Protein AF-A0A7J7PYA2-F1 (afdb_monomer_lite)

Structure (mmCIF, N/CA/C/O backbone):
data_AF-A0A7J7PYA2-F1
#
_entry.id   AF-A0A7J7PYA2-F1
#
loop_
_atom_site.group_PDB
_atom_site.id
_atom_site.type_symbol
_atom_site.label_atom_id
_atom_site.label_alt_id
_atom_site.label_comp_id
_atom_site.label_asym_id
_atom_site.label_entity_id
_atom_site.label_seq_id
_atom_site.pdbx_PDB_ins_code
_atom_site.Cartn_x
_atom_site.Cartn_y
_atom_site.Cartn_z
_atom_site.occupancy
_atom_site.B_iso_or_equiv
_atom_site.auth_seq_id
_atom_site.auth_comp_id
_atom_site.auth_asym_id
_atom_site.auth_atom_id
_atom_site.pdbx_PDB_model_num
ATOM 1 N N . MET A 1 1 ? 47.053 29.983 3.359 1.00 69.19 1 MET A N 1
ATOM 2 C CA . MET A 1 1 ? 45.662 29.587 3.017 1.00 69.19 1 MET A CA 1
ATOM 3 C C . MET A 1 1 ? 45.417 29.409 1.513 1.00 69.19 1 MET A C 1
ATOM 5 O O . MET A 1 1 ? 44.869 28.376 1.147 1.00 69.19 1 MET A O 1
ATOM 9 N N . ASN A 1 2 ? 45.864 30.315 0.632 1.00 74.81 2 ASN A N 1
ATOM 10 C CA . ASN A 1 2 ? 45.589 30.227 -0.819 1.00 74.81 2 ASN A CA 1
ATOM 11 C C . ASN A 1 2 ? 46.103 28.945 -1.507 1.00 74.81 2 ASN A C 1
ATOM 13 O O . ASN A 1 2 ? 45.369 28.353 -2.291 1.00 74.81 2 ASN A O 1
ATOM 17 N N . ARG A 1 3 ? 47.294 28.432 -1.151 1.00 77.56 3 ARG A N 1
ATOM 18 C CA . ARG A 1 3 ? 47.800 27.153 -1.701 1.00 77.56 3 ARG A CA 1
ATOM 19 C C . ARG A 1 3 ? 46.939 25.936 -1.329 1.00 77.56 3 ARG A C 1
ATOM 21 O O . ARG A 1 3 ? 46.743 25.062 -2.162 1.00 77.56 3 ARG A O 1
ATOM 28 N N . ARG A 1 4 ? 46.376 25.891 -0.111 1.00 81.88 4 ARG A N 1
ATOM 29 C CA . ARG A 1 4 ? 45.466 24.803 0.308 1.00 81.88 4 ARG A CA 1
ATOM 30 C C . ARG A 1 4 ? 44.132 24.860 -0.442 1.00 81.88 4 ARG A C 1
ATOM 32 O O . ARG A 1 4 ? 43.629 23.821 -0.850 1.00 81.88 4 ARG A O 1
ATOM 39 N N . ARG A 1 5 ? 43.592 26.064 -0.679 1.00 83.56 5 ARG A N 1
ATOM 40 C CA . ARG A 1 5 ? 42.375 26.253 -1.492 1.00 83.56 5 ARG A CA 1
ATOM 41 C C . ARG A 1 5 ? 42.586 25.826 -2.948 1.00 83.56 5 ARG A C 1
ATOM 43 O O . ARG A 1 5 ? 41.742 25.121 -3.486 1.00 83.56 5 ARG A O 1
ATOM 50 N N . ALA A 1 6 ? 43.726 26.180 -3.546 1.00 83.62 6 ALA A N 1
ATOM 51 C CA . ALA A 1 6 ? 44.075 25.750 -4.901 1.00 83.62 6 ALA A CA 1
ATOM 52 C C . ALA A 1 6 ? 44.224 24.219 -5.011 1.00 83.62 6 ALA A C 1
ATOM 54 O O . ALA A 1 6 ? 43.719 23.618 -5.955 1.00 83.62 6 ALA A O 1
ATOM 55 N N . GLY A 1 7 ? 44.846 23.579 -4.012 1.00 91.56 7 GLY A N 1
ATOM 56 C CA . GLY A 1 7 ? 44.958 22.118 -3.949 1.00 91.56 7 GLY A CA 1
ATOM 57 C C . GLY A 1 7 ? 43.601 21.413 -3.876 1.00 91.56 7 GLY A C 1
ATOM 58 O O . GLY A 1 7 ? 43.359 20.484 -4.640 1.00 91.56 7 GLY A O 1
ATOM 59 N N . MET A 1 8 ? 42.685 21.888 -3.022 1.00 90.31 8 MET A N 1
ATOM 60 C CA . MET A 1 8 ? 41.335 21.312 -2.927 1.00 90.31 8 MET A CA 1
ATOM 61 C C . MET A 1 8 ? 40.531 21.485 -4.219 1.00 90.31 8 MET A C 1
ATOM 63 O O . MET A 1 8 ? 39.882 20.539 -4.648 1.00 90.31 8 MET A O 1
ATOM 67 N N . ALA A 1 9 ? 40.605 22.650 -4.872 1.00 90.75 9 ALA A N 1
ATOM 68 C CA . ALA A 1 9 ? 39.914 22.875 -6.143 1.00 90.75 9 ALA A CA 1
ATOM 69 C C . ALA A 1 9 ? 40.394 21.911 -7.245 1.00 90.75 9 ALA A C 1
ATOM 71 O O . ALA A 1 9 ? 39.575 21.359 -7.977 1.00 90.75 9 ALA A O 1
ATOM 72 N N . SER A 1 10 ? 41.706 21.656 -7.318 1.00 94.44 10 SER A N 1
ATOM 73 C CA . SER A 1 10 ? 42.293 20.697 -8.265 1.00 94.44 10 SER A CA 1
ATOM 74 C C . SER A 1 10 ? 41.833 19.257 -8.002 1.00 94.44 10 SER A C 1
ATOM 76 O O . SER A 1 10 ? 41.407 18.564 -8.926 1.00 94.44 10 SER A O 1
ATOM 78 N N . ILE A 1 11 ? 41.833 18.821 -6.734 1.00 94.38 11 ILE A N 1
ATOM 79 C CA . ILE A 1 11 ? 41.358 17.481 -6.346 1.00 94.38 11 ILE A CA 1
ATOM 80 C C . ILE A 1 11 ? 39.874 17.313 -6.688 1.00 94.38 11 ILE A C 1
ATOM 82 O O . ILE A 1 11 ? 39.497 16.309 -7.289 1.00 94.38 11 ILE A O 1
ATOM 86 N N . THR A 1 12 ? 39.040 18.303 -6.363 1.00 94.19 12 THR A N 1
ATOM 87 C CA . THR A 1 12 ? 37.611 18.282 -6.699 1.00 94.19 12 THR A CA 1
ATOM 88 C C . THR A 1 12 ? 37.394 18.193 -8.208 1.00 94.19 12 THR A C 1
ATOM 90 O O . THR A 1 12 ? 36.585 17.380 -8.650 1.00 94.19 12 THR A O 1
ATOM 93 N N . GLY A 1 13 ? 38.145 18.964 -9.001 1.00 94.75 13 GLY A N 1
ATOM 94 C CA . GLY A 1 13 ? 38.065 18.913 -10.462 1.00 94.75 13 GLY A CA 1
ATOM 95 C C . GLY A 1 13 ? 38.440 17.540 -11.026 1.00 94.75 13 GLY A C 1
ATOM 96 O O . GLY A 1 13 ? 37.718 16.997 -11.860 1.00 94.75 13 GLY A O 1
ATOM 97 N N . ARG A 1 14 ? 39.517 16.927 -10.519 1.00 95.25 14 ARG A N 1
ATOM 98 C CA . ARG A 1 14 ? 39.930 15.578 -10.932 1.00 95.25 14 ARG A CA 1
ATOM 99 C C . ARG A 1 14 ? 38.892 14.517 -10.563 1.00 95.25 14 ARG A C 1
ATOM 101 O O . ARG A 1 14 ? 38.550 13.697 -11.407 1.00 95.25 14 ARG A O 1
ATOM 108 N N . LEU A 1 15 ? 38.350 14.558 -9.345 1.00 95.44 15 LEU A N 1
ATOM 109 C CA . LEU A 1 15 ? 37.297 13.631 -8.913 1.00 95.44 15 LEU A CA 1
ATOM 110 C C . LEU A 1 15 ? 36.024 13.771 -9.757 1.00 95.44 15 LEU A C 1
ATOM 112 O O . LEU A 1 15 ? 35.376 12.774 -10.064 1.00 95.44 15 LEU A O 1
ATOM 116 N N . GLN A 1 16 ? 35.653 14.993 -10.145 1.00 93.38 16 GLN A N 1
ATOM 117 C CA . GLN A 1 16 ? 34.520 15.225 -11.042 1.00 93.38 16 GLN A CA 1
ATOM 118 C C . GLN A 1 16 ? 34.779 14.661 -12.444 1.00 93.38 16 GLN A C 1
ATOM 120 O O . GLN A 1 16 ? 33.900 13.997 -12.989 1.00 93.38 16 GLN A O 1
ATOM 125 N N . ALA A 1 17 ? 35.982 14.856 -12.993 1.00 94.06 17 ALA A N 1
ATOM 126 C CA . ALA A 1 17 ? 36.372 14.288 -14.283 1.00 94.06 17 ALA A CA 1
ATOM 127 C C . ALA A 1 17 ? 36.385 12.749 -14.259 1.00 94.06 17 ALA A C 1
ATOM 129 O O . ALA A 1 17 ? 35.851 12.120 -15.168 1.00 94.06 17 ALA A O 1
ATOM 130 N N . GLU A 1 18 ? 36.918 12.134 -13.198 1.00 94.62 18 GLU A N 1
ATOM 131 C CA . GLU A 1 18 ? 36.920 10.673 -13.031 1.00 94.62 18 GLU A CA 1
ATOM 132 C C . GLU A 1 18 ? 35.493 10.114 -12.899 1.00 94.62 18 GLU A C 1
ATOM 134 O O . GLU A 1 18 ? 35.162 9.115 -13.537 1.00 94.62 18 GLU A O 1
ATOM 139 N N . ARG A 1 19 ? 34.606 10.784 -12.147 1.00 91.31 19 ARG A N 1
ATOM 140 C CA . ARG A 1 19 ? 33.179 10.413 -12.065 1.00 91.31 19 ARG A CA 1
ATOM 141 C C . ARG A 1 19 ? 32.477 10.519 -13.416 1.00 91.31 19 ARG A C 1
ATOM 143 O O . ARG A 1 19 ? 31.658 9.662 -13.735 1.00 91.31 19 ARG A O 1
ATOM 150 N N . GLN A 1 20 ? 32.775 11.559 -14.190 1.00 90.56 20 GLN A N 1
ATOM 151 C CA . GLN A 1 20 ? 32.189 11.757 -15.512 1.00 90.56 20 GLN A CA 1
ATOM 152 C C . GLN A 1 20 ? 32.657 10.680 -16.496 1.00 90.56 20 GLN A C 1
ATOM 154 O O . GLN A 1 20 ? 31.823 10.051 -17.142 1.00 90.56 20 GLN A O 1
ATOM 159 N N . LEU A 1 21 ? 33.961 10.391 -16.526 1.00 92.94 21 LEU A N 1
ATOM 160 C CA . LEU A 1 21 ? 34.520 9.306 -17.330 1.00 92.94 21 LEU A CA 1
ATOM 161 C C . LEU A 1 21 ? 33.907 7.953 -16.944 1.00 92.94 21 LEU A C 1
ATOM 163 O O . LEU A 1 21 ? 33.535 7.173 -17.815 1.00 92.94 21 LEU A O 1
ATOM 167 N N . TYR A 1 22 ? 33.754 7.680 -15.644 1.00 92.38 22 TYR A N 1
ATOM 168 C CA . TYR A 1 22 ? 33.102 6.460 -15.169 1.00 92.38 22 TYR A CA 1
ATOM 169 C C . TYR A 1 22 ? 31.653 6.357 -15.667 1.00 92.38 22 TYR A C 1
ATOM 171 O O . TYR A 1 22 ? 31.259 5.311 -16.178 1.00 92.38 22 TYR A O 1
ATOM 179 N N . LYS A 1 23 ? 30.875 7.447 -15.609 1.00 89.69 23 LYS A N 1
ATOM 180 C CA . LYS A 1 23 ? 29.510 7.491 -16.163 1.00 89.69 23 LYS A CA 1
ATOM 181 C C . LYS A 1 23 ? 29.482 7.261 -17.672 1.00 89.69 23 LYS A C 1
ATOM 183 O O . LYS A 1 23 ? 28.626 6.525 -18.149 1.00 89.69 23 LYS A O 1
ATOM 188 N N . GLU A 1 24 ? 30.403 7.858 -18.421 1.00 90.12 24 GLU A N 1
ATOM 189 C CA . GLU A 1 24 ? 30.518 7.656 -19.871 1.00 90.12 24 GLU A CA 1
ATOM 190 C C . GLU A 1 24 ? 30.836 6.195 -20.205 1.00 90.12 24 GLU A C 1
ATOM 192 O O . GLU A 1 24 ? 30.157 5.592 -21.035 1.00 90.12 24 GLU A O 1
ATOM 197 N N . LYS A 1 25 ? 31.770 5.577 -19.473 1.00 92.88 25 LYS A N 1
ATOM 198 C CA . LYS A 1 25 ? 32.080 4.147 -19.610 1.00 92.88 25 LYS A CA 1
ATOM 199 C C . LYS A 1 25 ? 30.922 3.236 -19.228 1.00 92.88 25 LYS A C 1
ATOM 201 O O . LYS A 1 25 ? 30.701 2.227 -19.888 1.00 92.88 25 LYS A O 1
ATOM 206 N N . LEU A 1 26 ? 30.131 3.600 -18.226 1.00 91.19 26 LEU A N 1
ATOM 207 C CA . LEU A 1 26 ? 28.909 2.866 -17.908 1.00 91.19 26 LEU A CA 1
ATOM 208 C C . LEU A 1 26 ? 27.827 3.026 -18.985 1.00 91.19 26 LEU A C 1
ATOM 210 O O . LEU A 1 26 ? 27.134 2.056 -19.290 1.00 91.19 26 LEU A O 1
ATOM 214 N N . LYS A 1 27 ? 27.695 4.207 -19.603 1.00 90.06 27 LYS A N 1
ATOM 215 C CA . LYS A 1 27 ? 26.783 4.418 -20.740 1.00 90.06 27 LYS A CA 1
ATOM 216 C C . LYS A 1 27 ? 27.169 3.536 -21.936 1.00 90.06 27 LYS A C 1
ATOM 218 O O . LYS A 1 27 ? 26.281 2.961 -22.564 1.00 90.06 27 LYS A O 1
ATOM 223 N N . GLU A 1 28 ? 28.464 3.336 -22.195 1.00 91.62 28 GLU A N 1
ATOM 224 C CA . GLU A 1 28 ? 28.953 2.397 -23.224 1.00 91.62 28 GLU A CA 1
ATOM 225 C C . GLU A 1 28 ? 28.481 0.946 -22.969 1.00 91.62 28 GLU A C 1
ATOM 227 O O . GLU A 1 28 ? 28.211 0.209 -23.920 1.00 91.62 28 GLU A O 1
ATOM 232 N N . CYS A 1 29 ? 28.292 0.544 -21.704 1.00 92.75 29 CYS A N 1
ATOM 233 C CA . CYS A 1 29 ? 27.779 -0.784 -21.337 1.00 92.75 29 CYS A CA 1
ATOM 234 C C . CYS A 1 29 ? 26.271 -0.963 -21.590 1.00 92.75 29 CYS A C 1
ATOM 236 O O . CYS A 1 29 ? 25.802 -2.101 -21.686 1.00 92.75 29 CYS A O 1
ATOM 238 N N . ALA A 1 30 ? 25.501 0.122 -21.727 1.00 92.75 30 ALA A N 1
ATOM 239 C CA . ALA A 1 30 ? 24.053 0.039 -21.921 1.00 92.75 30 ALA A CA 1
ATOM 240 C C . ALA A 1 30 ? 23.684 -0.540 -23.298 1.00 92.75 30 ALA A C 1
ATOM 242 O O . ALA A 1 30 ? 22.798 -1.389 -23.391 1.00 92.75 30 ALA A O 1
ATOM 243 N N . SER A 1 31 ? 24.391 -0.143 -24.362 1.00 93.75 31 SER A N 1
ATOM 244 C CA . SER A 1 31 ? 24.098 -0.585 -25.736 1.00 93.75 31 SER A CA 1
ATOM 245 C C . SER A 1 31 ? 24.253 -2.106 -25.943 1.00 93.75 31 SER A C 1
ATOM 247 O O . SER A 1 31 ? 23.344 -2.729 -26.501 1.00 93.75 31 SER A O 1
ATOM 249 N N . PRO A 1 32 ? 25.336 -2.771 -25.484 1.00 95.62 32 PRO A N 1
ATOM 250 C CA . PRO A 1 32 ? 25.429 -4.231 -25.519 1.00 95.62 32 PRO A CA 1
ATOM 251 C C . PRO A 1 32 ? 24.277 -4.940 -24.795 1.00 95.62 32 PRO A C 1
ATOM 253 O O . PRO A 1 32 ? 23.725 -5.898 -25.334 1.00 95.62 32 PRO A O 1
ATOM 256 N N . LEU A 1 33 ? 23.877 -4.457 -23.613 1.00 96.00 33 LEU A N 1
ATOM 257 C CA . LEU A 1 33 ? 22.761 -5.037 -22.859 1.00 96.00 33 LEU A CA 1
ATOM 258 C C . LEU A 1 33 ? 21.433 -4.868 -23.600 1.00 96.00 33 LEU A C 1
ATOM 260 O O . LEU A 1 33 ? 20.693 -5.838 -23.742 1.00 96.00 33 LEU A O 1
ATOM 264 N N . GLN A 1 34 ? 21.161 -3.677 -24.135 1.00 95.94 34 GLN A N 1
ATOM 265 C CA . GLN A 1 34 ? 19.975 -3.420 -24.956 1.00 95.94 34 GLN A CA 1
ATOM 266 C C . GLN A 1 34 ? 19.919 -4.355 -26.170 1.00 95.94 34 GLN A C 1
ATOM 268 O O . GLN A 1 34 ? 18.878 -4.952 -26.428 1.00 95.94 34 GLN A O 1
ATOM 273 N N . ARG A 1 35 ? 21.043 -4.563 -26.871 1.00 96.38 35 ARG A N 1
ATOM 274 C CA . ARG A 1 35 ? 21.119 -5.512 -27.996 1.00 96.38 35 ARG A CA 1
ATOM 275 C C . ARG A 1 35 ? 20.804 -6.946 -27.577 1.00 96.38 35 ARG A C 1
ATOM 277 O O . ARG A 1 35 ? 20.097 -7.638 -28.305 1.00 96.38 35 ARG A O 1
ATOM 284 N N . LEU A 1 36 ? 21.283 -7.386 -26.411 1.00 97.12 36 LEU A N 1
ATOM 285 C CA . LEU A 1 36 ? 20.946 -8.707 -25.873 1.00 97.12 36 LEU A CA 1
ATOM 286 C C . LEU A 1 36 ? 19.451 -8.822 -25.549 1.00 97.12 36 LEU A C 1
ATOM 288 O O . LEU A 1 36 ? 18.836 -9.830 -25.894 1.00 97.12 36 LEU A O 1
ATOM 292 N N . VAL A 1 37 ? 18.843 -7.796 -24.943 1.00 97.81 37 VAL A N 1
ATOM 293 C CA . VAL A 1 37 ? 17.390 -7.791 -24.700 1.00 97.81 37 VAL A CA 1
ATOM 294 C C . VAL A 1 37 ? 16.631 -7.873 -26.028 1.00 97.81 37 VAL A C 1
ATOM 296 O O . VAL A 1 37 ? 15.793 -8.758 -26.185 1.00 97.81 37 VAL A O 1
ATOM 299 N N . SER A 1 38 ? 16.974 -7.033 -27.008 1.00 97.12 38 SER A N 1
ATOM 300 C CA . SER A 1 38 ? 16.325 -7.007 -28.325 1.00 97.12 38 SER A CA 1
ATOM 301 C C . SER A 1 38 ? 16.470 -8.302 -29.118 1.00 97.12 38 SER A C 1
ATOM 303 O O . SER A 1 38 ? 15.558 -8.663 -29.854 1.00 97.12 38 SER A O 1
ATOM 305 N N . ALA A 1 39 ? 17.581 -9.025 -28.961 1.00 96.06 39 ALA A N 1
ATOM 306 C CA . ALA A 1 39 ? 17.791 -10.301 -29.637 1.00 96.06 39 ALA A CA 1
ATOM 307 C C . ALA A 1 39 ? 17.056 -11.463 -28.949 1.00 96.06 39 ALA A C 1
ATOM 309 O O . ALA A 1 39 ? 16.435 -12.293 -29.612 1.00 96.06 39 ALA A O 1
ATOM 310 N N . HIS A 1 40 ? 17.136 -11.554 -27.619 1.00 96.88 40 HIS A N 1
ATOM 311 C CA . HIS A 1 40 ? 16.684 -12.747 -26.900 1.00 96.88 40 HIS A CA 1
ATOM 312 C C . HIS A 1 40 ? 15.237 -12.662 -26.411 1.00 96.88 40 HIS A C 1
ATOM 314 O O . HIS A 1 40 ? 14.577 -13.697 -26.330 1.00 96.88 40 HIS A O 1
ATOM 320 N N . LEU A 1 41 ? 14.717 -11.469 -26.105 1.00 97.25 41 LEU A N 1
ATOM 321 C CA . LEU A 1 41 ? 13.359 -11.331 -25.577 1.00 97.25 41 LEU A CA 1
ATOM 322 C C . LEU A 1 41 ? 12.290 -11.735 -26.612 1.00 97.25 41 LEU A C 1
ATOM 324 O O . LEU A 1 41 ? 11.492 -12.614 -26.288 1.00 97.25 41 LEU A O 1
ATOM 328 N N . PRO A 1 42 ? 12.296 -11.237 -27.867 1.00 96.25 42 PRO A N 1
ATOM 329 C CA . PRO A 1 42 ? 11.331 -11.682 -28.879 1.00 96.25 42 PRO A CA 1
ATOM 330 C C . PRO A 1 42 ? 11.439 -13.174 -29.218 1.00 96.25 42 PRO A C 1
ATOM 332 O O . PRO A 1 42 ? 10.420 -13.821 -29.449 1.00 96.25 42 PRO A O 1
ATOM 335 N N . ALA A 1 43 ? 12.657 -13.726 -29.226 1.00 93.44 43 ALA A N 1
ATOM 336 C CA . ALA A 1 43 ? 12.902 -15.140 -29.515 1.00 93.44 43 ALA A CA 1
ATOM 337 C C . ALA A 1 43 ? 12.360 -16.068 -28.415 1.00 93.44 43 ALA A C 1
ATOM 339 O O . ALA A 1 43 ? 11.878 -17.159 -28.704 1.00 93.44 43 ALA A O 1
ATOM 340 N N . PHE A 1 44 ? 12.395 -15.634 -27.150 1.00 95.06 44 PHE A N 1
ATOM 341 C CA . PHE A 1 44 ? 11.753 -16.362 -26.054 1.00 95.06 44 PHE A CA 1
ATOM 342 C C . PHE A 1 44 ? 10.222 -16.332 -26.153 1.00 95.06 44 PHE A C 1
ATOM 344 O O . PHE A 1 44 ? 9.565 -17.341 -25.891 1.00 95.06 44 PHE A O 1
ATOM 351 N N . LEU A 1 45 ? 9.660 -15.176 -26.521 1.00 94.69 45 LEU A N 1
ATOM 352 C CA . LEU A 1 45 ? 8.212 -14.980 -26.626 1.00 94.69 45 LEU A CA 1
ATOM 353 C C . LEU A 1 45 ? 7.595 -15.715 -27.822 1.00 94.69 45 LEU A C 1
ATOM 355 O O . LEU A 1 45 ? 6.410 -16.022 -27.792 1.00 94.69 45 LEU A O 1
ATOM 359 N N . ASN A 1 46 ? 8.394 -16.044 -28.840 1.00 92.38 46 ASN A N 1
ATOM 360 C CA . ASN A 1 46 ? 7.963 -16.778 -30.028 1.00 92.38 46 ASN A CA 1
ATOM 361 C C . ASN A 1 46 ? 8.718 -18.114 -30.144 1.00 92.38 46 ASN A C 1
ATOM 363 O O . ASN A 1 46 ? 9.591 -18.257 -31.000 1.00 92.38 46 ASN A O 1
ATOM 367 N N . PRO A 1 47 ? 8.393 -19.127 -29.318 1.00 85.56 47 PRO A N 1
ATOM 368 C CA . PRO A 1 47 ? 9.111 -20.405 -29.324 1.00 85.56 47 PRO A CA 1
ATOM 369 C C . PRO A 1 47 ? 9.022 -21.145 -30.674 1.00 85.56 47 PRO A C 1
ATOM 371 O O . PRO A 1 47 ? 9.869 -21.982 -30.970 1.00 85.56 47 PRO A O 1
ATOM 374 N N . SER A 1 48 ? 8.034 -20.818 -31.514 1.00 82.38 48 SER A N 1
ATOM 375 C CA . SER A 1 48 ? 7.854 -21.366 -32.864 1.00 82.38 48 SER A CA 1
ATOM 376 C C . SER A 1 48 ? 8.760 -20.737 -33.927 1.00 82.38 48 SER A C 1
ATOM 378 O O . SER A 1 48 ? 8.929 -21.326 -34.991 1.00 82.38 48 SER A O 1
ATOM 380 N N . SER A 1 49 ? 9.372 -19.574 -33.674 1.00 72.56 49 SER A N 1
ATOM 381 C CA . SER A 1 49 ? 10.177 -18.859 -34.675 1.00 72.56 49 SER A CA 1
ATOM 382 C C . SER A 1 49 ? 11.635 -19.329 -34.736 1.00 72.56 49 SER A C 1
ATOM 384 O O . SER A 1 49 ? 12.509 -18.560 -35.139 1.00 72.56 49 SER A O 1
ATOM 386 N N . GLY A 1 50 ? 11.924 -20.562 -34.305 1.00 61.59 50 GLY A N 1
ATOM 387 C CA . GLY A 1 50 ? 13.260 -21.150 -34.380 1.00 61.59 50 GLY A CA 1
ATOM 388 C C . GLY A 1 50 ? 13.785 -21.094 -35.814 1.00 61.59 50 GLY A C 1
ATOM 389 O O . GLY A 1 50 ? 13.281 -21.782 -36.697 1.00 61.59 50 GLY A O 1
ATOM 390 N N . GLY A 1 51 ? 14.767 -20.222 -36.055 1.00 55.75 51 GLY A N 1
ATOM 391 C CA . GLY A 1 51 ? 15.302 -19.983 -37.390 1.00 55.75 51 GLY A CA 1
ATOM 392 C C . GLY A 1 51 ? 15.922 -21.248 -38.010 1.00 55.75 51 GLY A C 1
ATOM 393 O O . GLY A 1 51 ? 16.434 -22.108 -37.290 1.00 55.75 51 GLY A O 1
ATOM 394 N N . PRO A 1 52 ? 15.963 -21.347 -39.350 1.00 53.28 52 PRO A N 1
ATOM 395 C CA . PRO A 1 52 ? 16.419 -22.538 -40.081 1.00 53.28 52 PRO A CA 1
ATOM 396 C C . PRO A 1 52 ? 17.899 -22.918 -39.860 1.00 53.28 52 PRO A C 1
ATOM 398 O O . PRO A 1 52 ? 18.342 -23.963 -40.329 1.00 53.28 52 PRO A O 1
ATOM 401 N N . ALA A 1 53 ? 18.680 -22.116 -39.127 1.00 50.78 53 ALA A N 1
ATOM 402 C CA . ALA A 1 53 ? 20.112 -22.335 -38.907 1.00 50.78 53 ALA A CA 1
ATOM 403 C C . ALA A 1 53 ? 20.449 -23.554 -38.020 1.00 50.78 53 ALA A C 1
ATOM 405 O O . ALA A 1 53 ? 21.581 -24.028 -38.054 1.00 50.78 53 ALA A O 1
ATOM 406 N N . ALA A 1 54 ? 19.487 -24.101 -37.268 1.00 50.81 54 ALA A N 1
ATOM 407 C CA . ALA A 1 54 ? 19.685 -25.335 -36.498 1.00 50.81 54 ALA A CA 1
ATOM 408 C C . ALA A 1 54 ? 19.463 -26.623 -37.324 1.00 50.81 54 ALA A C 1
ATOM 410 O O . ALA A 1 54 ? 19.756 -27.713 -36.843 1.00 50.81 54 ALA A O 1
ATOM 411 N N . ALA A 1 55 ? 18.982 -26.520 -38.570 1.00 49.84 55 ALA A N 1
ATOM 412 C CA . ALA A 1 55 ? 18.617 -27.678 -39.394 1.00 49.84 55 ALA A CA 1
ATOM 413 C C . ALA A 1 55 ? 19.798 -28.339 -40.141 1.00 49.84 55 ALA A C 1
ATOM 415 O O . ALA A 1 55 ? 19.611 -29.369 -40.783 1.00 49.84 55 ALA A O 1
ATOM 416 N N . ALA A 1 56 ? 21.014 -27.781 -40.074 1.00 54.97 56 ALA A N 1
ATOM 417 C CA . ALA A 1 56 ? 22.168 -28.296 -40.824 1.00 54.97 56 ALA A CA 1
ATOM 418 C C . ALA A 1 56 ? 22.936 -29.441 -40.124 1.00 54.97 56 ALA A C 1
ATOM 420 O O . ALA A 1 56 ? 23.818 -30.046 -40.732 1.00 54.97 56 ALA A O 1
ATOM 421 N N . GLY A 1 57 ? 22.611 -29.771 -38.870 1.00 53.53 57 GLY A N 1
ATOM 422 C CA . GLY A 1 57 ? 23.128 -30.956 -38.179 1.00 53.53 57 GLY A CA 1
ATOM 423 C C . GLY A 1 57 ? 22.066 -32.049 -38.157 1.00 53.53 57 GLY A C 1
ATOM 424 O O . GLY A 1 57 ? 21.155 -31.980 -37.343 1.00 53.53 57 GLY A O 1
ATOM 425 N N . GLY A 1 58 ? 22.158 -33.029 -39.061 1.00 46.31 58 GLY A N 1
ATOM 426 C CA . GLY A 1 58 ? 21.142 -34.060 -39.332 1.00 46.31 58 GLY A CA 1
ATOM 427 C C . GLY A 1 58 ? 20.878 -35.085 -38.218 1.00 46.31 58 GLY A C 1
ATOM 428 O O . GLY A 1 58 ? 20.948 -36.286 -38.462 1.00 46.31 58 GLY A O 1
ATOM 429 N N . GLY A 1 59 ? 20.543 -34.631 -37.012 1.00 48.69 59 GLY A N 1
ATOM 430 C CA . GLY A 1 59 ? 19.967 -35.439 -35.940 1.00 48.69 59 GLY A CA 1
ATOM 431 C C . GLY A 1 59 ? 18.503 -35.056 -35.742 1.00 48.69 59 GLY A C 1
ATOM 432 O O . GLY A 1 59 ? 18.204 -34.001 -35.196 1.00 48.69 59 GLY A O 1
ATOM 433 N N . ALA A 1 60 ? 17.581 -35.909 -36.186 1.00 49.22 60 ALA A N 1
ATOM 434 C CA . ALA A 1 60 ? 16.131 -35.685 -36.161 1.00 49.22 60 ALA A CA 1
ATOM 435 C C . ALA A 1 60 ? 15.488 -35.776 -34.753 1.00 49.22 60 ALA A C 1
ATOM 437 O O . ALA A 1 60 ? 14.368 -36.257 -34.607 1.00 49.22 60 ALA A O 1
ATOM 438 N N . GLY A 1 61 ? 16.171 -35.319 -33.703 1.00 48.41 61 GLY A N 1
ATOM 439 C CA . GLY A 1 61 ? 15.658 -35.325 -32.334 1.00 48.41 61 GLY A CA 1
ATOM 440 C C . GLY A 1 61 ? 15.987 -34.021 -31.616 1.00 48.41 61 GLY A C 1
ATOM 441 O O . GLY A 1 61 ? 17.155 -33.683 -31.490 1.00 48.41 61 GLY A O 1
ATOM 442 N N . ALA A 1 62 ? 14.956 -33.334 -31.113 1.00 50.56 62 ALA A N 1
ATOM 443 C CA . ALA A 1 62 ? 15.006 -32.107 -30.301 1.00 50.56 62 ALA A CA 1
ATOM 444 C C . ALA A 1 62 ? 15.146 -30.754 -31.042 1.00 50.56 62 ALA A C 1
ATOM 446 O O . ALA A 1 62 ? 15.988 -29.925 -30.711 1.00 50.56 62 ALA A O 1
ATOM 447 N N . ALA A 1 63 ? 14.216 -30.448 -31.954 1.00 50.31 63 ALA A N 1
ATOM 448 C CA . ALA A 1 63 ? 13.995 -29.083 -32.459 1.00 50.31 63 ALA A CA 1
ATOM 449 C C . ALA A 1 63 ? 13.303 -28.124 -31.444 1.00 50.31 63 ALA A C 1
ATOM 451 O O . ALA A 1 63 ? 12.897 -27.029 -31.818 1.00 50.31 63 ALA A O 1
ATOM 452 N N . GLY A 1 64 ? 13.156 -28.504 -30.165 1.00 55.94 64 GLY A N 1
ATOM 453 C CA . GLY A 1 64 ? 12.331 -27.781 -29.176 1.00 55.94 64 GLY A CA 1
ATOM 454 C C . GLY A 1 64 ? 13.059 -26.887 -28.155 1.00 55.94 64 GLY A C 1
ATOM 455 O O . GLY A 1 64 ? 12.407 -26.130 -27.449 1.00 55.94 64 GLY A O 1
ATOM 456 N N . GLY A 1 65 ? 14.394 -26.923 -28.048 1.00 65.69 65 GLY A N 1
ATOM 457 C CA . GLY A 1 65 ? 15.095 -26.414 -26.847 1.00 65.69 65 GLY A CA 1
ATOM 458 C C . GLY A 1 65 ? 15.569 -24.951 -26.844 1.00 65.69 65 GLY A C 1
ATOM 459 O O . GLY A 1 65 ? 16.077 -24.473 -25.829 1.00 65.69 65 GLY A O 1
ATOM 460 N N . GLY A 1 66 ? 15.459 -24.218 -27.957 1.00 87.19 66 GLY A N 1
ATOM 461 C CA . GLY A 1 66 ? 16.093 -22.894 -28.086 1.00 87.19 66 GLY A CA 1
ATOM 462 C C . GLY A 1 66 ? 15.508 -21.823 -27.157 1.00 87.19 66 GLY A C 1
ATOM 463 O O . GLY A 1 66 ? 16.241 -20.980 -26.631 1.00 87.19 66 GLY A O 1
ATOM 464 N N . TRP A 1 67 ? 14.197 -21.874 -26.907 1.00 91.94 67 TRP A N 1
ATOM 465 C CA . TRP A 1 67 ? 13.485 -20.854 -26.134 1.00 91.94 67 TRP A CA 1
ATOM 466 C C . TRP A 1 67 ? 14.032 -20.725 -24.708 1.00 91.94 67 TRP A C 1
ATOM 468 O O . TRP A 1 67 ? 14.159 -19.612 -24.206 1.00 91.94 67 TRP A O 1
ATOM 478 N N . GLN A 1 68 ? 14.428 -21.825 -24.060 1.00 94.00 68 GLN A N 1
ATOM 479 C CA . GLN A 1 68 ? 14.906 -21.796 -22.675 1.00 94.00 68 GLN A CA 1
ATOM 480 C C . GLN A 1 68 ? 16.187 -20.966 -22.550 1.00 94.00 68 GLN A C 1
ATOM 482 O O . GLN A 1 68 ? 16.311 -20.127 -21.655 1.00 94.00 68 GLN A O 1
ATOM 487 N N . MET A 1 69 ? 17.112 -21.151 -23.494 1.00 94.19 69 MET A N 1
ATOM 488 C CA . MET A 1 69 ? 18.343 -20.372 -23.581 1.00 94.19 69 MET A CA 1
ATOM 489 C C . MET A 1 69 ? 18.027 -18.888 -23.801 1.00 94.19 69 MET A C 1
ATOM 491 O O . MET A 1 69 ? 18.494 -18.047 -23.029 1.00 94.19 69 MET A O 1
ATOM 495 N N . HIS A 1 70 ? 17.159 -18.561 -24.765 1.00 95.19 70 HIS A N 1
ATOM 496 C CA . HIS A 1 70 ? 16.727 -17.179 -24.996 1.00 95.19 70 HIS A CA 1
ATOM 497 C C . HIS A 1 70 ? 16.072 -16.553 -23.756 1.00 95.19 70 HIS A C 1
ATOM 499 O O . HIS A 1 70 ? 16.403 -15.424 -23.403 1.00 95.19 70 HIS A O 1
ATOM 505 N N . GLY A 1 71 ? 15.221 -17.283 -23.035 1.00 95.81 71 GLY A N 1
ATOM 506 C CA . GLY A 1 71 ? 14.581 -16.784 -21.818 1.00 95.81 71 GLY A CA 1
ATOM 507 C C . GLY A 1 71 ? 15.576 -16.500 -20.690 1.00 95.81 71 GLY A C 1
ATOM 508 O O . GLY A 1 71 ? 15.453 -15.490 -19.993 1.00 95.81 71 GLY A O 1
ATOM 509 N N . LEU A 1 72 ? 16.605 -17.339 -20.526 1.00 96.44 72 LEU A N 1
ATOM 510 C CA . LEU A 1 72 ? 17.666 -17.114 -19.539 1.00 96.44 72 LEU A CA 1
ATOM 511 C C . LEU A 1 72 ? 18.530 -15.895 -19.886 1.00 96.44 72 LEU A C 1
ATOM 513 O O . LEU A 1 72 ? 18.770 -15.066 -19.003 1.00 96.44 72 LEU A O 1
ATOM 517 N N . PHE A 1 73 ? 18.941 -15.749 -21.150 1.00 97.00 73 PHE A N 1
ATOM 518 C CA . PHE A 1 73 ? 19.701 -14.581 -21.606 1.00 97.00 73 PHE A CA 1
ATOM 519 C C . PHE A 1 73 ? 18.883 -13.294 -21.522 1.00 97.00 73 PHE A C 1
ATOM 521 O O . PHE A 1 73 ? 19.381 -12.305 -20.989 1.00 97.00 73 PHE A O 1
ATOM 528 N N . ALA A 1 74 ? 17.622 -13.309 -21.961 1.00 97.81 74 ALA A N 1
ATOM 529 C CA . ALA A 1 74 ? 16.726 -12.162 -21.845 1.00 97.81 74 ALA A CA 1
ATOM 530 C C . ALA A 1 74 ? 16.570 -11.738 -20.379 1.00 97.81 74 ALA A C 1
ATOM 532 O O . ALA A 1 74 ? 16.743 -10.567 -20.048 1.00 97.81 74 ALA A O 1
ATOM 533 N N . LYS A 1 75 ? 16.338 -12.694 -19.470 1.00 97.81 75 LYS A N 1
ATOM 534 C CA . LYS A 1 75 ? 16.221 -12.426 -18.029 1.00 97.81 75 LYS A CA 1
ATOM 535 C C . LYS A 1 75 ? 17.490 -11.789 -17.459 1.00 97.81 75 LYS A C 1
ATOM 537 O O . LYS A 1 75 ? 17.393 -10.822 -16.704 1.00 97.81 75 LYS A O 1
ATOM 542 N N . ALA A 1 76 ? 18.663 -12.325 -17.797 1.00 97.81 76 ALA A N 1
ATOM 543 C CA . ALA A 1 76 ? 19.944 -11.799 -17.332 1.00 97.81 76 ALA A CA 1
ATOM 544 C C . ALA A 1 76 ? 20.230 -10.401 -17.902 1.00 97.81 76 ALA A C 1
ATOM 546 O O . ALA A 1 76 ? 20.626 -9.512 -17.152 1.00 97.81 76 ALA A O 1
ATOM 547 N N . ALA A 1 77 ? 19.966 -10.186 -19.193 1.00 97.81 77 ALA A N 1
ATOM 548 C CA . ALA A 1 77 ? 20.169 -8.907 -19.867 1.00 97.81 77 ALA A CA 1
ATOM 549 C C . ALA A 1 77 ? 19.238 -7.812 -19.322 1.00 97.81 77 ALA A C 1
ATOM 551 O O . ALA A 1 77 ? 19.710 -6.724 -19.002 1.00 97.81 77 ALA A O 1
ATOM 552 N N . VAL A 1 78 ? 17.946 -8.110 -19.126 1.00 98.19 78 VAL A N 1
ATOM 553 C CA . VAL A 1 78 ? 16.984 -7.176 -18.509 1.00 98.19 78 VAL A CA 1
ATOM 554 C C . VAL A 1 78 ? 17.395 -6.840 -17.074 1.00 98.19 78 VAL A C 1
ATOM 556 O O . VAL A 1 78 ? 17.335 -5.681 -16.664 1.00 98.19 78 VAL A O 1
ATOM 559 N N . ASN A 1 79 ? 17.859 -7.831 -16.304 1.00 97.88 79 ASN A N 1
ATOM 560 C CA . ASN A 1 79 ? 18.365 -7.578 -14.958 1.00 97.88 79 ASN A CA 1
ATOM 561 C C . ASN A 1 79 ? 19.615 -6.689 -14.978 1.00 97.88 79 ASN A C 1
ATOM 563 O O . ASN A 1 79 ? 19.671 -5.718 -14.237 1.00 97.88 79 ASN A O 1
ATOM 567 N N . GLY A 1 80 ? 20.585 -6.978 -15.849 1.00 97.38 80 GLY A N 1
ATOM 568 C CA . GLY A 1 80 ? 21.776 -6.144 -16.018 1.00 97.38 80 GLY A CA 1
ATOM 569 C C . GLY A 1 80 ? 21.428 -4.708 -16.412 1.00 97.38 80 GLY A C 1
ATOM 570 O O . GLY A 1 80 ? 22.002 -3.772 -15.864 1.00 97.38 80 GLY A O 1
ATOM 571 N N . ALA A 1 81 ? 20.443 -4.525 -17.298 1.00 96.69 81 ALA A N 1
ATOM 572 C CA . ALA A 1 81 ? 19.937 -3.202 -17.650 1.00 96.69 81 ALA A CA 1
ATOM 573 C C . ALA A 1 81 ? 19.310 -2.496 -16.438 1.00 96.69 81 ALA A C 1
ATOM 575 O O . ALA A 1 81 ? 19.595 -1.327 -16.212 1.00 96.69 81 ALA A O 1
ATOM 576 N N . THR A 1 82 ? 18.532 -3.211 -15.618 1.00 97.19 82 THR A N 1
ATOM 577 C CA . THR A 1 82 ? 17.920 -2.665 -14.392 1.00 97.19 82 THR A CA 1
ATOM 578 C C . THR A 1 82 ? 18.973 -2.159 -13.404 1.00 97.19 82 THR A C 1
ATOM 580 O O . THR A 1 82 ? 18.862 -1.033 -12.933 1.00 97.19 82 THR A O 1
ATOM 583 N N . GLU A 1 83 ? 20.012 -2.952 -13.129 1.00 96.50 83 GLU A N 1
ATOM 584 C CA . GLU A 1 83 ? 21.078 -2.581 -12.180 1.00 96.50 83 GLU A CA 1
ATOM 585 C C . GLU A 1 83 ? 21.968 -1.436 -12.696 1.00 96.50 83 GLU A C 1
ATOM 587 O O . GLU A 1 83 ? 22.523 -0.668 -11.913 1.00 96.50 83 GLU A O 1
ATOM 592 N N . LEU A 1 84 ? 22.108 -1.294 -14.019 1.00 95.19 84 LEU A N 1
ATOM 593 C CA . LEU A 1 84 ? 22.905 -0.225 -14.623 1.00 95.19 84 LEU A CA 1
ATOM 594 C C . LEU A 1 84 ? 22.204 1.142 -14.554 1.00 95.19 84 LEU A C 1
ATOM 596 O O . LEU A 1 84 ? 22.885 2.166 -14.486 1.00 95.19 84 LEU A O 1
ATOM 600 N N . LEU A 1 85 ? 20.865 1.176 -14.562 1.00 94.12 85 LEU A N 1
ATOM 601 C CA . LEU A 1 85 ? 20.078 2.411 -14.693 1.00 94.12 85 LEU A CA 1
ATOM 602 C C . LEU A 1 85 ? 20.387 3.482 -13.639 1.00 94.12 85 LEU A C 1
ATOM 604 O O . LEU A 1 85 ? 20.667 4.613 -14.047 1.00 94.12 85 LEU A O 1
ATOM 608 N N . PRO A 1 86 ? 20.420 3.173 -12.327 1.00 92.50 86 PRO A N 1
ATOM 609 C CA . PRO A 1 86 ? 20.723 4.181 -11.312 1.00 92.50 86 PRO A CA 1
ATOM 610 C C . PRO A 1 86 ? 22.128 4.778 -11.468 1.00 92.50 86 PRO A C 1
ATOM 612 O O . PRO A 1 86 ? 22.375 5.913 -11.061 1.00 92.50 86 PRO A O 1
ATOM 615 N N . LEU A 1 87 ? 23.061 4.032 -12.070 1.00 91.75 87 LEU A N 1
ATOM 616 C CA . LEU A 1 87 ? 24.454 4.450 -12.235 1.00 91.75 87 LEU A CA 1
ATOM 617 C C . LEU A 1 87 ? 24.652 5.395 -13.429 1.00 91.75 87 LEU A C 1
ATOM 619 O O . LEU A 1 87 ? 25.572 6.217 -13.423 1.00 91.75 87 LEU A O 1
ATOM 623 N N . ILE A 1 88 ? 23.789 5.290 -14.443 1.00 89.81 88 ILE A N 1
ATOM 624 C CA . ILE A 1 88 ? 23.834 6.113 -15.662 1.00 89.81 88 ILE A CA 1
ATOM 625 C C . ILE A 1 88 ? 22.792 7.234 -15.676 1.00 89.81 88 ILE A C 1
ATOM 627 O O . ILE A 1 88 ? 22.675 7.912 -16.697 1.00 89.81 88 ILE A O 1
ATOM 631 N N . ALA A 1 89 ? 22.077 7.436 -14.562 1.00 87.25 89 ALA A N 1
ATOM 632 C CA . ALA A 1 89 ? 21.004 8.412 -14.448 1.00 87.25 89 ALA A CA 1
ATOM 633 C C . ALA A 1 89 ? 21.445 9.804 -14.929 1.00 87.25 89 ALA A C 1
ATOM 635 O O . ALA A 1 89 ? 22.390 10.405 -14.394 1.00 87.25 89 ALA A O 1
ATOM 636 N N . ASP A 1 90 ? 20.757 10.295 -15.959 1.00 85.56 90 ASP A N 1
ATOM 637 C CA . ASP A 1 90 ? 21.001 11.595 -16.571 1.00 85.56 90 ASP A CA 1
ATOM 638 C C . ASP A 1 90 ? 19.707 12.420 -16.563 1.00 85.56 90 ASP A C 1
ATOM 640 O O . ASP A 1 90 ? 18.738 12.056 -17.232 1.00 85.56 90 ASP A O 1
ATOM 644 N N . PRO A 1 91 ? 19.653 13.545 -15.827 1.00 80.50 91 PRO A N 1
ATOM 645 C CA . PRO A 1 91 ? 18.465 14.391 -15.823 1.00 80.50 91 PRO A CA 1
ATOM 646 C C . PRO A 1 91 ? 18.191 15.027 -17.194 1.00 80.50 91 PRO A C 1
ATOM 648 O O . PRO A 1 91 ? 17.092 15.532 -17.408 1.00 80.50 91 PRO A O 1
ATOM 651 N N . ALA A 1 92 ? 19.169 15.041 -18.111 1.00 79.62 92 ALA A N 1
ATOM 652 C CA . ALA A 1 92 ? 19.028 15.662 -19.424 1.00 79.62 92 ALA A CA 1
ATOM 653 C C . ALA A 1 92 ? 18.258 14.805 -20.445 1.00 79.62 92 ALA A C 1
ATOM 655 O O . ALA A 1 92 ? 17.826 15.349 -21.461 1.00 79.62 92 ALA A O 1
ATOM 656 N N . GLY A 1 93 ? 18.083 13.499 -20.217 1.00 88.00 93 GLY A N 1
ATOM 657 C CA . GLY A 1 93 ? 17.397 12.631 -21.174 1.00 88.00 93 GLY A CA 1
ATOM 658 C C . GLY A 1 93 ? 17.647 11.142 -20.956 1.00 88.00 93 GLY A C 1
ATOM 659 O O . GLY A 1 93 ? 18.486 10.745 -20.151 1.00 88.00 93 GLY A O 1
ATOM 660 N N . LEU A 1 94 ? 16.919 10.310 -21.704 1.00 89.81 94 LEU A N 1
ATOM 661 C CA . LEU A 1 94 ? 17.175 8.870 -21.737 1.00 89.81 94 LEU A CA 1
ATOM 662 C C . LEU A 1 94 ? 18.438 8.570 -22.563 1.00 89.81 94 LEU A C 1
ATOM 664 O O . LEU A 1 94 ? 18.689 9.253 -23.560 1.00 89.81 94 LEU A O 1
ATOM 668 N N . PRO A 1 95 ? 19.214 7.533 -22.202 1.00 89.56 95 PRO A N 1
ATOM 669 C CA . PRO A 1 95 ? 20.276 7.019 -23.060 1.00 89.56 95 PRO A CA 1
ATOM 670 C C . PRO A 1 95 ? 19.766 6.651 -24.463 1.00 89.56 95 PRO A C 1
ATOM 672 O O . PRO A 1 95 ? 18.603 6.286 -24.657 1.00 89.56 95 PRO A O 1
ATOM 675 N N . GLU A 1 96 ? 20.655 6.700 -25.454 1.00 90.69 96 GLU A N 1
ATOM 676 C CA . GLU A 1 96 ? 20.336 6.256 -26.813 1.00 90.69 96 GLU A CA 1
ATOM 677 C C . GLU A 1 96 ? 19.841 4.795 -26.809 1.00 90.69 96 GLU A C 1
ATOM 679 O O . GLU A 1 96 ? 20.293 3.966 -26.015 1.00 90.69 96 GLU A O 1
ATOM 684 N N . GLY A 1 97 ? 18.852 4.492 -27.655 1.00 92.12 97 GLY A N 1
ATO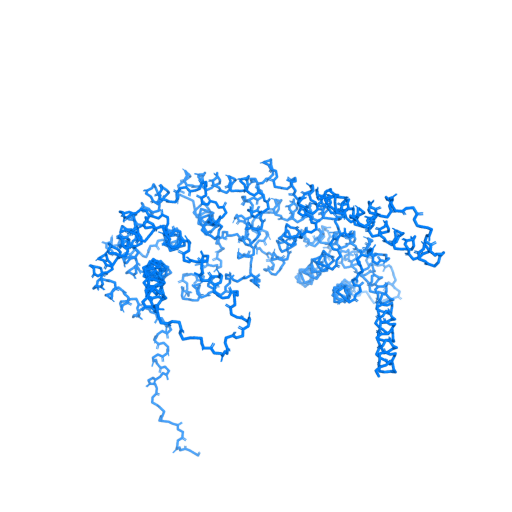M 685 C CA . GLY A 1 97 ? 18.230 3.166 -27.742 1.00 92.12 97 GLY A CA 1
ATOM 686 C C . GLY A 1 97 ? 17.239 2.830 -26.619 1.00 92.12 97 GLY A C 1
ATOM 687 O O . GLY A 1 97 ? 16.455 1.891 -26.768 1.00 92.12 97 GLY A O 1
ATOM 688 N N . THR A 1 98 ? 17.175 3.617 -25.535 1.00 94.19 98 THR A N 1
ATOM 689 C CA . THR A 1 98 ? 16.240 3.360 -24.426 1.00 94.19 98 THR A CA 1
ATOM 690 C C . THR A 1 98 ? 14.776 3.393 -24.861 1.00 94.19 98 THR A C 1
ATOM 692 O O . THR A 1 98 ? 13.997 2.581 -24.374 1.00 94.19 98 THR A O 1
ATOM 695 N N . ARG A 1 99 ? 14.396 4.251 -25.813 1.00 95.56 99 ARG A N 1
ATOM 696 C CA . ARG A 1 99 ? 13.030 4.265 -26.360 1.00 95.56 99 ARG A CA 1
ATOM 697 C C . ARG A 1 99 ? 12.625 2.911 -26.950 1.00 95.56 99 ARG A C 1
ATOM 699 O O . ARG A 1 99 ? 11.617 2.345 -26.544 1.00 95.56 99 ARG A O 1
ATOM 706 N N . GLY A 1 100 ? 13.448 2.365 -27.849 1.00 96.50 100 GLY A N 1
ATOM 707 C CA . GLY A 1 100 ? 13.192 1.056 -28.457 1.00 96.50 100 GLY A CA 1
ATOM 708 C C . GLY A 1 100 ? 13.196 -0.074 -27.424 1.00 96.50 100 GLY A C 1
ATOM 709 O O . GLY A 1 100 ? 12.397 -1.002 -27.521 1.00 96.50 100 GLY A O 1
ATOM 710 N N . LEU A 1 101 ? 14.038 0.033 -26.387 1.00 97.00 101 LEU A N 1
ATOM 711 C CA . LEU A 1 101 ? 13.989 -0.883 -25.249 1.00 97.00 101 LEU A CA 1
ATOM 712 C C . LEU A 1 101 ? 12.643 -0.792 -24.511 1.00 97.00 101 LEU A C 1
ATOM 714 O O . LEU A 1 101 ? 12.045 -1.828 -24.252 1.00 97.00 101 LEU A O 1
ATOM 718 N N . LEU A 1 102 ? 12.153 0.404 -24.174 1.00 97.75 102 LEU A N 1
ATOM 719 C CA . LEU A 1 102 ? 10.889 0.581 -23.446 1.00 97.75 102 LEU A CA 1
ATOM 720 C C . LEU A 1 102 ? 9.681 0.069 -24.242 1.00 97.75 102 LEU A C 1
ATOM 722 O O . LEU A 1 102 ? 8.825 -0.611 -23.676 1.00 97.75 102 LEU A O 1
ATOM 726 N N . GLU A 1 103 ? 9.640 0.330 -25.549 1.00 97.69 103 GLU A N 1
ATOM 727 C CA . GLU A 1 103 ? 8.615 -0.203 -26.458 1.00 97.69 103 GLU A CA 1
ATOM 728 C C . GLU A 1 103 ? 8.632 -1.743 -26.471 1.00 97.69 103 GLU A C 1
ATOM 730 O O . GLU A 1 103 ? 7.590 -2.390 -26.324 1.00 97.69 103 GLU A O 1
ATOM 735 N N . LEU A 1 104 ? 9.826 -2.338 -26.552 1.00 97.75 104 LEU A N 1
ATOM 736 C CA . LEU A 1 104 ? 10.015 -3.785 -26.487 1.00 97.75 104 LEU A CA 1
ATOM 737 C C . LEU A 1 104 ? 9.609 -4.370 -25.121 1.00 97.75 104 LEU A C 1
ATOM 739 O O . LEU A 1 104 ? 8.950 -5.409 -25.070 1.00 97.75 104 LEU A O 1
ATOM 743 N N . LEU A 1 105 ? 9.987 -3.719 -24.017 1.00 98.19 105 LEU A N 1
ATOM 744 C CA . LEU A 1 105 ? 9.644 -4.152 -22.659 1.00 98.19 105 LEU A CA 1
ATOM 745 C C . LEU A 1 105 ? 8.134 -4.108 -22.421 1.00 98.19 105 LEU A C 1
ATOM 747 O O . LEU A 1 105 ? 7.597 -5.026 -21.806 1.00 98.19 105 LEU A O 1
ATOM 751 N N . HIS A 1 106 ? 7.440 -3.091 -22.932 1.00 97.62 106 HIS A N 1
ATOM 752 C CA . HIS A 1 106 ? 5.981 -3.031 -22.873 1.00 97.62 106 HIS A CA 1
ATOM 753 C C . HIS A 1 106 ? 5.330 -4.180 -23.643 1.00 97.62 106 HIS A C 1
ATOM 755 O O . HIS A 1 106 ? 4.528 -4.919 -23.069 1.00 97.62 106 HIS A O 1
ATOM 761 N N . GLY A 1 107 ? 5.721 -4.384 -24.907 1.00 97.00 107 GLY A N 1
ATOM 762 C CA . GLY A 1 107 ? 5.180 -5.469 -25.727 1.00 97.00 107 GLY A CA 1
ATOM 763 C C . GLY A 1 107 ? 5.414 -6.839 -25.088 1.00 97.00 107 GLY A C 1
ATOM 764 O O . GLY A 1 107 ? 4.507 -7.672 -25.039 1.00 97.00 107 GLY A O 1
ATOM 765 N N . ALA A 1 108 ? 6.601 -7.045 -24.514 1.00 97.12 108 ALA A N 1
ATOM 766 C CA . ALA A 1 108 ? 6.929 -8.253 -23.771 1.00 97.12 108 ALA A CA 1
ATOM 767 C C . ALA A 1 108 ? 6.095 -8.410 -22.495 1.00 97.12 108 ALA A C 1
ATOM 769 O O . ALA A 1 108 ? 5.585 -9.498 -22.238 1.00 97.12 108 ALA A O 1
ATOM 770 N N . ALA A 1 109 ? 5.927 -7.350 -21.700 1.00 97.00 109 ALA A N 1
ATOM 771 C CA . ALA A 1 109 ? 5.102 -7.388 -20.495 1.00 97.00 109 ALA A CA 1
ATOM 772 C C . ALA A 1 109 ? 3.652 -7.773 -20.823 1.00 97.00 109 ALA A C 1
ATOM 774 O O . ALA A 1 109 ? 3.099 -8.650 -20.158 1.00 97.00 109 ALA A O 1
ATOM 775 N N . ASN A 1 110 ? 3.082 -7.206 -21.891 1.00 95.62 110 ASN A N 1
ATOM 776 C CA . ASN A 1 110 ? 1.745 -7.546 -22.372 1.00 95.62 110 ASN A CA 1
ATOM 777 C C . ASN A 1 110 ? 1.628 -9.020 -22.795 1.00 95.62 110 ASN A C 1
ATOM 779 O O . ASN A 1 110 ? 0.748 -9.736 -22.322 1.00 95.62 110 ASN A O 1
ATOM 783 N N . GLN A 1 111 ? 2.551 -9.515 -23.627 1.00 94.94 111 GLN A N 1
ATOM 784 C CA . GLN A 1 111 ? 2.525 -10.911 -24.088 1.00 94.94 111 GLN A CA 1
ATOM 785 C C . GLN A 1 111 ? 2.696 -11.908 -22.938 1.00 94.94 111 GLN A C 1
ATOM 787 O O . GLN A 1 111 ? 1.943 -12.870 -22.826 1.00 94.94 111 GLN A O 1
ATOM 792 N N . LEU A 1 112 ? 3.636 -11.649 -22.027 1.00 95.19 112 LEU A N 1
ATOM 793 C CA . LEU A 1 112 ? 3.847 -12.486 -20.844 1.00 95.19 112 LEU A CA 1
ATOM 794 C C . LEU A 1 112 ? 2.634 -12.469 -19.898 1.00 95.19 112 LEU A C 1
ATOM 796 O O . LEU A 1 112 ? 2.499 -13.349 -19.045 1.00 95.19 112 LEU A O 1
ATOM 800 N N . MET A 1 113 ? 1.788 -11.437 -19.959 1.00 93.12 113 MET A N 1
ATOM 801 C CA . MET A 1 113 ? 0.541 -11.311 -19.189 1.00 93.12 113 MET A CA 1
ATOM 802 C C . MET A 1 113 ? -0.607 -12.090 -19.793 1.00 93.12 113 MET A C 1
ATOM 804 O O . MET A 1 113 ? -1.309 -12.761 -19.043 1.00 93.12 113 MET A O 1
ATOM 808 N N . ALA A 1 114 ? -0.707 -12.107 -21.120 1.00 91.50 114 ALA A N 1
ATOM 809 C CA . ALA A 1 114 ? -1.623 -12.991 -21.834 1.00 91.50 114 ALA A CA 1
ATOM 810 C C . ALA A 1 114 ? -1.314 -14.487 -21.608 1.00 91.50 114 ALA A C 1
ATOM 812 O O . ALA A 1 114 ? -2.180 -15.335 -21.798 1.00 91.50 114 ALA A O 1
ATOM 813 N N . GLY A 1 115 ? -0.096 -14.816 -21.166 1.00 89.69 115 GLY A N 1
ATOM 814 C CA . GLY A 1 115 ? 0.314 -16.177 -20.841 1.00 89.69 115 GLY A CA 1
ATOM 815 C C . GLY A 1 115 ? 1.028 -16.844 -22.010 1.00 89.69 115 GLY A C 1
ATOM 816 O O . GLY A 1 115 ? 1.860 -16.230 -22.671 1.00 89.69 115 GLY A O 1
ATOM 817 N N . VAL A 1 116 ? 0.766 -18.131 -22.223 1.00 88.00 116 VAL A N 1
ATOM 818 C CA . VAL A 1 116 ? 1.422 -18.909 -23.284 1.00 88.00 116 VAL A CA 1
ATOM 819 C C . VAL A 1 116 ? 0.941 -18.396 -24.648 1.00 88.00 116 VAL A C 1
ATOM 821 O O . VAL A 1 116 ? -0.272 -18.277 -24.834 1.00 88.00 116 VAL A O 1
ATOM 824 N N . PRO A 1 117 ? 1.840 -18.134 -25.617 1.00 85.50 117 PRO A N 1
ATOM 825 C CA . PRO A 1 117 ? 1.441 -17.733 -26.960 1.00 85.50 117 PRO A CA 1
ATOM 826 C C . PRO A 1 117 ? 0.464 -18.740 -27.574 1.00 85.50 117 PRO A C 1
ATOM 828 O O . PRO A 1 117 ? 0.706 -19.951 -27.551 1.00 85.50 117 PRO A O 1
ATOM 831 N N . ALA A 1 118 ? -0.638 -18.243 -28.137 1.00 79.56 118 ALA A N 1
ATOM 832 C CA . ALA A 1 118 ? -1.626 -19.086 -28.796 1.00 79.56 118 ALA A CA 1
ATOM 833 C C . ALA A 1 118 ? -0.959 -19.910 -29.913 1.00 79.56 118 ALA A C 1
ATOM 835 O O . ALA A 1 118 ? -0.313 -19.359 -30.802 1.00 79.56 118 ALA A O 1
ATOM 836 N N . GLY A 1 119 ? -1.101 -21.237 -29.852 1.00 78.75 119 GLY A N 1
ATOM 837 C CA . GLY A 1 119 ? -0.525 -22.151 -30.843 1.00 78.75 119 GLY A CA 1
ATOM 838 C C . GLY A 1 119 ? 0.948 -22.521 -30.632 1.00 78.75 119 GLY A C 1
ATOM 839 O O . GLY A 1 119 ? 1.530 -23.132 -31.525 1.00 78.75 119 GLY A O 1
ATOM 840 N N . ALA A 1 120 ? 1.563 -22.199 -29.486 1.00 82.31 120 ALA A N 1
ATOM 841 C CA . ALA A 1 120 ? 2.899 -22.702 -29.157 1.00 82.31 120 ALA A CA 1
ATOM 842 C C . ALA A 1 120 ? 2.877 -24.244 -29.012 1.00 82.31 120 ALA A C 1
ATOM 844 O O . ALA A 1 120 ? 2.200 -24.753 -28.116 1.00 82.31 120 ALA A O 1
ATOM 845 N N . PRO A 1 121 ? 3.612 -25.007 -29.846 1.00 83.12 121 PRO A N 1
ATOM 846 C CA . PRO A 1 121 ? 3.590 -26.471 -29.835 1.00 83.12 121 PRO A CA 1
ATOM 847 C C . PRO A 1 121 ? 4.507 -27.041 -28.736 1.00 83.12 121 PRO A C 1
ATOM 849 O O . PRO A 1 121 ? 5.373 -27.868 -29.010 1.00 83.12 121 PRO A O 1
ATOM 852 N N . LEU A 1 122 ? 4.369 -26.563 -27.496 1.00 88.00 122 LEU A N 1
ATOM 853 C CA . LEU A 1 122 ? 5.174 -27.038 -26.369 1.00 88.00 122 LEU A CA 1
ATOM 854 C C . LEU A 1 122 ? 4.512 -28.261 -25.713 1.00 88.00 122 LEU A C 1
ATOM 856 O O . LEU A 1 122 ? 3.323 -28.202 -25.383 1.00 88.00 122 LEU A O 1
ATOM 860 N N . PRO A 1 123 ? 5.256 -29.357 -25.468 1.00 90.50 123 PRO A N 1
ATOM 861 C CA . PRO A 1 123 ? 4.780 -30.457 -24.635 1.00 90.50 123 PRO A CA 1
ATOM 862 C C . PRO A 1 123 ? 4.363 -29.967 -23.234 1.00 90.50 123 PRO A C 1
ATOM 864 O O . PRO A 1 123 ? 4.977 -29.028 -22.725 1.00 90.50 123 PRO A O 1
ATOM 867 N N . PRO A 1 124 ? 3.402 -30.619 -22.546 1.00 91.81 124 PRO A N 1
ATOM 868 C CA . PRO A 1 124 ? 2.926 -30.178 -21.227 1.00 91.81 124 PRO A CA 1
ATOM 869 C C . PRO A 1 124 ? 4.035 -29.967 -20.183 1.00 91.81 124 PRO A C 1
ATOM 871 O O . PRO A 1 124 ? 3.981 -29.019 -19.410 1.00 91.81 124 PRO A O 1
ATOM 874 N N . ALA A 1 125 ? 5.074 -30.807 -20.192 1.00 90.69 125 ALA A N 1
ATOM 875 C CA . ALA A 1 125 ? 6.214 -30.658 -19.288 1.00 90.69 125 ALA A CA 1
ATOM 876 C C . ALA A 1 125 ? 7.047 -29.396 -19.588 1.00 90.69 125 ALA A C 1
ATOM 878 O O . ALA A 1 125 ? 7.426 -28.670 -18.673 1.00 90.69 125 ALA A O 1
ATOM 879 N N . GLU A 1 126 ? 7.304 -29.101 -20.866 1.00 91.44 126 GLU A N 1
ATOM 880 C CA . GLU A 1 126 ? 8.022 -27.887 -21.277 1.00 91.44 126 GLU A CA 1
ATOM 881 C C . GLU A 1 126 ? 7.185 -26.627 -21.055 1.00 91.44 126 GLU A C 1
ATOM 883 O O . GLU A 1 126 ? 7.732 -25.562 -20.772 1.00 91.44 126 GLU A O 1
ATOM 888 N N . LEU A 1 127 ? 5.860 -26.752 -21.132 1.00 91.25 127 LEU A N 1
ATOM 889 C CA . LEU A 1 127 ? 4.920 -25.667 -20.895 1.00 91.25 127 LEU A CA 1
ATOM 890 C C . LEU A 1 127 ? 5.017 -25.122 -19.467 1.00 91.25 127 LEU A C 1
ATOM 892 O O . LEU A 1 127 ? 5.040 -23.905 -19.286 1.00 91.25 127 LEU A O 1
ATOM 896 N N . GLU A 1 128 ? 5.123 -25.994 -18.461 1.00 92.75 128 GLU A N 1
ATOM 897 C CA . GLU A 1 128 ? 5.307 -25.559 -17.070 1.00 92.75 128 GLU A CA 1
ATOM 898 C C . GLU A 1 128 ? 6.652 -24.858 -16.864 1.00 92.75 128 GLU A C 1
ATOM 900 O O . GLU A 1 128 ? 6.713 -23.785 -16.259 1.00 92.75 128 GLU A O 1
ATOM 905 N N . VAL A 1 129 ? 7.728 -25.399 -17.445 1.00 93.88 129 VAL A N 1
ATOM 906 C CA . VAL A 1 129 ? 9.057 -24.766 -17.391 1.00 93.88 129 VAL A CA 1
ATOM 907 C C . VAL A 1 129 ? 9.035 -23.401 -18.088 1.00 93.88 129 VAL A C 1
ATOM 909 O O . VAL A 1 129 ? 9.615 -22.431 -17.586 1.00 93.88 129 VAL A O 1
ATOM 912 N N . TRP A 1 130 ? 8.336 -23.293 -19.222 1.00 94.38 130 TRP A N 1
ATOM 913 C CA . TRP A 1 130 ? 8.158 -22.031 -19.934 1.00 94.38 130 TRP A CA 1
ATOM 914 C C . TRP A 1 130 ? 7.385 -21.030 -19.081 1.00 94.38 130 TRP A C 1
ATOM 916 O O . TRP A 1 130 ? 7.846 -19.901 -18.933 1.00 94.38 130 TRP A O 1
ATOM 926 N N . ARG A 1 131 ? 6.271 -21.433 -18.452 1.00 94.25 131 ARG A N 1
ATOM 927 C CA . ARG A 1 131 ? 5.471 -20.567 -17.565 1.00 94.25 131 ARG A CA 1
ATOM 928 C C . ARG A 1 131 ? 6.281 -20.065 -16.376 1.00 94.25 131 ARG A C 1
ATOM 930 O O . ARG A 1 131 ? 6.222 -18.876 -16.056 1.00 94.25 131 ARG A O 1
ATOM 937 N N . GLU A 1 132 ? 7.083 -20.926 -15.752 1.00 95.31 132 GLU A N 1
ATOM 938 C CA . GLU A 1 132 ? 7.952 -20.535 -14.639 1.00 95.31 132 GLU A CA 1
ATOM 939 C C . GLU A 1 132 ? 9.011 -19.508 -15.087 1.00 95.31 132 GLU A C 1
ATOM 941 O O . GLU A 1 132 ? 9.272 -18.508 -14.404 1.00 95.31 132 GLU A O 1
ATOM 946 N N . LEU A 1 133 ? 9.634 -19.723 -16.252 1.00 96.19 133 LEU A N 1
ATOM 947 C CA . LEU A 1 133 ? 10.618 -18.794 -16.807 1.00 96.19 133 LEU A CA 1
ATOM 948 C C . LEU A 1 133 ? 9.973 -17.478 -17.264 1.00 96.19 133 LEU A C 1
ATOM 950 O O . LEU A 1 133 ? 10.515 -16.414 -16.962 1.00 96.19 133 LEU A O 1
ATOM 954 N N . ALA A 1 134 ? 8.807 -17.536 -17.907 1.00 96.50 134 ALA A N 1
ATOM 955 C CA . ALA A 1 134 ? 8.012 -16.391 -18.342 1.00 96.50 134 ALA A CA 1
ATOM 956 C C . ALA A 1 134 ? 7.576 -15.528 -17.152 1.00 96.50 134 ALA A C 1
ATOM 958 O O . ALA A 1 134 ? 7.738 -14.308 -17.184 1.00 96.50 134 ALA A O 1
ATOM 959 N N . GLY A 1 135 ? 7.117 -16.149 -16.061 1.00 95.69 135 GLY A N 1
ATOM 960 C CA . GLY A 1 135 ? 6.777 -15.450 -14.822 1.00 95.69 135 GLY A CA 1
ATOM 961 C C . GLY A 1 135 ? 7.975 -14.703 -14.229 1.00 95.69 135 GLY A C 1
ATOM 962 O O . GLY A 1 135 ? 7.877 -13.515 -13.917 1.00 95.69 135 GLY A O 1
ATOM 963 N N . ARG A 1 136 ? 9.141 -15.362 -14.138 1.00 97.06 136 ARG A N 1
ATOM 964 C CA . ARG A 1 136 ? 10.392 -14.729 -13.671 1.00 97.06 136 ARG A CA 1
ATOM 965 C C . ARG A 1 136 ? 10.877 -13.620 -14.603 1.00 97.06 136 ARG A C 1
ATOM 967 O O . ARG A 1 136 ? 11.402 -12.613 -14.131 1.00 97.06 136 ARG A O 1
ATOM 974 N N . LEU A 1 137 ? 10.736 -13.798 -15.913 1.00 97.69 137 LEU A N 1
ATOM 975 C CA . LEU A 1 137 ? 11.117 -12.794 -16.902 1.00 97.69 137 LEU A CA 1
ATOM 976 C C . LEU A 1 137 ? 10.210 -11.566 -16.817 1.00 97.69 137 LEU A C 1
ATOM 978 O O . LEU A 1 137 ? 10.720 -10.450 -16.776 1.00 97.69 137 LEU A O 1
ATOM 982 N N . HIS A 1 138 ? 8.897 -11.757 -16.691 1.00 97.50 138 HIS A N 1
ATOM 983 C CA . HIS A 1 138 ? 7.944 -10.664 -16.511 1.00 97.50 138 HIS A CA 1
ATOM 984 C C . HIS A 1 138 ? 8.255 -9.834 -15.259 1.00 97.50 138 HIS A C 1
ATOM 986 O O . HIS A 1 138 ? 8.213 -8.606 -15.306 1.00 97.50 138 HIS A O 1
ATOM 992 N N . GLU A 1 139 ? 8.619 -10.478 -14.145 1.00 97.44 139 GLU A N 1
ATOM 993 C CA . GLU A 1 139 ? 9.071 -9.772 -12.937 1.00 97.44 139 GLU A CA 1
ATOM 994 C C . GLU A 1 139 ? 10.293 -8.886 -13.214 1.00 97.44 139 GLU A C 1
ATOM 996 O O . GLU A 1 139 ? 10.347 -7.750 -12.746 1.00 97.44 139 GLU A O 1
ATOM 1001 N N . ARG A 1 140 ? 11.272 -9.367 -13.992 1.00 98.12 140 ARG A N 1
ATOM 1002 C CA . ARG A 1 140 ? 12.450 -8.562 -14.364 1.00 98.12 140 ARG A CA 1
ATOM 1003 C C . ARG A 1 140 ? 12.091 -7.422 -15.309 1.00 98.12 140 ARG A C 1
ATOM 1005 O O . ARG A 1 140 ? 12.582 -6.318 -15.105 1.00 98.12 140 ARG A O 1
ATOM 1012 N N . VAL A 1 141 ? 11.208 -7.660 -16.277 1.00 98.31 141 VAL A N 1
ATOM 1013 C CA . VAL A 1 141 ? 10.702 -6.623 -17.189 1.00 98.31 141 VAL A CA 1
ATOM 1014 C C . VAL A 1 141 ? 10.009 -5.507 -16.402 1.00 98.31 141 VAL A C 1
ATOM 1016 O O . VAL A 1 141 ? 10.383 -4.347 -16.549 1.00 98.31 141 VAL A O 1
ATOM 1019 N N . CYS A 1 142 ? 9.088 -5.840 -15.492 1.00 98.06 142 CYS A N 1
ATOM 1020 C CA . CYS A 1 142 ? 8.403 -4.841 -14.664 1.00 98.06 142 CYS A CA 1
ATOM 1021 C C . CYS A 1 142 ? 9.371 -4.068 -13.760 1.00 98.06 142 CYS A C 1
ATOM 1023 O O . CYS A 1 142 ? 9.266 -2.850 -13.653 1.00 98.06 142 CYS A O 1
ATOM 1025 N N . LYS A 1 143 ? 10.351 -4.747 -13.145 1.00 97.88 143 LYS A N 1
ATOM 1026 C CA . LYS A 1 143 ? 11.398 -4.072 -12.357 1.00 97.88 143 LYS A CA 1
ATOM 1027 C C . LYS A 1 143 ? 12.221 -3.100 -13.199 1.00 97.88 143 LYS A C 1
ATOM 1029 O O . LYS A 1 143 ? 12.505 -2.007 -12.728 1.00 97.88 143 LYS A O 1
ATOM 1034 N N . CYS A 1 144 ? 12.570 -3.475 -14.427 1.00 98.19 144 CYS A N 1
ATOM 1035 C CA . CYS A 1 144 ? 13.305 -2.610 -15.345 1.00 98.19 144 CYS A CA 1
ATOM 1036 C C . CYS A 1 144 ? 12.496 -1.354 -15.702 1.00 98.19 144 CYS A C 1
ATOM 1038 O O . CYS A 1 144 ? 13.027 -0.248 -15.645 1.00 98.19 144 CYS A O 1
ATOM 1040 N N . ILE A 1 145 ? 11.196 -1.510 -15.974 1.00 98.25 145 ILE A N 1
ATOM 1041 C CA . ILE A 1 145 ? 10.277 -0.391 -16.236 1.00 98.25 145 ILE A CA 1
ATOM 1042 C C . ILE A 1 145 ? 10.193 0.548 -15.020 1.00 98.25 145 ILE A C 1
ATOM 1044 O O . ILE A 1 145 ? 10.351 1.758 -15.170 1.00 98.25 145 ILE A O 1
ATOM 1048 N N . ILE A 1 146 ? 10.008 0.007 -13.810 1.00 97.81 146 ILE A N 1
ATOM 1049 C CA . ILE A 1 146 ? 9.977 0.805 -12.570 1.00 97.81 146 ILE A CA 1
ATOM 1050 C C . ILE A 1 146 ? 11.318 1.517 -12.340 1.00 97.81 146 ILE A C 1
ATOM 1052 O O . ILE A 1 146 ? 11.332 2.692 -11.993 1.00 97.81 146 ILE A O 1
ATOM 1056 N N . ALA A 1 147 ? 12.448 0.848 -12.579 1.00 97.19 147 ALA A N 1
ATOM 1057 C CA . ALA A 1 147 ? 13.767 1.461 -12.440 1.00 97.19 147 ALA A CA 1
ATOM 1058 C C . ALA A 1 147 ? 13.984 2.616 -13.431 1.00 97.19 147 ALA A C 1
ATOM 1060 O O . ALA A 1 147 ? 14.638 3.601 -13.085 1.00 97.19 147 ALA A O 1
ATOM 1061 N N . HIS A 1 148 ? 13.421 2.531 -14.641 1.00 97.50 148 HIS A N 1
ATOM 1062 C CA . HIS A 1 148 ? 13.418 3.641 -15.594 1.00 97.50 148 HIS A CA 1
ATOM 1063 C C . HIS A 1 148 ? 12.600 4.832 -15.087 1.00 97.50 148 HIS A C 1
ATOM 1065 O O . HIS A 1 148 ? 13.102 5.955 -15.145 1.00 97.50 148 HIS A O 1
ATOM 1071 N N . LEU A 1 149 ? 11.397 4.583 -14.560 1.00 97.50 149 LEU A N 1
ATOM 1072 C CA . LEU A 1 149 ? 10.554 5.604 -13.934 1.00 97.50 149 LEU A CA 1
ATOM 1073 C C . LEU A 1 149 ? 11.278 6.292 -12.763 1.00 97.50 149 LEU A C 1
ATOM 1075 O O . LEU A 1 149 ? 11.322 7.518 -12.713 1.00 97.50 149 LEU A O 1
ATOM 1079 N N . ASP A 1 150 ? 11.885 5.517 -11.860 1.00 96.31 150 ASP A N 1
ATOM 1080 C CA . ASP A 1 150 ? 12.591 6.040 -10.682 1.00 96.31 150 ASP A CA 1
ATOM 1081 C C . ASP A 1 150 ? 13.869 6.818 -11.069 1.00 96.31 150 ASP A C 1
ATOM 1083 O O . ASP A 1 150 ? 14.166 7.860 -10.487 1.00 96.31 150 ASP A O 1
ATOM 1087 N N . SER A 1 151 ? 14.631 6.336 -12.060 1.00 96.00 151 SER A N 1
ATOM 1088 C CA . SER A 1 151 ? 15.927 6.935 -12.436 1.00 96.00 151 SER A CA 1
ATOM 1089 C C . SER A 1 151 ? 15.797 8.127 -13.389 1.00 96.00 151 SER A C 1
ATOM 1091 O O . SER A 1 151 ? 16.661 9.004 -13.398 1.00 96.00 151 SER A O 1
ATOM 1093 N N . HIS A 1 152 ? 14.746 8.156 -14.214 1.00 95.94 152 HIS A N 1
ATOM 1094 C CA . HIS A 1 152 ? 14.544 9.161 -15.262 1.00 95.94 152 HIS A CA 1
ATOM 1095 C C . HIS A 1 152 ? 13.080 9.626 -15.337 1.00 95.94 152 HIS A C 1
ATOM 1097 O O . HIS A 1 152 ? 12.481 9.560 -16.409 1.00 95.94 152 HIS A O 1
ATOM 1103 N N . PRO A 1 153 ? 12.479 10.126 -14.245 1.00 96.69 153 PRO A N 1
ATOM 1104 C CA . PRO A 1 153 ? 11.041 10.390 -14.198 1.00 96.69 153 PRO A CA 1
ATOM 1105 C C . PRO A 1 153 ? 10.579 11.388 -15.266 1.00 96.69 153 PRO A C 1
ATOM 1107 O O . PRO A 1 153 ? 9.567 11.157 -15.920 1.00 96.69 153 PRO A O 1
ATOM 1110 N N . LEU A 1 154 ? 11.329 12.469 -15.504 1.00 96.12 154 LEU A N 1
ATOM 1111 C CA . LEU A 1 154 ? 10.963 13.469 -16.512 1.00 96.12 154 LEU A CA 1
ATOM 1112 C C . LEU A 1 154 ? 11.030 12.903 -17.943 1.00 96.12 154 LEU A C 1
ATOM 1114 O O . LEU A 1 154 ? 9.993 12.890 -18.604 1.00 96.12 154 LEU A O 1
ATOM 1118 N N . PRO A 1 155 ? 12.158 12.330 -18.416 1.00 95.88 155 PRO A N 1
ATOM 1119 C CA . PRO A 1 155 ? 12.172 11.689 -19.729 1.00 95.88 155 PRO A CA 1
ATOM 1120 C C . PRO A 1 155 ? 11.213 10.495 -19.866 1.00 95.88 155 PRO A C 1
ATOM 1122 O O . PRO A 1 155 ? 10.710 10.239 -20.952 1.00 95.88 155 PRO A O 1
ATOM 1125 N N . PHE A 1 156 ? 10.945 9.758 -18.783 1.00 97.31 156 PHE A N 1
ATOM 1126 C CA . PHE A 1 156 ? 10.022 8.620 -18.790 1.00 97.31 156 PHE A CA 1
ATOM 1127 C C . PHE A 1 156 ? 8.545 9.043 -18.881 1.00 97.31 156 PHE A C 1
ATOM 1129 O O . PHE A 1 156 ? 7.699 8.228 -19.249 1.00 97.31 156 PHE A O 1
ATOM 1136 N N . ALA A 1 157 ? 8.221 10.306 -18.585 1.00 97.69 157 ALA A N 1
ATOM 1137 C CA . ALA A 1 157 ? 6.848 10.797 -18.498 1.00 97.69 157 ALA A CA 1
ATOM 1138 C C . ALA A 1 157 ? 6.024 10.556 -19.779 1.00 97.69 157 ALA A C 1
ATOM 1140 O O . ALA A 1 157 ? 4.838 10.247 -19.694 1.00 97.69 157 ALA A O 1
ATOM 1141 N N . GLU A 1 158 ? 6.654 10.606 -20.960 1.00 97.19 158 GLU A N 1
ATOM 1142 C CA . GLU A 1 158 ? 5.990 10.332 -22.246 1.00 97.19 158 GLU A CA 1
ATOM 1143 C C . GLU A 1 158 ? 5.496 8.876 -22.383 1.00 97.19 158 GLU A C 1
ATOM 1145 O O . GLU A 1 158 ? 4.548 8.611 -23.120 1.00 97.19 158 GLU A O 1
ATOM 1150 N N . TYR A 1 159 ? 6.097 7.933 -21.648 1.00 98.00 159 TYR A N 1
ATOM 1151 C CA . TYR A 1 159 ? 5.726 6.513 -21.663 1.00 98.00 159 TYR A CA 1
ATOM 1152 C C . TYR A 1 159 ? 4.727 6.148 -20.564 1.00 98.00 159 TYR A C 1
ATOM 1154 O O . TYR A 1 159 ? 4.131 5.070 -20.621 1.00 98.00 159 TYR A O 1
ATOM 1162 N N . VAL A 1 160 ? 4.513 7.019 -19.572 1.00 98.44 160 VAL A N 1
ATOM 1163 C CA . VAL A 1 160 ? 3.567 6.765 -18.476 1.00 98.44 160 VAL A CA 1
ATOM 1164 C C . VAL A 1 160 ? 2.173 6.404 -19.002 1.00 98.44 160 VAL A C 1
ATOM 1166 O O . VAL A 1 160 ? 1.693 5.343 -18.610 1.00 98.44 160 VAL A O 1
ATOM 1169 N N . PRO A 1 161 ? 1.547 7.146 -19.943 1.00 98.12 161 PRO A N 1
ATOM 1170 C CA . PRO A 1 161 ? 0.225 6.779 -20.461 1.00 98.12 161 PRO A CA 1
ATOM 1171 C C . PRO A 1 161 ? 0.189 5.368 -21.071 1.00 98.12 161 PRO A C 1
ATOM 1173 O O . PRO A 1 161 ? -0.782 4.627 -20.916 1.00 98.12 161 PRO A O 1
ATOM 1176 N N . TYR A 1 162 ? 1.274 4.966 -21.735 1.00 96.81 162 TYR A N 1
ATOM 1177 C CA . TYR A 1 162 ? 1.380 3.676 -22.412 1.00 96.81 162 TYR A CA 1
ATOM 1178 C C . TYR A 1 162 ? 1.466 2.501 -21.428 1.00 96.81 162 TYR A C 1
ATOM 1180 O O . TYR A 1 162 ? 0.793 1.481 -21.608 1.00 96.81 162 TYR A O 1
ATOM 1188 N N . PHE A 1 163 ? 2.254 2.652 -20.362 1.00 98.12 163 PHE A N 1
ATOM 1189 C CA . PHE A 1 163 ? 2.351 1.652 -19.297 1.00 98.12 163 PHE A CA 1
ATOM 1190 C C . PHE A 1 163 ? 1.145 1.669 -18.352 1.00 98.12 163 PHE A C 1
ATOM 1192 O O . PHE A 1 163 ? 0.754 0.605 -17.875 1.00 98.12 163 PHE A O 1
ATOM 1199 N N . LEU A 1 164 ? 0.507 2.824 -18.131 1.00 97.75 164 LEU A N 1
ATOM 1200 C CA . LEU A 1 164 ? -0.775 2.899 -17.424 1.00 97.75 164 LEU A CA 1
ATOM 1201 C C . LEU A 1 164 ? -1.832 2.071 -18.148 1.00 97.75 164 LEU A C 1
ATOM 1203 O O . LEU A 1 164 ? -2.452 1.218 -17.524 1.00 97.75 164 LEU A O 1
ATOM 1207 N N . ARG A 1 165 ? -1.966 2.227 -19.469 1.00 96.69 165 ARG A N 1
ATOM 1208 C CA . ARG A 1 165 ? -2.900 1.423 -20.268 1.00 96.69 165 ARG A CA 1
ATOM 1209 C C . ARG A 1 165 ? -2.652 -0.081 -20.119 1.00 96.69 165 ARG A C 1
ATOM 1211 O O . ARG A 1 165 ? -3.586 -0.863 -20.015 1.00 96.69 165 ARG A O 1
ATOM 1218 N N . LEU A 1 166 ? -1.389 -0.498 -20.085 1.00 95.50 166 LEU A N 1
ATOM 1219 C CA . LEU A 1 166 ? -1.036 -1.903 -19.892 1.00 95.50 166 LEU A CA 1
ATOM 1220 C C . LEU A 1 166 ? -1.403 -2.412 -18.491 1.00 95.50 166 LEU A C 1
ATOM 1222 O O . LEU A 1 166 ? -2.022 -3.463 -18.350 1.00 95.50 166 LEU A O 1
ATOM 1226 N N . PHE A 1 167 ? -0.997 -1.703 -17.443 1.00 96.44 167 PHE A N 1
ATOM 1227 C CA . PHE A 1 167 ? -1.154 -2.200 -16.077 1.00 96.44 167 PHE A CA 1
ATOM 1228 C C . PHE A 1 167 ? -2.550 -1.960 -15.498 1.00 96.44 167 PHE A C 1
ATOM 1230 O O . PHE A 1 167 ? -2.986 -2.732 -14.648 1.00 96.44 167 PHE A O 1
ATOM 1237 N N . VAL A 1 168 ? -3.270 -0.947 -15.975 1.00 96.56 168 VAL A N 1
ATOM 1238 C CA . VAL A 1 168 ? -4.658 -0.688 -15.588 1.00 96.56 168 VAL A CA 1
ATOM 1239 C C . VAL A 1 168 ? -5.605 -1.480 -16.481 1.00 96.56 168 VAL A C 1
ATOM 1241 O O . VAL A 1 168 ? -6.264 -2.387 -15.983 1.00 96.56 168 VAL A O 1
ATOM 1244 N N . ASP A 1 169 ? -5.654 -1.208 -17.787 1.00 94.31 169 ASP A N 1
ATOM 1245 C CA . ASP A 1 169 ? -6.689 -1.807 -18.639 1.00 94.31 169 ASP A CA 1
ATOM 1246 C C . ASP A 1 169 ? -6.487 -3.314 -18.774 1.00 94.31 169 ASP A C 1
ATOM 1248 O O . ASP A 1 169 ? -7.401 -4.084 -18.483 1.00 94.31 169 ASP A O 1
ATOM 1252 N N . ALA A 1 170 ? -5.293 -3.750 -19.188 1.00 91.19 170 ALA A N 1
ATOM 1253 C CA . ALA A 1 170 ? -5.055 -5.170 -19.424 1.00 91.19 170 ALA A CA 1
ATOM 1254 C C . ALA A 1 170 ? -4.934 -5.949 -18.109 1.00 91.19 170 ALA A C 1
ATOM 1256 O O . ALA A 1 170 ? -5.597 -6.970 -17.960 1.00 91.19 170 ALA A O 1
ATOM 1257 N N . ALA A 1 171 ? -4.144 -5.476 -17.137 1.00 90.94 171 ALA A N 1
ATOM 1258 C CA . ALA A 1 171 ? -3.913 -6.248 -15.913 1.00 90.94 171 ALA A CA 1
ATOM 1259 C C . ALA A 1 171 ? -5.024 -6.091 -14.866 1.00 90.94 171 ALA A C 1
ATOM 1261 O O . ALA A 1 171 ? -5.539 -7.085 -14.355 1.00 90.94 171 ALA A O 1
ATOM 1262 N N . LEU A 1 172 ? -5.368 -4.850 -14.511 1.00 94.44 172 LEU A N 1
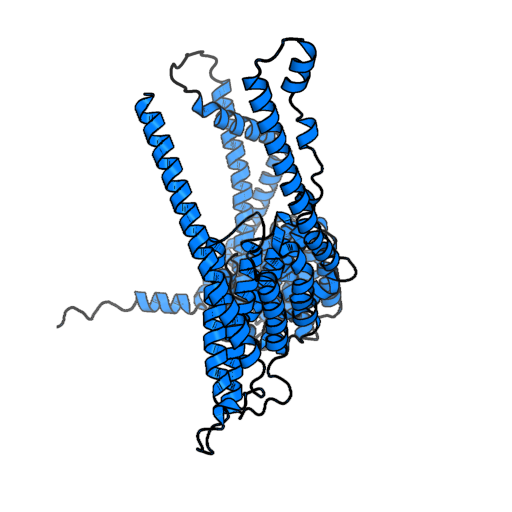ATOM 1263 C CA . LEU A 1 172 ? -6.265 -4.585 -13.391 1.00 94.44 172 LEU A CA 1
ATOM 1264 C C . LEU A 1 172 ? -7.735 -4.686 -13.786 1.00 94.44 172 LEU A C 1
ATOM 1266 O O . LEU A 1 172 ? -8.507 -5.205 -12.992 1.00 94.44 172 LEU A O 1
ATOM 1270 N N . LEU A 1 173 ? -8.148 -4.235 -14.972 1.00 96.50 173 LEU A N 1
ATOM 1271 C CA . LEU A 1 173 ? -9.559 -4.215 -15.372 1.00 96.50 173 LEU A CA 1
ATOM 1272 C C . LEU A 1 173 ? -9.973 -5.490 -16.121 1.00 96.50 173 LEU A C 1
ATOM 1274 O O . LEU A 1 173 ? -10.952 -6.120 -15.721 1.00 96.50 173 LEU A O 1
ATOM 1278 N N . GLN A 1 174 ? -9.224 -5.911 -17.145 1.00 96.06 174 GLN A N 1
ATOM 1279 C CA . GLN A 1 174 ? -9.630 -7.005 -18.042 1.00 96.06 174 GLN A CA 1
ATOM 1280 C C . GLN A 1 174 ? -9.420 -8.418 -17.484 1.00 96.06 174 GLN A C 1
ATOM 1282 O O . GLN A 1 174 ? -10.266 -9.278 -17.721 1.00 96.06 174 GLN A O 1
ATOM 1287 N N . LEU A 1 175 ? -8.328 -8.691 -16.759 1.00 94.88 175 LEU A N 1
ATOM 1288 C CA . LEU A 1 175 ? -8.107 -10.028 -16.186 1.00 94.88 175 LEU A CA 1
ATOM 1289 C C . LEU A 1 175 ? -9.102 -10.313 -15.067 1.00 94.88 175 LEU A C 1
ATOM 1291 O O . LEU A 1 175 ? -9.277 -9.482 -14.180 1.00 94.88 175 LEU A O 1
ATOM 1295 N N . ASP A 1 176 ? -9.704 -11.495 -15.035 1.00 95.56 176 ASP A N 1
ATOM 1296 C CA . ASP A 1 176 ? -10.517 -11.899 -13.891 1.00 95.56 176 ASP A CA 1
ATOM 1297 C C . ASP A 1 176 ? -9.656 -12.091 -12.624 1.00 95.56 176 ASP A C 1
ATOM 1299 O O . ASP A 1 176 ? -8.429 -12.252 -12.675 1.00 95.56 176 ASP A O 1
ATOM 1303 N N . ALA A 1 177 ? -10.307 -12.059 -11.459 1.00 94.12 177 ALA A N 1
ATOM 1304 C CA . ALA A 1 177 ? -9.623 -12.178 -10.174 1.00 94.12 177 ALA A CA 1
ATOM 1305 C C . ALA A 1 177 ? -8.882 -13.517 -10.020 1.00 94.12 177 ALA A C 1
ATOM 1307 O O . ALA A 1 177 ? -7.796 -13.534 -9.443 1.00 94.12 177 ALA A O 1
ATOM 1308 N N . GLY A 1 178 ? -9.424 -14.616 -10.554 1.00 94.38 178 GLY A N 1
ATOM 1309 C CA . GLY A 1 178 ? -8.809 -15.942 -10.488 1.00 94.38 178 GLY A CA 1
ATOM 1310 C C . GLY A 1 178 ? -7.510 -16.001 -11.285 1.00 94.38 178 GLY A C 1
ATOM 1311 O O . GLY A 1 178 ? -6.470 -16.377 -10.741 1.00 94.38 178 GLY A O 1
ATOM 1312 N N . THR A 1 179 ? -7.534 -15.534 -12.535 1.00 93.88 179 THR A N 1
ATOM 1313 C CA . THR A 1 179 ? -6.339 -15.454 -13.389 1.00 93.88 179 THR A CA 1
ATOM 1314 C C . THR A 1 179 ? -5.258 -14.583 -12.758 1.00 93.88 179 THR A C 1
ATOM 1316 O O . THR A 1 179 ? -4.086 -14.971 -12.730 1.00 93.88 179 THR A O 1
ATOM 1319 N N . LEU A 1 180 ? -5.625 -13.419 -12.210 1.00 94.25 180 LEU A N 1
ATOM 1320 C CA . LEU A 1 180 ? -4.655 -12.542 -11.560 1.00 94.25 180 LEU A CA 1
ATOM 1321 C C . LEU A 1 180 ? -4.083 -13.177 -10.284 1.00 94.25 180 LEU A C 1
ATOM 1323 O O . LEU A 1 180 ? -2.867 -13.152 -10.088 1.00 94.25 180 LEU A O 1
ATOM 1327 N N . ARG A 1 181 ? -4.924 -13.774 -9.429 1.00 92.81 181 ARG A N 1
ATOM 1328 C CA . ARG A 1 181 ? -4.494 -14.429 -8.180 1.00 92.81 181 ARG A CA 1
ATOM 1329 C C . ARG A 1 181 ? -3.614 -15.653 -8.434 1.00 92.81 181 ARG A C 1
ATOM 1331 O O . ARG A 1 181 ? -2.650 -15.843 -7.697 1.00 92.81 181 ARG A O 1
ATOM 1338 N N . GLY A 1 182 ? -3.854 -16.383 -9.525 1.00 91.88 182 GLY A N 1
ATOM 1339 C CA . GLY A 1 182 ? -2.995 -17.475 -9.994 1.00 91.88 182 GLY A CA 1
ATOM 1340 C C . GLY A 1 182 ? -1.600 -17.025 -10.452 1.00 91.88 182 GLY A C 1
ATOM 1341 O O . GLY A 1 182 ? -0.694 -17.846 -10.603 1.00 91.88 182 GLY A O 1
ATOM 1342 N N . MET A 1 183 ? -1.373 -15.721 -10.647 1.00 93.88 183 MET A N 1
ATOM 1343 C CA . MET A 1 183 ? -0.029 -15.202 -10.879 1.00 93.88 183 MET A CA 1
ATOM 1344 C C . MET A 1 183 ? 0.808 -15.217 -9.599 1.00 93.88 183 MET A C 1
ATOM 1346 O O . MET A 1 183 ? 0.335 -14.909 -8.500 1.00 93.88 183 MET A O 1
ATOM 1350 N N . ARG A 1 184 ? 2.119 -15.437 -9.774 1.00 93.69 184 ARG A N 1
ATOM 1351 C CA . ARG A 1 184 ? 3.114 -15.319 -8.697 1.00 93.69 184 ARG A CA 1
ATOM 1352 C C . ARG A 1 184 ? 2.919 -14.000 -7.922 1.00 93.69 184 ARG A C 1
ATOM 1354 O O . ARG A 1 184 ? 2.839 -12.947 -8.561 1.00 93.69 184 ARG A O 1
ATOM 1361 N N . PRO A 1 185 ? 2.910 -14.008 -6.577 1.00 94.44 185 PRO A N 1
ATOM 1362 C CA . PRO A 1 185 ? 2.665 -12.804 -5.775 1.00 94.44 185 PRO A CA 1
ATOM 1363 C C . PRO A 1 185 ? 3.561 -11.617 -6.151 1.00 94.44 185 PRO A C 1
ATOM 1365 O O . PRO A 1 185 ? 3.078 -10.503 -6.352 1.00 94.44 185 PRO A O 1
ATOM 1368 N N . LYS A 1 186 ? 4.859 -11.865 -6.383 1.00 95.88 186 LYS A N 1
ATOM 1369 C CA . LYS A 1 186 ? 5.813 -10.811 -6.758 1.00 95.88 186 LYS A CA 1
ATOM 1370 C C . LYS A 1 186 ? 5.457 -10.119 -8.076 1.00 95.88 186 LYS A C 1
ATOM 1372 O O . LYS A 1 186 ? 5.700 -8.923 -8.225 1.00 95.88 186 LYS A O 1
ATOM 1377 N N . ARG A 1 187 ? 4.865 -10.848 -9.025 1.00 95.12 187 ARG A N 1
ATOM 1378 C CA . ARG A 1 187 ? 4.372 -10.287 -10.285 1.00 95.12 187 ARG A CA 1
ATOM 1379 C C . ARG A 1 187 ? 3.231 -9.307 -10.032 1.00 95.12 187 ARG A C 1
ATOM 1381 O O . ARG A 1 187 ? 3.309 -8.180 -10.510 1.00 95.12 187 ARG A O 1
ATOM 1388 N N . ARG A 1 188 ? 2.225 -9.718 -9.254 1.00 95.38 188 ARG A N 1
ATOM 1389 C CA . ARG A 1 188 ? 1.085 -8.871 -8.869 1.00 95.38 188 ARG A CA 1
ATOM 1390 C C . ARG A 1 188 ? 1.545 -7.587 -8.183 1.00 95.38 188 ARG A C 1
ATOM 1392 O O . ARG A 1 188 ? 1.097 -6.507 -8.558 1.00 95.38 188 ARG A O 1
ATOM 1399 N N . VAL A 1 189 ? 2.485 -7.714 -7.247 1.00 96.44 189 VAL A N 1
ATOM 1400 C CA . VAL A 1 189 ? 3.080 -6.587 -6.515 1.00 96.44 189 VAL A CA 1
ATOM 1401 C C . VAL A 1 189 ? 3.736 -5.579 -7.452 1.00 96.44 189 VAL A C 1
ATOM 1403 O O . VAL A 1 189 ? 3.517 -4.383 -7.308 1.00 96.44 189 VAL A O 1
ATOM 1406 N N . LEU A 1 190 ? 4.519 -6.030 -8.436 1.00 96.94 190 LEU A N 1
ATOM 1407 C CA . LEU A 1 190 ? 5.212 -5.117 -9.349 1.00 96.94 190 LEU A CA 1
ATOM 1408 C C . LEU A 1 190 ? 4.253 -4.338 -10.262 1.00 96.94 190 LEU A C 1
ATOM 1410 O O . LEU A 1 190 ? 4.533 -3.178 -10.550 1.00 96.94 190 LEU A O 1
ATOM 1414 N N . LEU A 1 191 ? 3.130 -4.938 -10.675 1.00 95.62 191 LEU A N 1
ATOM 1415 C CA . LEU A 1 191 ? 2.104 -4.252 -11.476 1.00 95.62 191 LEU A CA 1
ATOM 1416 C C . LEU A 1 191 ? 1.556 -3.030 -10.728 1.00 95.62 191 LEU A C 1
ATOM 1418 O O . LEU A 1 191 ? 1.554 -1.916 -11.245 1.00 95.62 191 LEU A O 1
ATOM 1422 N N . VAL A 1 192 ? 1.163 -3.235 -9.473 1.00 96.00 192 VAL A N 1
ATOM 1423 C CA . VAL A 1 192 ? 0.598 -2.186 -8.619 1.00 96.00 192 VAL A CA 1
ATOM 1424 C C . VAL A 1 192 ? 1.666 -1.200 -8.141 1.00 96.00 192 VAL A C 1
ATOM 1426 O O . VAL A 1 192 ? 1.419 0.003 -8.087 1.00 96.00 192 VAL A O 1
ATOM 1429 N N . ARG A 1 193 ? 2.892 -1.671 -7.878 1.00 96.50 193 ARG A N 1
ATOM 1430 C CA . ARG A 1 193 ? 4.017 -0.813 -7.478 1.00 96.50 193 ARG A CA 1
ATOM 1431 C C . ARG A 1 193 ? 4.383 0.201 -8.559 1.00 96.50 193 ARG A C 1
ATOM 1433 O O . ARG A 1 193 ? 4.725 1.326 -8.212 1.00 96.50 193 ARG A O 1
ATOM 1440 N N . PHE A 1 194 ? 4.287 -0.154 -9.843 1.00 97.88 194 PHE A N 1
ATOM 1441 C CA . PHE A 1 194 ? 4.454 0.826 -10.920 1.00 97.88 194 PHE A CA 1
ATOM 1442 C C . PHE A 1 194 ? 3.425 1.961 -10.812 1.00 97.88 194 PHE A C 1
ATOM 1444 O O . PHE A 1 194 ? 3.806 3.130 -10.853 1.00 97.88 194 PHE A O 1
ATOM 1451 N N . LEU A 1 195 ? 2.143 1.624 -10.626 1.00 98.06 195 LEU A N 1
ATOM 1452 C CA . LEU A 1 195 ? 1.063 2.608 -10.509 1.00 98.06 195 LEU A CA 1
ATOM 1453 C C . LEU A 1 195 ? 1.283 3.530 -9.303 1.00 98.06 195 LEU A C 1
ATOM 1455 O O . LEU A 1 195 ? 1.244 4.749 -9.450 1.00 98.06 195 LEU A O 1
ATOM 1459 N N . ALA A 1 196 ? 1.610 2.960 -8.141 1.00 97.31 196 ALA A N 1
ATOM 1460 C CA . ALA A 1 196 ? 1.895 3.723 -6.927 1.00 97.31 196 ALA A CA 1
ATOM 1461 C C . ALA A 1 196 ? 3.080 4.686 -7.123 1.00 97.31 196 ALA A C 1
ATOM 1463 O O . ALA A 1 196 ? 2.994 5.867 -6.791 1.00 97.31 196 ALA A O 1
ATOM 1464 N N . LYS A 1 197 ? 4.172 4.214 -7.739 1.00 97.69 197 LYS A N 1
ATOM 1465 C CA . LYS A 1 197 ? 5.348 5.041 -8.055 1.00 97.69 197 LYS A CA 1
ATOM 1466 C C . LYS A 1 197 ? 5.022 6.184 -9.013 1.00 97.69 197 LYS A C 1
ATOM 1468 O O . LYS A 1 197 ? 5.511 7.293 -8.812 1.00 97.69 197 LYS A O 1
ATOM 1473 N N . ALA A 1 198 ? 4.197 5.938 -10.029 1.00 98.12 198 ALA A N 1
ATOM 1474 C CA . ALA A 1 198 ? 3.771 6.980 -10.957 1.00 98.12 198 ALA A CA 1
ATOM 1475 C C . ALA A 1 198 ? 2.900 8.032 -10.249 1.00 98.12 198 ALA A C 1
ATOM 1477 O O . ALA A 1 198 ? 3.143 9.226 -10.404 1.00 98.12 198 ALA A O 1
ATOM 1478 N N . LEU A 1 199 ? 1.946 7.606 -9.414 1.00 97.88 199 LEU A N 1
ATOM 1479 C CA . LEU A 1 199 ? 1.073 8.501 -8.644 1.00 97.88 199 LEU A CA 1
ATOM 1480 C C . LEU A 1 199 ? 1.851 9.394 -7.665 1.00 97.88 199 LEU A C 1
ATOM 1482 O O . LEU A 1 199 ? 1.558 10.588 -7.566 1.00 97.88 199 LEU A O 1
ATOM 1486 N N . LEU A 1 200 ? 2.859 8.832 -6.988 1.00 96.81 200 LEU A N 1
ATOM 1487 C CA . LEU A 1 200 ? 3.693 9.531 -6.004 1.00 96.81 200 LEU A CA 1
ATOM 1488 C C . LEU A 1 200 ? 4.856 10.321 -6.618 1.00 96.81 200 LEU A C 1
ATOM 1490 O O . LEU A 1 200 ? 5.558 11.029 -5.894 1.00 96.81 200 LEU A O 1
ATOM 1494 N N . CYS A 1 201 ? 5.093 10.216 -7.928 1.00 97.81 201 CYS A N 1
ATOM 1495 C CA . CYS A 1 201 ? 6.213 10.896 -8.565 1.00 97.81 201 CYS A CA 1
ATOM 1496 C C . CYS A 1 201 ? 6.057 12.426 -8.427 1.00 97.81 201 CYS A C 1
ATOM 1498 O O . CYS A 1 201 ? 5.106 12.992 -8.979 1.00 97.81 201 CYS A O 1
ATOM 1500 N N . PRO A 1 202 ? 6.990 13.133 -7.756 1.00 97.19 202 PRO A N 1
ATOM 1501 C CA . PRO A 1 202 ? 6.852 14.568 -7.494 1.00 97.19 202 PRO A CA 1
ATOM 1502 C C . PRO A 1 202 ? 6.821 15.397 -8.784 1.00 97.19 202 PRO A C 1
ATOM 1504 O O . PRO A 1 202 ? 6.202 16.453 -8.832 1.00 97.19 202 PRO A O 1
ATOM 1507 N N . TYR A 1 203 ? 7.445 14.895 -9.850 1.00 96.88 203 TYR A N 1
ATOM 1508 C CA . TYR A 1 203 ? 7.481 15.543 -11.159 1.00 96.88 203 TYR A CA 1
ATOM 1509 C C . TYR A 1 203 ? 6.168 15.445 -11.944 1.00 96.88 203 TYR A C 1
ATOM 1511 O O . TYR A 1 203 ? 5.998 16.154 -12.934 1.00 96.88 203 TYR A O 1
ATOM 1519 N N . TYR A 1 204 ? 5.258 14.558 -11.538 1.00 97.94 204 TYR A N 1
ATOM 1520 C CA . TYR A 1 204 ? 3.950 14.381 -12.175 1.00 97.94 204 TYR A CA 1
ATOM 1521 C C . TYR A 1 204 ? 2.828 15.000 -11.343 1.00 97.94 204 TYR A C 1
ATOM 1523 O O . TYR A 1 204 ? 1.652 14.841 -11.678 1.00 97.94 204 TYR A O 1
ATOM 1531 N N . ARG A 1 205 ? 3.149 15.635 -10.211 1.00 96.56 205 ARG A N 1
ATOM 1532 C CA . ARG A 1 205 ? 2.152 16.313 -9.388 1.00 96.56 205 ARG A CA 1
ATOM 1533 C C . ARG A 1 205 ? 1.729 17.643 -10.034 1.00 96.56 205 ARG A C 1
ATOM 1535 O O . ARG A 1 205 ? 2.596 18.305 -10.618 1.00 96.56 205 ARG A O 1
ATOM 1542 N N . PRO A 1 206 ? 0.446 18.044 -9.926 1.00 94.56 206 PRO A N 1
ATOM 1543 C CA . PRO A 1 206 ? -0.054 19.305 -10.478 1.00 94.56 206 PRO A CA 1
ATOM 1544 C C . PRO A 1 206 ? 0.805 20.508 -10.082 1.00 94.56 206 PRO A C 1
ATOM 1546 O O . PRO A 1 206 ? 1.168 21.307 -10.941 1.00 94.56 206 PRO A O 1
ATOM 1549 N N . GLU A 1 207 ? 1.267 20.579 -8.830 1.00 94.88 207 GLU A N 1
ATOM 1550 C CA . GLU A 1 207 ? 2.047 21.716 -8.328 1.00 94.88 207 GLU A CA 1
ATOM 1551 C C . GLU A 1 207 ? 3.375 21.882 -9.076 1.00 94.88 207 GLU A C 1
ATOM 1553 O O . GLU A 1 207 ? 3.815 23.002 -9.325 1.00 94.88 207 GLU A O 1
ATOM 1558 N N . TYR A 1 208 ? 4.020 20.782 -9.479 1.00 94.38 208 TYR A N 1
ATOM 1559 C CA . TYR A 1 208 ? 5.265 20.847 -10.245 1.00 94.38 208 TYR A CA 1
ATOM 1560 C C . TYR A 1 208 ? 5.027 21.322 -11.684 1.00 94.38 208 TYR A C 1
ATOM 1562 O O . TYR A 1 208 ? 5.777 22.164 -12.193 1.00 94.38 208 TYR A O 1
ATOM 1570 N N . VAL A 1 209 ? 3.997 20.786 -12.347 1.00 94.81 209 VAL A N 1
ATOM 1571 C CA . VAL A 1 209 ? 3.698 21.094 -13.756 1.00 94.81 209 VAL A CA 1
ATOM 1572 C C . VAL A 1 209 ? 3.032 22.460 -13.932 1.00 94.81 209 VAL A C 1
ATOM 1574 O O . VAL A 1 209 ? 3.189 23.074 -14.992 1.00 94.81 209 VAL A O 1
ATOM 1577 N N . GLU A 1 210 ? 2.330 22.957 -12.911 1.00 92.69 210 GLU A N 1
ATOM 1578 C CA . GLU A 1 210 ? 1.620 24.242 -12.901 1.00 92.69 210 GLU A CA 1
ATOM 1579 C C . GLU A 1 210 ? 2.394 25.390 -12.264 1.00 92.69 210 GLU A C 1
ATOM 1581 O O . GLU A 1 210 ? 1.955 26.526 -12.417 1.00 92.69 210 GLU A O 1
ATOM 1586 N N . ALA A 1 211 ? 3.536 25.144 -11.607 1.00 86.62 211 ALA A N 1
ATOM 1587 C CA . ALA A 1 211 ? 4.400 26.185 -11.045 1.00 86.62 211 ALA A CA 1
ATOM 1588 C C . ALA A 1 211 ? 4.955 27.125 -12.137 1.00 86.62 211 ALA A C 1
ATOM 1590 O O . ALA A 1 211 ? 6.139 27.105 -12.490 1.00 86.62 211 ALA A O 1
ATOM 1591 N N . GLN A 1 212 ? 4.107 27.977 -12.704 1.00 68.94 212 GLN A N 1
ATOM 1592 C CA . GLN A 1 212 ? 4.474 29.038 -13.619 1.00 68.94 212 GLN A CA 1
ATOM 1593 C C . GLN A 1 212 ? 5.273 30.069 -12.829 1.00 68.94 212 GLN A C 1
ATOM 1595 O O . GLN A 1 212 ? 4.760 30.688 -11.905 1.00 68.94 212 GLN A O 1
ATOM 1600 N N . GLY A 1 213 ? 6.546 30.238 -13.187 1.00 61.25 213 GLY A N 1
ATOM 1601 C CA . GLY A 1 213 ? 7.240 31.519 -13.078 1.00 61.25 213 GLY A CA 1
ATOM 1602 C C . GLY A 1 213 ? 7.248 32.274 -11.743 1.00 61.25 213 GLY A C 1
ATOM 1603 O O . GLY A 1 213 ? 7.627 33.435 -11.770 1.00 61.25 213 GLY A O 1
ATOM 1604 N N . LEU A 1 214 ? 6.924 31.700 -10.578 1.00 55.28 214 LEU A N 1
ATOM 1605 C CA . LEU A 1 214 ? 7.068 32.418 -9.294 1.00 55.28 214 LEU A CA 1
ATOM 1606 C C . LEU A 1 214 ? 8.528 32.847 -9.029 1.00 55.28 214 LEU A C 1
ATOM 1608 O O . LEU A 1 214 ? 8.781 33.802 -8.301 1.00 55.28 214 LEU A O 1
ATOM 1612 N N . GLY A 1 215 ? 9.496 32.226 -9.716 1.00 54.69 215 GLY A N 1
ATOM 1613 C CA . GLY A 1 215 ? 10.886 32.687 -9.781 1.00 54.69 215 GLY A CA 1
ATOM 1614 C C . GLY A 1 215 ? 11.128 33.963 -10.609 1.00 54.69 215 GLY A C 1
ATOM 1615 O O . GLY A 1 215 ? 12.213 34.529 -10.519 1.00 54.69 215 GLY A O 1
ATOM 1616 N N . ALA A 1 216 ? 10.153 34.442 -11.388 1.00 52.34 216 ALA A N 1
ATOM 1617 C CA . ALA A 1 216 ? 10.241 35.682 -12.164 1.00 52.34 216 ALA A CA 1
ATOM 1618 C C . ALA A 1 216 ? 9.940 36.930 -11.316 1.00 52.34 216 ALA A C 1
ATOM 1620 O O . ALA A 1 216 ? 10.507 37.988 -11.570 1.00 52.34 216 ALA A O 1
ATOM 1621 N N . LEU A 1 217 ? 9.130 36.808 -10.257 1.00 54.47 217 LEU A N 1
ATOM 1622 C CA . LEU A 1 217 ? 8.901 37.904 -9.301 1.00 54.47 217 LEU A CA 1
ATOM 1623 C C . LEU A 1 217 ? 10.066 38.072 -8.311 1.00 54.47 217 LEU A C 1
ATOM 1625 O O . LEU A 1 217 ? 10.251 39.143 -7.744 1.00 54.47 217 LEU A O 1
ATOM 1629 N N . GLY A 1 218 ? 10.915 37.046 -8.181 1.00 53.19 218 GLY A N 1
ATOM 1630 C CA . GLY A 1 218 ? 12.235 37.130 -7.552 1.00 53.19 218 GLY A CA 1
ATOM 1631 C C . GLY A 1 218 ? 13.320 37.699 -8.473 1.00 53.19 218 GLY A C 1
ATOM 1632 O O . GLY A 1 218 ? 14.507 37.512 -8.192 1.00 53.19 218 GLY A O 1
ATOM 1633 N N . GLY A 1 219 ? 12.929 38.354 -9.575 1.00 56.53 219 GLY A N 1
ATOM 1634 C CA . GLY A 1 219 ? 13.775 39.145 -10.462 1.00 56.53 219 GLY A CA 1
ATOM 1635 C C . GLY A 1 219 ? 14.457 40.276 -9.701 1.00 56.53 219 GLY A C 1
ATOM 1636 O O . GLY A 1 219 ? 14.015 41.415 -9.707 1.00 56.53 219 GLY A O 1
ATOM 1637 N N . SER A 1 220 ? 15.518 39.892 -8.993 1.00 61.22 220 SER A N 1
ATOM 1638 C CA . SER A 1 220 ? 16.675 40.667 -8.589 1.00 61.22 220 SER A CA 1
ATOM 1639 C C . SER A 1 220 ? 16.376 42.149 -8.357 1.00 61.22 220 SER A C 1
ATOM 1641 O O . SER A 1 220 ? 16.572 42.988 -9.232 1.00 61.22 220 SER A O 1
ATOM 1643 N N . LEU A 1 221 ? 16.036 42.495 -7.115 1.00 59.09 221 LEU A N 1
ATOM 1644 C CA . LEU A 1 221 ? 16.119 43.866 -6.595 1.00 59.09 221 LEU A CA 1
ATOM 1645 C C . LEU A 1 221 ? 17.462 44.542 -6.978 1.00 59.09 221 LEU A C 1
ATOM 1647 O O . LEU A 1 221 ? 17.546 45.757 -7.097 1.00 59.09 221 LEU A O 1
ATOM 1651 N N . VAL A 1 222 ? 18.503 43.738 -7.238 1.00 60.72 222 VAL A N 1
ATOM 1652 C CA . VAL A 1 222 ? 19.817 44.137 -7.756 1.00 60.72 222 VAL A CA 1
ATOM 1653 C C . VAL A 1 222 ? 19.788 44.554 -9.242 1.00 60.72 222 VAL A C 1
ATOM 1655 O O . VAL A 1 222 ? 20.452 45.527 -9.582 1.00 60.72 222 VAL A O 1
ATOM 1658 N N . GLU A 1 223 ? 19.006 43.919 -10.126 1.00 65.25 223 GLU A N 1
ATOM 1659 C CA . GLU A 1 223 ? 18.803 44.393 -11.515 1.00 65.25 223 GLU A CA 1
ATOM 1660 C C . GLU A 1 223 ? 18.029 45.722 -11.536 1.00 65.25 223 GLU A C 1
ATOM 1662 O O . GLU A 1 223 ? 18.428 46.652 -12.241 1.00 65.25 223 GLU A O 1
ATOM 1667 N N . ALA A 1 224 ? 17.006 45.862 -10.683 1.00 66.12 224 ALA A N 1
ATOM 1668 C CA . ALA A 1 224 ? 16.275 47.120 -10.509 1.00 66.12 224 ALA A CA 1
ATOM 1669 C C . ALA A 1 224 ? 17.163 48.247 -9.933 1.00 66.12 224 ALA A C 1
ATOM 1671 O O . ALA A 1 224 ? 17.144 49.372 -10.432 1.00 66.12 224 ALA A O 1
ATOM 1672 N N . LEU A 1 225 ? 18.003 47.948 -8.933 1.00 64.94 225 LEU A N 1
ATOM 1673 C CA . LEU A 1 225 ? 18.942 48.912 -8.339 1.00 64.94 225 LEU A CA 1
ATOM 1674 C C . LEU A 1 225 ? 20.085 49.313 -9.288 1.00 64.94 225 LEU A C 1
ATOM 1676 O O . LEU A 1 225 ? 20.570 50.445 -9.214 1.00 64.94 225 LEU A O 1
ATOM 1680 N N . HIS A 1 226 ? 20.527 48.423 -10.182 1.00 63.91 226 HIS A N 1
ATOM 1681 C CA . HIS A 1 226 ? 21.570 48.741 -11.163 1.00 63.91 226 HIS A CA 1
ATOM 1682 C C . HIS A 1 226 ? 21.056 49.594 -12.325 1.00 63.91 226 HIS A C 1
ATOM 1684 O O . HIS A 1 226 ? 21.769 50.508 -12.744 1.00 63.91 226 HIS A O 1
ATOM 1690 N N . ALA A 1 227 ? 19.817 49.379 -12.782 1.00 67.12 227 ALA A N 1
ATOM 1691 C CA . ALA A 1 227 ? 19.181 50.252 -13.772 1.00 67.12 227 ALA A CA 1
ATOM 1692 C C . ALA A 1 227 ? 19.064 51.710 -13.277 1.00 67.12 227 ALA A C 1
ATOM 1694 O O . ALA A 1 227 ? 19.123 52.644 -14.073 1.00 67.12 227 ALA A O 1
ATOM 1695 N N . GLN A 1 228 ? 18.970 51.916 -11.959 1.00 71.12 228 GLN A N 1
ATOM 1696 C CA . GLN A 1 228 ? 18.793 53.235 -11.347 1.00 71.12 228 GLN A CA 1
ATOM 1697 C C . GLN A 1 228 ? 20.087 54.051 -11.151 1.00 71.12 228 GLN A C 1
ATOM 1699 O O . GLN A 1 228 ? 20.000 55.255 -10.922 1.00 71.12 228 GLN A O 1
ATOM 1704 N N . ARG A 1 229 ? 21.287 53.443 -11.203 1.00 70.38 229 ARG A N 1
ATOM 1705 C CA . ARG A 1 229 ? 22.543 54.108 -10.776 1.00 70.38 229 ARG A CA 1
ATOM 1706 C C . ARG A 1 229 ? 23.507 54.548 -11.879 1.00 70.38 229 ARG A C 1
ATOM 1708 O O . ARG A 1 229 ? 24.496 55.191 -11.546 1.00 70.38 229 ARG A O 1
ATOM 1715 N N . GLY A 1 230 ? 23.258 54.243 -13.155 1.00 63.59 230 GLY A N 1
ATOM 1716 C CA . GLY A 1 230 ? 24.018 54.803 -14.291 1.00 63.59 230 GLY A CA 1
ATOM 1717 C C . GLY A 1 230 ? 25.544 54.580 -14.280 1.00 63.59 230 GLY A C 1
ATOM 1718 O O . GLY A 1 230 ? 26.263 55.229 -15.035 1.00 63.59 230 GLY A O 1
ATOM 1719 N N . LEU A 1 231 ? 26.061 53.689 -13.429 1.00 68.94 231 LEU A N 1
ATOM 1720 C CA . LEU A 1 231 ? 27.487 53.387 -13.335 1.00 68.94 231 LEU A CA 1
ATOM 1721 C C . LEU A 1 231 ? 27.875 52.429 -14.463 1.00 68.94 231 LEU A C 1
ATOM 1723 O O . LEU A 1 231 ? 27.335 51.326 -14.550 1.00 68.94 231 LEU A O 1
ATOM 1727 N N . ALA A 1 232 ? 28.829 52.833 -15.304 1.00 68.31 232 ALA A N 1
ATOM 1728 C CA . ALA A 1 232 ? 29.400 51.963 -16.325 1.00 68.31 232 ALA A CA 1
ATOM 1729 C C . ALA A 1 232 ? 30.068 50.751 -15.651 1.00 68.31 232 ALA A C 1
ATOM 1731 O O . ALA A 1 232 ? 31.044 50.893 -14.911 1.00 68.31 232 ALA A O 1
ATOM 1732 N N . LEU A 1 233 ? 29.515 49.556 -15.868 1.00 67.88 233 LEU A N 1
ATOM 1733 C CA . LEU A 1 233 ? 30.095 48.311 -15.372 1.00 67.88 233 LEU A CA 1
ATOM 1734 C C . LEU A 1 233 ? 31.387 48.008 -16.138 1.00 67.88 233 LEU A C 1
ATOM 1736 O O . LEU A 1 233 ? 31.454 48.167 -17.355 1.00 67.88 233 LEU A O 1
ATOM 1740 N N . LEU A 1 234 ? 32.411 47.536 -15.424 1.00 83.88 234 LEU A N 1
ATOM 1741 C CA . LEU A 1 234 ? 33.633 47.016 -16.041 1.00 83.88 234 LEU A CA 1
ATOM 1742 C C . LEU A 1 234 ? 33.273 45.892 -17.042 1.00 83.88 234 LEU A C 1
ATOM 1744 O O . LEU A 1 234 ? 32.451 45.037 -16.692 1.00 83.88 234 LEU A O 1
ATOM 1748 N N . PRO A 1 235 ? 33.902 45.822 -18.234 1.00 86.50 235 PRO A N 1
ATOM 1749 C CA . PRO A 1 235 ? 33.588 44.820 -19.263 1.00 86.50 235 PRO A CA 1
ATOM 1750 C C . PRO A 1 235 ? 33.606 43.364 -18.766 1.00 86.50 235 PRO A C 1
ATOM 1752 O O . PRO A 1 235 ? 32.786 42.549 -19.182 1.00 86.50 235 PRO A O 1
ATOM 1755 N N . GLU A 1 236 ? 34.490 43.032 -17.819 1.00 84.81 236 GLU A N 1
ATOM 1756 C CA . GLU A 1 236 ? 34.551 41.695 -17.207 1.00 84.81 236 GLU A CA 1
ATOM 1757 C C . GLU A 1 236 ? 33.297 41.347 -16.392 1.00 84.81 236 GLU A C 1
ATOM 1759 O O . GLU A 1 236 ? 32.844 40.202 -16.386 1.00 84.81 236 GLU A O 1
ATOM 1764 N N . LEU A 1 237 ? 32.722 42.330 -15.696 1.00 83.44 237 LEU A N 1
ATOM 1765 C CA . LEU A 1 237 ? 31.517 42.145 -14.891 1.00 83.44 237 LEU A CA 1
ATOM 1766 C C . LEU A 1 237 ? 30.293 42.007 -15.803 1.00 83.44 237 LEU A C 1
ATOM 1768 O O . LEU A 1 237 ? 29.445 41.151 -15.557 1.00 83.44 237 LEU A O 1
ATOM 1772 N N . GLN A 1 238 ? 30.261 42.756 -16.908 1.00 84.25 238 GLN A N 1
ATOM 1773 C CA . GLN A 1 238 ? 29.254 42.596 -17.955 1.00 84.25 238 GLN A CA 1
ATOM 1774 C C . GLN A 1 238 ? 29.310 41.199 -18.594 1.00 84.25 238 GLN A C 1
ATOM 1776 O O . GLN A 1 238 ? 28.274 40.545 -18.702 1.00 84.25 238 GLN A O 1
ATOM 1781 N N . ALA A 1 239 ? 30.503 40.693 -18.927 1.00 89.50 239 ALA A N 1
ATOM 1782 C CA . ALA A 1 239 ? 30.668 39.341 -19.465 1.00 89.50 239 ALA A CA 1
ATOM 1783 C C . ALA A 1 239 ? 30.205 38.256 -18.473 1.00 89.50 239 ALA A C 1
ATOM 1785 O O . ALA A 1 239 ? 29.531 37.303 -18.863 1.00 89.50 239 ALA A O 1
ATOM 1786 N N . ARG A 1 240 ? 30.500 38.415 -17.173 1.00 88.25 240 ARG A N 1
ATOM 1787 C CA . ARG A 1 240 ? 30.025 37.495 -16.122 1.00 88.25 240 ARG A CA 1
ATOM 1788 C C . ARG A 1 240 ? 28.509 37.530 -15.945 1.00 88.25 240 ARG A C 1
ATOM 1790 O O . ARG A 1 240 ? 27.906 36.469 -15.812 1.00 88.25 240 ARG A O 1
ATOM 1797 N N . LEU A 1 241 ? 27.896 38.715 -15.955 1.00 86.06 241 LEU A N 1
ATOM 1798 C CA . LEU A 1 241 ? 26.437 38.856 -15.897 1.00 86.06 241 LEU A CA 1
ATOM 1799 C C . LEU A 1 241 ? 25.775 38.212 -17.115 1.00 86.06 241 LEU A C 1
ATOM 1801 O O . LEU A 1 241 ? 24.823 37.456 -16.953 1.00 86.06 241 LEU A O 1
ATOM 1805 N N . GLN A 1 242 ? 26.317 38.436 -18.314 1.00 90.19 242 GLN A N 1
ATOM 1806 C CA . GLN A 1 242 ? 25.806 37.823 -19.538 1.00 90.19 242 GLN A CA 1
ATOM 1807 C C . GLN A 1 242 ? 25.923 36.292 -19.495 1.00 90.19 242 GLN A C 1
ATOM 1809 O O . GLN A 1 242 ? 24.959 35.590 -19.797 1.00 90.19 242 GLN A O 1
ATOM 1814 N N . GLN A 1 243 ? 27.064 35.756 -19.046 1.00 92.31 243 GLN A N 1
ATOM 1815 C CA . GLN A 1 243 ? 27.245 34.314 -18.861 1.00 92.31 243 GLN A CA 1
ATOM 1816 C C . GLN A 1 243 ? 26.262 33.746 -17.824 1.00 92.31 243 GLN A C 1
ATOM 1818 O O . GLN A 1 243 ? 25.677 32.684 -18.039 1.00 92.31 243 GLN A O 1
ATOM 1823 N N . GLN A 1 244 ? 26.044 34.453 -16.712 1.00 89.94 244 GLN A N 1
ATOM 1824 C CA . GLN A 1 244 ? 25.084 34.054 -15.682 1.00 89.94 244 GLN A CA 1
ATOM 1825 C C . GLN A 1 244 ? 23.641 34.075 -16.207 1.00 89.94 244 GLN A C 1
ATOM 1827 O O . GLN A 1 244 ? 22.879 33.147 -15.933 1.00 89.94 244 GLN A O 1
ATOM 1832 N N . GLN A 1 245 ? 23.264 35.097 -16.976 1.00 89.56 245 GLN A N 1
ATOM 1833 C CA . GLN A 1 245 ? 21.953 35.188 -17.618 1.00 89.56 245 GLN A CA 1
ATOM 1834 C C . GLN A 1 245 ? 21.743 34.043 -18.610 1.00 89.56 245 GLN A C 1
ATOM 1836 O O . GLN A 1 245 ? 20.704 33.389 -18.563 1.00 89.56 245 GLN A O 1
ATOM 1841 N N . GLN A 1 246 ? 22.743 33.722 -19.434 1.00 92.94 246 GLN A N 1
ATOM 1842 C CA . GLN A 1 246 ? 22.664 32.600 -20.369 1.00 92.94 246 GLN A CA 1
ATOM 1843 C C . GLN A 1 246 ? 22.515 31.252 -19.644 1.00 92.94 246 GLN A C 1
ATOM 1845 O O . GLN A 1 246 ? 21.705 30.419 -20.047 1.00 92.94 246 GLN A O 1
ATOM 1850 N N . GLN A 1 247 ? 23.237 31.042 -18.538 1.00 90.94 247 GLN A N 1
ATOM 1851 C CA . GLN A 1 247 ? 23.076 29.843 -17.707 1.00 90.94 247 GLN A CA 1
ATOM 1852 C C . GLN A 1 247 ? 21.677 29.757 -17.084 1.00 90.94 247 GLN A C 1
ATOM 1854 O O . GLN A 1 247 ? 21.084 28.679 -17.077 1.00 90.94 247 GLN A O 1
ATOM 1859 N N . ARG A 1 248 ? 21.126 30.878 -16.597 1.00 89.50 248 ARG A N 1
ATOM 1860 C CA . ARG A 1 248 ? 19.752 30.937 -16.074 1.00 89.50 248 ARG A CA 1
ATOM 1861 C C . ARG A 1 248 ? 18.724 30.618 -17.154 1.00 89.50 248 ARG A C 1
ATO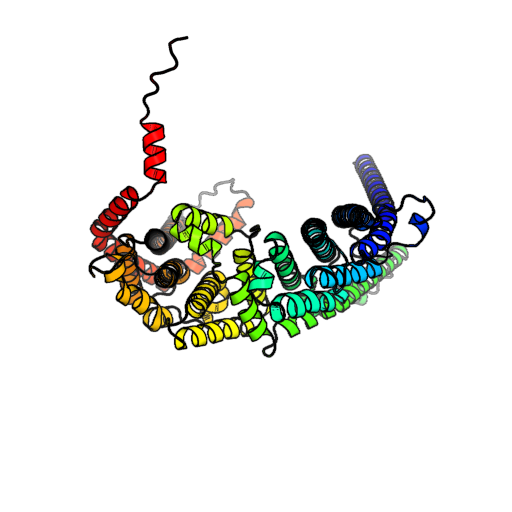M 1863 O O . ARG A 1 248 ? 17.855 29.792 -16.908 1.00 89.50 248 ARG A O 1
ATOM 1870 N N . GLN A 1 249 ? 18.857 31.203 -18.343 1.00 90.56 249 GLN A N 1
ATOM 1871 C CA . GLN A 1 249 ? 17.977 30.916 -19.479 1.00 90.56 249 GLN A CA 1
ATOM 1872 C C . GLN A 1 249 ? 18.041 29.438 -19.874 1.00 90.56 249 GLN A C 1
ATOM 1874 O O . GLN A 1 249 ? 17.007 28.804 -20.051 1.00 90.56 249 GLN A O 1
ATOM 1879 N N . GLN A 1 250 ? 19.238 28.846 -19.936 1.00 91.56 250 GLN A N 1
ATOM 1880 C CA . GLN A 1 250 ? 19.383 27.422 -20.239 1.00 91.56 250 GLN A CA 1
ATOM 1881 C C . GLN A 1 250 ? 18.759 26.530 -19.153 1.00 91.56 250 GLN A C 1
ATOM 1883 O O . GLN A 1 250 ? 18.146 25.511 -19.467 1.00 91.56 250 GLN A O 1
ATOM 1888 N N . GLN A 1 251 ? 18.900 26.890 -17.875 1.00 89.81 251 GLN A N 1
ATOM 1889 C CA . GLN A 1 251 ? 18.257 26.167 -16.775 1.00 89.81 251 GLN A CA 1
ATOM 1890 C C . GLN A 1 251 ? 16.733 26.289 -16.830 1.00 89.81 251 GLN A C 1
ATOM 1892 O O . GLN A 1 251 ? 16.053 25.283 -16.651 1.00 89.81 251 GLN A O 1
ATOM 1897 N N . GLN A 1 252 ? 16.207 27.481 -17.121 1.00 89.81 252 GLN A N 1
ATOM 1898 C CA . GLN A 1 252 ? 14.774 27.716 -17.303 1.00 89.81 252 GLN A CA 1
ATOM 1899 C C . GLN A 1 252 ? 14.226 26.880 -18.458 1.00 89.81 252 GLN A C 1
ATOM 1901 O O . GLN A 1 252 ? 13.296 26.115 -18.244 1.00 89.81 252 GLN A O 1
ATOM 1906 N N . GLN A 1 253 ? 14.874 26.903 -19.625 1.00 91.12 253 GLN A N 1
ATOM 1907 C CA . GLN A 1 253 ? 14.476 26.079 -20.772 1.00 91.12 253 GLN A CA 1
ATOM 1908 C C . GLN A 1 253 ? 14.481 24.578 -20.446 1.00 91.12 253 GLN A C 1
ATOM 1910 O O . GLN A 1 253 ? 13.569 23.853 -20.836 1.00 91.12 253 GLN A O 1
ATOM 1915 N N . ARG A 1 254 ? 15.480 24.090 -19.695 1.00 90.00 254 ARG A N 1
ATOM 1916 C CA . ARG A 1 254 ? 15.517 22.685 -19.243 1.00 90.00 254 ARG A CA 1
ATOM 1917 C C . ARG A 1 254 ? 14.386 22.358 -18.270 1.00 90.00 254 ARG A C 1
ATOM 1919 O O . ARG A 1 254 ? 13.804 21.283 -18.361 1.00 90.00 254 ARG A O 1
ATOM 1926 N N . GLN A 1 255 ? 14.076 23.265 -17.346 1.00 90.62 255 GLN A N 1
ATOM 1927 C CA . GLN A 1 255 ? 12.966 23.097 -16.408 1.00 90.62 255 GLN A CA 1
ATOM 1928 C C . GLN A 1 255 ? 11.615 23.129 -17.126 1.00 90.62 255 GLN A C 1
ATOM 1930 O O . GLN A 1 255 ? 10.761 22.303 -16.829 1.00 90.62 255 GLN A O 1
ATOM 1935 N N . GLU A 1 256 ? 11.429 24.033 -18.085 1.00 91.69 256 GLU A N 1
ATOM 1936 C CA . GLU A 1 256 ? 10.231 24.115 -18.923 1.00 91.69 256 GLU A CA 1
ATOM 1937 C C . GLU A 1 256 ? 10.042 22.847 -19.756 1.00 91.69 256 GLU A C 1
ATOM 1939 O O . GLU A 1 256 ? 8.952 22.277 -19.752 1.00 91.69 256 GLU A O 1
ATOM 1944 N N . GLY A 1 257 ? 11.111 22.348 -20.388 1.00 92.31 257 GLY A N 1
ATOM 1945 C CA . GLY A 1 257 ? 11.092 21.068 -21.098 1.00 92.31 257 GLY A CA 1
ATOM 1946 C C . GLY A 1 257 ? 10.712 19.902 -20.182 1.00 92.31 257 GLY A C 1
ATOM 1947 O O . GLY A 1 257 ? 9.829 19.117 -20.519 1.00 92.31 257 GLY A O 1
ATOM 1948 N N . GLY A 1 258 ? 11.303 19.839 -18.985 1.00 93.12 258 GLY A N 1
ATOM 1949 C CA . GLY A 1 258 ? 10.935 18.855 -17.967 1.00 93.12 258 GLY A CA 1
ATOM 1950 C C . GLY A 1 258 ? 9.464 18.955 -17.556 1.00 93.12 258 GLY A C 1
ATOM 1951 O O . GLY A 1 258 ? 8.752 17.958 -17.545 1.00 93.12 258 GLY A O 1
ATOM 1952 N N . ARG A 1 259 ? 8.954 20.158 -17.285 1.00 94.12 259 ARG A N 1
ATOM 1953 C CA . ARG A 1 259 ? 7.538 20.365 -16.933 1.00 94.12 259 ARG A CA 1
ATOM 1954 C C . ARG A 1 259 ? 6.591 19.952 -18.052 1.00 94.12 259 ARG A C 1
ATOM 1956 O O . ARG A 1 259 ? 5.562 19.351 -17.762 1.00 94.12 259 ARG A O 1
ATOM 1963 N N . ALA A 1 260 ? 6.931 20.243 -19.307 1.00 94.62 260 ALA A N 1
ATOM 1964 C CA . ALA A 1 260 ? 6.142 19.810 -20.456 1.00 94.62 260 ALA A CA 1
ATOM 1965 C C . ALA A 1 260 ? 6.061 18.277 -20.533 1.00 94.62 260 ALA A C 1
ATOM 1967 O O . ALA A 1 260 ? 4.980 17.736 -20.744 1.00 94.62 260 ALA A O 1
ATOM 1968 N N . GLN A 1 261 ? 7.172 17.576 -20.283 1.00 95.12 261 GLN A N 1
ATOM 1969 C CA . GLN A 1 261 ? 7.178 16.114 -20.189 1.00 95.12 261 GLN A CA 1
ATOM 1970 C C . GLN A 1 261 ? 6.335 15.623 -19.006 1.00 95.12 261 GLN A C 1
ATOM 1972 O O . GLN A 1 261 ? 5.444 14.796 -19.188 1.00 95.12 261 GLN A O 1
ATOM 1977 N N . GLY A 1 262 ? 6.566 16.166 -17.807 1.00 96.62 262 GLY A N 1
ATOM 1978 C CA . GLY A 1 262 ? 5.826 15.806 -16.595 1.00 96.62 262 GLY A CA 1
ATOM 1979 C C . GLY A 1 262 ? 4.315 15.998 -16.735 1.00 96.62 262 GLY A C 1
ATOM 1980 O O . GLY A 1 262 ? 3.553 15.195 -16.201 1.00 96.62 262 GLY A O 1
ATOM 1981 N N . ARG A 1 263 ? 3.877 17.000 -17.510 1.00 97.50 263 ARG A N 1
ATOM 1982 C CA . ARG A 1 263 ? 2.460 17.267 -17.798 1.00 97.50 263 ARG A CA 1
ATOM 1983 C C . ARG A 1 263 ? 1.783 16.108 -18.524 1.00 97.50 263 ARG A C 1
ATOM 1985 O O . ARG A 1 263 ? 0.687 15.737 -18.137 1.00 97.50 263 ARG A O 1
ATOM 1992 N N . VAL A 1 264 ? 2.458 15.462 -19.478 1.00 97.81 264 VAL A N 1
ATOM 1993 C CA . VAL A 1 264 ? 1.911 14.288 -20.189 1.00 97.81 264 VAL A CA 1
ATOM 1994 C C . VAL A 1 264 ? 1.565 13.157 -19.215 1.00 97.81 264 VAL A C 1
ATOM 1996 O O . VAL A 1 264 ? 0.489 12.565 -19.296 1.00 97.81 264 VAL A O 1
ATOM 1999 N N . ALA A 1 265 ? 2.459 12.868 -18.266 1.00 98.12 265 ALA A N 1
ATOM 2000 C CA . ALA A 1 265 ? 2.201 11.876 -17.228 1.00 98.12 265 ALA A CA 1
ATOM 2001 C C . ALA A 1 265 ? 1.123 12.345 -16.240 1.00 98.12 265 ALA A C 1
ATOM 2003 O O . ALA A 1 265 ? 0.270 11.549 -15.845 1.00 98.12 265 ALA A O 1
ATOM 2004 N N . ALA A 1 266 ? 1.148 13.623 -15.852 1.00 98.25 266 ALA A N 1
ATOM 2005 C CA . ALA A 1 266 ? 0.179 14.200 -14.928 1.00 98.25 266 ALA A CA 1
ATOM 2006 C C . ALA A 1 266 ? -1.255 14.102 -15.468 1.00 98.25 266 ALA A C 1
ATOM 2008 O O . ALA A 1 266 ? -2.129 13.624 -14.743 1.00 98.25 266 ALA A O 1
ATOM 2009 N N . ASP A 1 267 ? -1.458 14.467 -16.737 1.00 98.31 267 ASP A N 1
ATOM 2010 C CA . ASP A 1 267 ? -2.750 14.427 -17.427 1.00 98.31 267 ASP A CA 1
ATOM 2011 C C . ASP A 1 267 ? -3.281 12.987 -17.515 1.00 98.31 267 ASP A C 1
ATOM 2013 O O . ASP A 1 267 ? -4.446 12.726 -17.216 1.00 98.31 267 ASP A O 1
ATOM 2017 N N . ALA A 1 268 ? -2.421 12.015 -17.843 1.00 98.25 268 ALA A N 1
ATOM 2018 C CA . ALA A 1 268 ? -2.817 10.607 -17.908 1.00 98.25 268 ALA A CA 1
ATOM 2019 C C . ALA A 1 268 ? -3.187 10.026 -16.534 1.00 98.25 268 ALA A C 1
ATOM 2021 O O . ALA A 1 268 ? -4.152 9.271 -16.415 1.00 98.25 268 ALA A O 1
ATOM 2022 N N . LEU A 1 269 ? -2.456 10.397 -15.478 1.00 98.31 269 LEU A N 1
ATOM 2023 C CA . LEU A 1 269 ? -2.801 10.009 -14.109 1.00 98.31 269 LEU A CA 1
ATOM 2024 C C . LEU A 1 269 ? -4.093 10.690 -13.638 1.00 98.31 269 LEU A C 1
ATOM 2026 O O . LEU A 1 269 ? -4.870 10.076 -12.915 1.00 98.31 269 LEU A O 1
ATOM 2030 N N . GLN A 1 270 ? -4.348 11.934 -14.047 1.00 98.06 270 GLN A N 1
ATOM 2031 C CA . GLN A 1 270 ? -5.610 12.618 -13.758 1.00 98.06 270 GLN A CA 1
ATOM 2032 C C . GLN A 1 270 ? -6.785 11.953 -14.486 1.00 98.06 270 GLN A C 1
ATOM 2034 O O . GLN A 1 270 ? -7.845 11.773 -13.894 1.00 98.06 270 GLN A O 1
ATOM 2039 N N . GLN A 1 271 ? -6.594 11.524 -15.735 1.00 97.94 271 GLN A N 1
ATOM 2040 C CA . GLN A 1 271 ? -7.603 10.774 -16.482 1.00 97.94 271 GLN A CA 1
ATOM 2041 C C . GLN A 1 271 ? -7.932 9.432 -15.812 1.00 97.94 271 GLN A C 1
ATOM 2043 O O . GLN A 1 271 ? -9.109 9.095 -15.686 1.00 97.94 271 GLN A O 1
ATOM 2048 N N . LEU A 1 272 ? -6.921 8.701 -15.330 1.00 97.62 272 LEU A N 1
ATOM 2049 C CA . LEU A 1 272 ? -7.108 7.458 -14.572 1.00 97.62 272 LEU A CA 1
ATOM 2050 C C . LEU A 1 272 ? -7.981 7.659 -13.322 1.00 97.62 272 LEU A C 1
ATOM 2052 O O . LEU A 1 272 ? -8.794 6.801 -12.980 1.00 97.62 272 LEU A O 1
ATOM 2056 N N . LEU A 1 273 ? -7.805 8.793 -12.643 1.00 98.00 273 LEU A N 1
ATOM 2057 C CA . LEU A 1 273 ? -8.535 9.155 -11.424 1.00 98.00 273 LEU A CA 1
ATOM 2058 C C . LEU A 1 273 ? -9.806 9.973 -11.700 1.00 98.00 273 LEU A C 1
ATOM 2060 O O . LEU A 1 273 ? -10.436 10.470 -10.771 1.00 98.00 273 LEU A O 1
ATOM 2064 N N . SER A 1 274 ? -10.204 10.109 -12.966 1.00 97.31 274 SER A N 1
ATOM 2065 C CA . SER A 1 274 ? -11.449 10.781 -13.330 1.00 97.31 274 SER A CA 1
ATOM 2066 C C . SER A 1 274 ? -12.667 9.976 -12.876 1.00 97.31 274 SER A C 1
ATOM 2068 O O . SER A 1 274 ? -12.617 8.750 -12.765 1.00 97.31 274 SER A O 1
ATOM 2070 N N . LYS A 1 275 ? -13.797 10.665 -12.677 1.00 95.38 275 LYS A N 1
ATOM 2071 C CA . LYS A 1 275 ? -15.069 10.067 -12.229 1.00 95.38 275 LYS A CA 1
ATOM 2072 C C . LYS A 1 275 ? -15.508 8.866 -13.077 1.00 95.38 275 LYS A C 1
ATOM 2074 O O . LYS A 1 275 ? -16.042 7.904 -12.530 1.00 95.38 275 LYS A O 1
ATOM 2079 N N . ASP A 1 276 ? -15.221 8.900 -14.377 1.00 96.25 276 ASP A N 1
ATOM 2080 C CA . ASP A 1 276 ? -15.613 7.859 -15.331 1.00 96.25 276 ASP A CA 1
ATOM 2081 C C . ASP A 1 276 ? -14.825 6.551 -15.153 1.00 96.25 276 ASP A C 1
ATOM 2083 O O . ASP A 1 276 ? -15.345 5.474 -15.440 1.00 96.25 276 ASP A O 1
ATOM 2087 N N . GLN A 1 277 ? -13.574 6.622 -14.683 1.00 96.81 277 GLN A N 1
ATOM 2088 C CA . GLN A 1 277 ? -12.682 5.458 -14.581 1.00 96.81 277 GLN A CA 1
ATOM 2089 C C . GLN A 1 277 ? -12.448 5.005 -13.141 1.00 96.81 277 GLN A C 1
ATOM 2091 O O . GLN A 1 277 ? -12.363 3.803 -12.876 1.00 96.81 277 GLN A O 1
ATOM 2096 N N . VAL A 1 278 ? -12.381 5.950 -12.201 1.00 98.06 278 VAL A N 1
ATOM 2097 C CA . VAL A 1 278 ? -11.944 5.704 -10.823 1.00 98.06 278 VAL A CA 1
ATOM 2098 C C . VAL A 1 278 ? -12.778 4.633 -10.121 1.00 98.06 278 VAL A C 1
ATOM 2100 O O . VAL A 1 278 ? -12.219 3.784 -9.434 1.00 98.06 278 VAL A O 1
ATOM 2103 N N . SER A 1 279 ? -14.094 4.596 -10.358 1.00 98.25 279 SER A N 1
ATOM 2104 C CA . SER A 1 279 ? -14.986 3.602 -9.744 1.00 98.25 279 SER A CA 1
ATOM 2105 C C . SER A 1 279 ? -14.625 2.170 -10.144 1.00 98.25 279 SER A C 1
ATOM 2107 O O . SER A 1 279 ? -14.517 1.299 -9.283 1.00 98.25 279 SER A O 1
ATOM 2109 N N . ALA A 1 280 ? -14.376 1.932 -11.436 1.00 98.12 280 ALA A N 1
ATOM 2110 C CA . ALA A 1 280 ? -13.995 0.613 -11.938 1.00 98.12 280 ALA A CA 1
ATOM 2111 C C . ALA A 1 280 ? -12.600 0.200 -11.447 1.00 98.12 280 ALA A C 1
ATOM 2113 O O . ALA A 1 280 ? -12.377 -0.963 -11.110 1.00 98.12 280 ALA A O 1
ATOM 2114 N N . VAL A 1 281 ? -11.669 1.156 -11.368 1.00 98.31 281 VAL A N 1
ATOM 2115 C CA . VAL A 1 281 ? -10.306 0.924 -10.871 1.00 98.31 281 VAL A CA 1
ATOM 2116 C C . VAL A 1 281 ? -10.316 0.573 -9.382 1.00 98.31 281 VAL A C 1
ATOM 2118 O O . VAL A 1 281 ? -9.680 -0.406 -8.996 1.00 98.31 281 VAL A O 1
ATOM 2121 N N . VAL A 1 282 ? -11.058 1.319 -8.556 1.00 98.62 282 VAL A N 1
ATOM 2122 C CA . VAL A 1 282 ? -11.203 1.047 -7.115 1.00 98.62 282 VAL A CA 1
ATOM 2123 C C . VAL A 1 282 ? -11.845 -0.320 -6.886 1.00 98.62 282 VAL A C 1
ATOM 2125 O O . VAL A 1 282 ? -11.310 -1.118 -6.121 1.00 98.62 282 VAL A O 1
ATOM 2128 N N . GLU A 1 283 ? -12.940 -0.635 -7.582 1.00 98.56 283 GLU A N 1
ATOM 2129 C CA . GLU A 1 283 ? -13.612 -1.934 -7.455 1.00 98.56 283 GLU A CA 1
ATOM 2130 C C . GLU A 1 283 ? -12.697 -3.098 -7.851 1.00 98.56 283 GLU A C 1
ATOM 2132 O O . GLU A 1 283 ? -12.582 -4.080 -7.113 1.00 98.56 283 GLU A O 1
ATOM 2137 N N . ALA A 1 284 ? -11.974 -2.969 -8.966 1.00 98.31 284 ALA A N 1
ATOM 2138 C CA . ALA A 1 284 ? -11.018 -3.978 -9.399 1.00 98.31 284 ALA A CA 1
ATOM 2139 C C . ALA A 1 284 ? -9.849 -4.145 -8.415 1.00 98.31 284 ALA A C 1
ATOM 2141 O O . ALA A 1 284 ? -9.434 -5.273 -8.151 1.00 98.31 284 ALA A O 1
ATOM 2142 N N . LEU A 1 285 ? -9.329 -3.051 -7.853 1.00 98.38 285 LEU A N 1
ATOM 2143 C CA . LEU A 1 285 ? -8.256 -3.085 -6.860 1.00 98.38 285 LEU A CA 1
ATOM 2144 C C . LEU A 1 285 ? -8.707 -3.793 -5.578 1.00 98.38 285 LEU A C 1
ATOM 2146 O O . LEU A 1 285 ? -8.030 -4.712 -5.111 1.00 98.38 285 LEU A O 1
ATOM 2150 N N . VAL A 1 286 ? -9.878 -3.422 -5.058 1.00 98.38 286 VAL A N 1
ATOM 2151 C CA . VAL A 1 286 ? -10.476 -4.039 -3.869 1.00 98.38 286 VAL A CA 1
ATOM 2152 C C . VAL A 1 286 ? -10.690 -5.534 -4.096 1.00 98.38 286 VAL A C 1
ATOM 2154 O O . VAL A 1 286 ? -10.196 -6.345 -3.317 1.00 98.38 286 VAL A O 1
ATOM 2157 N N . LEU A 1 287 ? -11.349 -5.918 -5.190 1.00 97.75 287 LEU A N 1
ATOM 2158 C CA . LEU A 1 287 ? -11.652 -7.317 -5.489 1.00 97.75 287 LEU A CA 1
ATOM 2159 C C . LEU A 1 287 ? -10.388 -8.157 -5.720 1.00 97.75 287 LEU A C 1
ATOM 2161 O O . LEU A 1 287 ? -10.264 -9.269 -5.204 1.00 97.75 287 LEU A O 1
ATOM 2165 N N . LYS A 1 288 ? -9.451 -7.670 -6.536 1.00 97.44 288 LYS A N 1
ATOM 2166 C CA . LYS A 1 288 ? -8.364 -8.510 -7.065 1.00 97.44 288 LYS A CA 1
ATOM 2167 C C . LYS A 1 288 ? -7.119 -8.517 -6.180 1.00 97.44 288 LYS A C 1
ATOM 2169 O O . LYS A 1 288 ? -6.365 -9.490 -6.235 1.00 97.44 288 LYS A O 1
ATOM 2174 N N . TYR A 1 289 ? -6.914 -7.474 -5.374 1.00 97.44 289 TYR A N 1
ATOM 2175 C CA . TYR A 1 289 ? -5.741 -7.340 -4.507 1.00 97.44 289 TYR A CA 1
ATOM 2176 C C . TYR A 1 289 ? -6.073 -7.325 -3.020 1.00 97.44 289 TYR A C 1
ATOM 2178 O O . TYR A 1 289 ? -5.343 -7.953 -2.262 1.00 97.44 289 TYR A O 1
ATOM 2186 N N . VAL A 1 290 ? -7.115 -6.604 -2.595 1.00 97.75 290 VAL A N 1
ATOM 2187 C CA . VAL A 1 290 ? -7.333 -6.344 -1.161 1.00 97.75 290 VAL A CA 1
ATOM 2188 C C . VAL A 1 290 ? -8.204 -7.406 -0.491 1.00 97.75 290 VAL A C 1
ATOM 2190 O O . VAL A 1 290 ? -7.981 -7.724 0.676 1.00 97.75 290 VAL A O 1
ATOM 2193 N N . ALA A 1 291 ? -9.187 -7.949 -1.208 1.00 97.56 291 ALA A N 1
ATOM 2194 C CA . ALA A 1 291 ? -10.058 -8.995 -0.695 1.00 97.56 291 ALA A CA 1
ATOM 2195 C C . ALA A 1 291 ? -9.276 -10.253 -0.331 1.00 97.56 291 ALA A C 1
ATOM 2197 O O . ALA A 1 291 ? -8.402 -10.695 -1.081 1.00 97.56 291 ALA A O 1
ATOM 2198 N N . LEU A 1 292 ? -9.654 -10.816 0.815 1.00 97.00 292 LEU A N 1
ATOM 2199 C CA . LEU A 1 292 ? -9.127 -12.067 1.331 1.00 97.00 292 LEU A CA 1
ATOM 2200 C C . LEU A 1 292 ? -9.174 -13.172 0.277 1.00 97.00 292 LEU A C 1
ATOM 2202 O O . LEU A 1 292 ? -10.180 -13.386 -0.409 1.00 97.00 292 LEU A O 1
ATOM 2206 N N . THR A 1 293 ? -8.050 -13.857 0.151 1.00 95.50 293 THR A N 1
ATOM 2207 C CA . THR A 1 293 ? -7.879 -15.025 -0.705 1.00 95.50 293 THR A CA 1
ATOM 2208 C C . THR A 1 293 ? -8.305 -16.300 0.014 1.00 95.50 293 THR A C 1
ATOM 2210 O O . THR A 1 293 ? -8.500 -16.317 1.228 1.00 95.50 293 THR A O 1
ATOM 2213 N N . HIS A 1 294 ? -8.475 -17.385 -0.743 1.00 95.38 294 HIS A N 1
ATOM 2214 C CA . HIS A 1 294 ? -8.813 -18.671 -0.141 1.00 95.38 294 HIS A CA 1
ATOM 2215 C C . HIS A 1 294 ? -7.660 -19.199 0.716 1.00 95.38 294 HIS A C 1
ATOM 2217 O O . HIS A 1 294 ? -7.916 -19.730 1.789 1.00 95.38 294 HIS A O 1
ATOM 2223 N N . GLU A 1 295 ? -6.413 -18.978 0.286 1.00 95.50 295 GLU A N 1
ATOM 2224 C CA . GLU A 1 295 ? -5.229 -19.367 1.052 1.00 95.50 295 GLU A CA 1
ATOM 2225 C C . GLU A 1 295 ? -5.156 -18.632 2.402 1.00 95.50 295 GLU A C 1
ATOM 2227 O O . GLU A 1 295 ? -4.874 -19.253 3.421 1.00 95.50 295 GLU A O 1
ATOM 2232 N N . GLU A 1 296 ? -5.479 -17.333 2.438 1.00 96.44 296 GLU A N 1
ATOM 2233 C CA . GLU A 1 296 ? -5.547 -16.566 3.694 1.00 96.44 296 GLU A CA 1
ATOM 2234 C C . GLU A 1 296 ? -6.670 -17.059 4.622 1.00 96.44 296 GLU A C 1
ATOM 2236 O O . GLU A 1 296 ? -6.501 -17.079 5.838 1.00 96.44 296 GLU A O 1
ATOM 2241 N N . LEU A 1 297 ? -7.826 -17.454 4.073 1.00 97.12 297 LEU A N 1
ATOM 2242 C CA . LEU A 1 297 ? -8.925 -18.019 4.869 1.00 97.12 297 LEU A CA 1
ATOM 2243 C C . LEU A 1 297 ? -8.582 -19.416 5.406 1.00 97.12 297 LEU A C 1
ATOM 2245 O O . LEU A 1 297 ? -8.969 -19.760 6.522 1.00 97.12 297 LEU A O 1
ATOM 2249 N N . GLU A 1 298 ? -7.852 -20.217 4.630 1.00 96.81 298 GLU A N 1
ATOM 2250 C CA . GLU A 1 298 ? -7.321 -21.500 5.087 1.00 96.81 298 GLU A CA 1
ATOM 2251 C C . GLU A 1 298 ? -6.328 -21.282 6.235 1.00 96.81 298 GLU A C 1
ATOM 2253 O O . GLU A 1 298 ? -6.512 -21.872 7.300 1.00 96.81 298 GLU A O 1
ATOM 2258 N N . GLU A 1 299 ? -5.369 -20.361 6.075 1.00 96.00 299 GLU A N 1
ATOM 2259 C CA . GLU A 1 299 ? -4.408 -19.989 7.121 1.00 96.00 299 GLU A CA 1
ATOM 2260 C C . GLU A 1 299 ? -5.116 -19.489 8.385 1.00 96.00 299 GLU A C 1
ATOM 2262 O O . GLU A 1 299 ? -4.832 -19.995 9.466 1.00 96.00 299 GLU A O 1
ATOM 2267 N N . TRP A 1 300 ? -6.101 -18.591 8.259 1.00 97.00 300 TRP A N 1
ATOM 2268 C CA . TRP A 1 300 ? -6.944 -18.142 9.377 1.00 97.00 300 TRP A CA 1
ATOM 2269 C C . TRP A 1 300 ? -7.530 -19.328 10.145 1.00 97.00 300 TRP A C 1
ATOM 2271 O O . TRP A 1 300 ? -7.512 -19.346 11.375 1.00 97.00 300 TRP A O 1
ATOM 2281 N N . SER A 1 301 ? -8.062 -20.324 9.433 1.00 95.88 301 SER A N 1
ATOM 2282 C CA . SER A 1 301 ? -8.705 -21.483 10.054 1.00 95.88 301 SER A CA 1
ATOM 2283 C C . SER A 1 301 ? -7.712 -22.459 10.696 1.00 95.88 301 SER A C 1
ATOM 2285 O O . SER A 1 301 ? -8.009 -23.024 11.750 1.00 95.88 301 SER A O 1
ATOM 2287 N N . SER A 1 302 ? -6.545 -22.667 10.076 1.00 96.38 302 SER A N 1
ATOM 2288 C CA . SER A 1 302 ? -5.577 -23.695 10.477 1.00 96.38 302 SER A CA 1
ATOM 2289 C C . SER A 1 302 ? -4.495 -23.195 11.436 1.00 96.38 302 SER A C 1
ATOM 2291 O O . SER A 1 302 ? -4.048 -23.953 12.294 1.00 96.38 302 SER A O 1
ATOM 2293 N N . ASP A 1 303 ? -4.077 -21.938 11.288 1.00 97.00 303 ASP A N 1
ATOM 2294 C CA . ASP A 1 303 ? -3.082 -21.240 12.110 1.00 97.00 303 ASP A CA 1
ATOM 2295 C C . ASP A 1 303 ? -3.503 -19.765 12.303 1.00 97.00 303 ASP A C 1
ATOM 2297 O O . ASP A 1 303 ? -2.899 -18.844 11.744 1.00 97.00 303 ASP A O 1
ATOM 2301 N N . PRO A 1 304 ? -4.558 -19.510 13.099 1.00 96.00 304 PRO A N 1
ATOM 2302 C CA . PRO A 1 304 ? -5.057 -18.157 13.347 1.00 96.00 304 PRO A CA 1
ATOM 2303 C C . PRO A 1 304 ? -4.007 -17.201 13.942 1.00 96.00 304 PRO A C 1
ATOM 2305 O O . PRO A 1 304 ? -4.074 -15.993 13.706 1.00 96.00 304 PRO A O 1
ATOM 2308 N N . GLU A 1 305 ? -3.033 -17.710 14.707 1.00 95.50 305 GLU A N 1
ATOM 2309 C CA . GLU A 1 305 ? -1.940 -16.888 15.247 1.00 95.50 305 GLU A CA 1
ATOM 2310 C C . GLU A 1 305 ? -0.943 -16.504 14.146 1.00 95.50 305 GLU A C 1
ATOM 2312 O O . GLU A 1 305 ? -0.526 -15.346 14.071 1.00 95.50 305 GLU A O 1
ATOM 2317 N N . GLY A 1 306 ? -0.594 -17.449 13.264 1.00 94.88 306 GLY A N 1
ATOM 2318 C CA . GLY A 1 306 ? 0.219 -17.199 12.069 1.00 94.88 306 GLY A CA 1
ATOM 2319 C C . GLY A 1 306 ? -0.395 -16.144 11.164 1.00 94.88 306 GLY A C 1
ATOM 2320 O O . GLY A 1 306 ? 0.285 -15.177 10.813 1.00 94.88 306 GLY A O 1
ATOM 2321 N N . TYR A 1 307 ? -1.698 -16.259 10.914 1.00 95.75 307 TYR A N 1
ATOM 2322 C CA . TYR A 1 307 ? -2.451 -15.295 10.120 1.00 95.75 307 TYR A CA 1
ATOM 2323 C C . TYR A 1 307 ? -2.438 -13.874 10.721 1.00 95.75 307 TYR A C 1
ATOM 2325 O O . TYR A 1 307 ? -2.230 -12.893 10.007 1.00 95.75 307 TYR A O 1
ATOM 2333 N N . ILE A 1 308 ? -2.620 -13.718 12.039 1.00 94.81 308 ILE A N 1
ATOM 2334 C CA . ILE A 1 308 ? -2.526 -12.389 12.676 1.00 94.81 308 ILE A CA 1
ATOM 2335 C C . ILE A 1 308 ? -1.115 -11.807 12.530 1.00 94.81 308 ILE A C 1
ATOM 2337 O O . ILE A 1 308 ? -0.970 -10.645 12.139 1.00 94.81 308 ILE A O 1
ATOM 2341 N N . ARG A 1 309 ? -0.072 -12.610 12.781 1.00 91.62 309 ARG A N 1
ATOM 2342 C CA . ARG A 1 309 ? 1.323 -12.165 12.637 1.00 91.62 309 ARG A CA 1
ATOM 2343 C C . ARG A 1 309 ? 1.643 -11.740 11.208 1.00 91.62 309 ARG A C 1
ATOM 2345 O O . ARG A 1 309 ? 2.326 -10.732 11.022 1.00 91.62 309 ARG A O 1
ATOM 2352 N N . SER A 1 310 ? 1.177 -12.490 10.208 1.00 90.62 310 SER A N 1
ATOM 2353 C CA . SER A 1 310 ? 1.438 -12.164 8.804 1.00 90.62 310 SER A CA 1
ATOM 2354 C C . SER A 1 310 ? 0.838 -10.805 8.445 1.00 90.62 310 SER A C 1
ATOM 2356 O O . SER A 1 310 ? 1.543 -9.964 7.891 1.00 90.62 310 SER A O 1
ATOM 2358 N N . ILE A 1 311 ? -0.390 -10.506 8.877 1.00 89.31 311 ILE A N 1
ATOM 2359 C CA . ILE A 1 311 ? -1.019 -9.199 8.624 1.00 89.31 311 ILE A CA 1
ATOM 2360 C C . ILE A 1 311 ? -0.256 -8.041 9.275 1.00 89.31 311 ILE A C 1
ATOM 2362 O O . ILE A 1 311 ? -0.100 -6.987 8.649 1.00 89.31 311 ILE A O 1
ATOM 2366 N N . GLU A 1 312 ? 0.202 -8.199 10.516 1.00 83.38 312 GLU A N 1
ATOM 2367 C CA . GLU A 1 312 ? 0.922 -7.137 11.230 1.00 83.38 312 GLU A CA 1
ATOM 2368 C C . GLU A 1 312 ? 2.283 -6.840 10.589 1.00 83.38 312 GLU A C 1
ATOM 2370 O O . GLU A 1 312 ? 2.609 -5.679 10.332 1.00 83.38 312 GLU A O 1
ATOM 2375 N N . VAL A 1 313 ? 3.056 -7.881 10.260 1.00 82.19 313 VAL A N 1
ATOM 2376 C CA . VAL A 1 313 ? 4.373 -7.745 9.610 1.00 82.19 313 VAL A CA 1
ATOM 2377 C C . VAL A 1 313 ? 4.242 -7.147 8.208 1.00 82.19 313 VAL A C 1
ATOM 2379 O O . VAL A 1 313 ? 5.087 -6.362 7.771 1.00 82.19 313 VAL A O 1
ATOM 2382 N N . GLU A 1 314 ? 3.171 -7.489 7.499 1.00 78.50 314 GLU A N 1
ATOM 2383 C CA . GLU A 1 314 ? 2.935 -7.065 6.123 1.00 78.50 314 GLU A CA 1
ATOM 2384 C C . GLU A 1 314 ? 2.365 -5.645 5.984 1.00 78.50 314 GLU A C 1
ATOM 2386 O O . GLU A 1 314 ? 2.214 -5.164 4.865 1.00 78.50 314 GLU A O 1
ATOM 2391 N N . SER A 1 315 ? 2.090 -4.927 7.075 1.00 72.69 315 SER A N 1
ATOM 2392 C CA . SER A 1 315 ? 1.519 -3.568 7.017 1.00 72.69 315 SER A CA 1
ATOM 2393 C C . SER A 1 315 ? 2.554 -2.460 6.721 1.00 72.69 315 SER A C 1
ATOM 2395 O O . SER A 1 315 ? 2.221 -1.277 6.687 1.00 72.69 315 SER A O 1
ATOM 2397 N N . GLY A 1 316 ? 3.823 -2.818 6.494 1.00 71.44 316 GLY A N 1
ATOM 2398 C CA . GLY A 1 316 ? 4.901 -1.867 6.204 1.00 71.44 316 GLY A CA 1
ATOM 2399 C C . GLY A 1 316 ? 4.943 -1.359 4.749 1.00 71.44 316 GLY A C 1
ATOM 2400 O O . GLY A 1 316 ? 4.489 -2.041 3.830 1.00 71.44 316 GLY A O 1
ATOM 2401 N N . PRO A 1 317 ? 5.578 -0.197 4.485 1.00 67.06 317 PRO A N 1
ATOM 2402 C CA . PRO A 1 317 ? 5.720 0.361 3.130 1.00 67.06 317 PRO A CA 1
ATOM 2403 C C . PRO A 1 317 ? 6.538 -0.532 2.179 1.00 67.06 317 PRO A C 1
ATOM 2405 O O . PRO A 1 317 ? 6.404 -0.434 0.958 1.00 67.06 317 PRO A O 1
ATOM 2408 N N . ASP A 1 318 ? 7.361 -1.424 2.737 1.00 75.38 318 ASP A N 1
ATOM 2409 C CA . ASP A 1 318 ? 8.191 -2.382 2.003 1.00 75.38 318 ASP A CA 1
ATOM 2410 C C . ASP A 1 318 ? 7.517 -3.748 1.810 1.00 75.38 318 ASP A C 1
ATOM 2412 O O . ASP A 1 318 ? 8.160 -4.701 1.357 1.00 75.38 318 ASP A O 1
ATOM 2416 N N . ALA A 1 319 ? 6.222 -3.855 2.125 1.00 85.00 319 ALA A N 1
ATOM 2417 C CA . ALA A 1 319 ? 5.466 -5.080 1.941 1.00 85.00 319 ALA A CA 1
ATOM 2418 C C . ALA A 1 319 ? 5.590 -5.604 0.504 1.00 85.00 319 ALA A C 1
ATOM 2420 O O . ALA A 1 319 ? 5.480 -4.881 -0.495 1.00 85.00 319 ALA A O 1
ATOM 2421 N N . ASP A 1 320 ? 5.840 -6.905 0.410 1.00 89.25 320 ASP A N 1
ATOM 2422 C CA . ASP A 1 320 ? 6.091 -7.611 -0.842 1.00 89.25 320 ASP A CA 1
ATOM 2423 C C . ASP A 1 320 ? 5.001 -8.654 -1.141 1.00 89.25 320 ASP A C 1
ATOM 2425 O O . ASP A 1 320 ? 5.198 -9.554 -1.965 1.00 89.25 320 ASP A O 1
ATOM 2429 N N . THR A 1 321 ? 3.828 -8.482 -0.528 1.00 93.56 321 THR A N 1
ATOM 2430 C CA . THR A 1 321 ? 2.622 -9.282 -0.751 1.00 93.56 321 THR A CA 1
ATOM 2431 C C . THR A 1 321 ? 1.517 -8.462 -1.439 1.00 93.56 321 THR A C 1
ATOM 2433 O O . THR A 1 321 ? 1.509 -7.229 -1.371 1.00 93.56 321 THR A O 1
ATOM 2436 N N . PRO A 1 322 ? 0.595 -9.106 -2.186 1.00 95.12 322 PRO A N 1
ATOM 2437 C CA . PRO A 1 322 ? -0.369 -8.391 -3.026 1.00 95.12 322 PRO A CA 1
ATOM 2438 C C . PRO A 1 322 ? -1.340 -7.500 -2.247 1.00 95.12 322 PRO A C 1
ATOM 2440 O O . PRO A 1 322 ? -1.663 -6.414 -2.722 1.00 95.12 322 PRO A O 1
ATOM 2443 N N . ARG A 1 323 ? -1.792 -7.939 -1.068 1.00 95.62 323 ARG A N 1
ATOM 2444 C CA . ARG A 1 323 ? -2.853 -7.266 -0.312 1.00 95.62 323 ARG A CA 1
ATOM 2445 C C . ARG A 1 323 ? -2.426 -5.918 0.281 1.00 95.62 323 ARG A C 1
ATOM 2447 O O . ARG A 1 323 ? -3.066 -4.922 -0.064 1.00 95.62 323 ARG A O 1
ATOM 2454 N N . PRO A 1 324 ? -1.328 -5.813 1.052 1.00 95.12 324 PRO A N 1
ATOM 2455 C CA . PRO A 1 324 ? -0.825 -4.518 1.513 1.00 95.12 324 PRO A CA 1
ATOM 2456 C C . PRO A 1 324 ? -0.427 -3.591 0.367 1.00 95.12 324 PRO A C 1
ATOM 2458 O O . PRO A 1 324 ? -0.681 -2.396 0.426 1.00 95.12 324 PRO A O 1
ATOM 2461 N N . VAL A 1 325 ? 0.143 -4.126 -0.719 1.00 95.56 325 VAL A N 1
ATOM 2462 C CA . VAL A 1 325 ? 0.491 -3.315 -1.896 1.00 95.56 325 VAL A CA 1
ATOM 2463 C C . VAL A 1 325 ? -0.760 -2.782 -2.604 1.00 95.56 325 VAL A C 1
ATOM 2465 O O . VAL A 1 325 ? -0.743 -1.652 -3.092 1.00 95.56 325 VAL A O 1
ATOM 2468 N N . GLY A 1 326 ? -1.853 -3.550 -2.626 1.00 96.88 326 GLY A N 1
ATOM 2469 C CA . GLY A 1 326 ? -3.157 -3.095 -3.106 1.00 96.88 326 GLY A CA 1
ATOM 2470 C C . GLY A 1 326 ? -3.719 -1.945 -2.270 1.00 96.88 326 GLY A C 1
ATOM 2471 O O . GLY A 1 326 ? -4.122 -0.926 -2.828 1.00 96.88 326 GLY A O 1
ATOM 2472 N N . VAL A 1 327 ? -3.670 -2.068 -0.939 1.00 97.00 327 VAL A N 1
ATOM 2473 C CA . VAL A 1 327 ? -4.030 -0.980 -0.012 1.00 97.00 327 VAL A CA 1
ATOM 2474 C C . VAL A 1 327 ? -3.132 0.238 -0.240 1.00 97.00 327 VAL A C 1
ATOM 2476 O O . VAL A 1 327 ? -3.637 1.340 -0.426 1.00 97.00 327 VAL A O 1
ATOM 2479 N N . GLY A 1 328 ? -1.814 0.046 -0.315 1.00 96.31 328 GLY A N 1
ATOM 2480 C CA . GLY A 1 328 ? -0.848 1.119 -0.542 1.00 96.31 328 GLY A CA 1
ATOM 2481 C C . GLY A 1 328 ? -1.092 1.878 -1.847 1.00 96.31 328 GLY A C 1
ATOM 2482 O O . GLY A 1 328 ? -0.999 3.104 -1.866 1.00 96.31 328 GLY A O 1
ATOM 2483 N N . LEU A 1 329 ? -1.477 1.190 -2.930 1.00 97.44 329 LEU A N 1
ATOM 2484 C CA . LEU A 1 329 ? -1.899 1.869 -4.158 1.00 97.44 329 LEU A CA 1
ATOM 2485 C C . LEU A 1 329 ? -3.165 2.694 -3.946 1.00 97.44 329 LEU A C 1
ATOM 2487 O O . LEU A 1 329 ? -3.210 3.827 -4.418 1.00 97.44 329 LEU A O 1
ATOM 2491 N N . LEU A 1 330 ? -4.167 2.170 -3.240 1.00 98.19 330 LEU A N 1
ATOM 2492 C CA . LEU A 1 330 ? -5.376 2.939 -2.962 1.00 98.19 330 LEU A CA 1
ATOM 2493 C C . LEU A 1 330 ? -5.065 4.201 -2.146 1.00 98.19 330 LEU A C 1
ATOM 2495 O O . LEU A 1 330 ? -5.601 5.258 -2.460 1.00 98.19 330 LEU A O 1
ATOM 2499 N N . LEU A 1 331 ? -4.160 4.128 -1.166 1.00 97.62 331 LEU A N 1
ATOM 2500 C CA . LEU A 1 331 ? -3.694 5.307 -0.426 1.00 97.62 331 LEU A CA 1
ATOM 2501 C C . LEU A 1 331 ? -3.008 6.321 -1.352 1.00 97.62 331 LEU A C 1
ATOM 2503 O O . LEU A 1 331 ? -3.299 7.511 -1.284 1.00 97.62 331 LEU A O 1
ATOM 2507 N N . CYS A 1 332 ? -2.174 5.861 -2.291 1.00 97.88 332 CYS A N 1
ATOM 2508 C CA . CYS A 1 332 ? -1.583 6.736 -3.313 1.00 97.88 332 CYS A CA 1
ATOM 2509 C C . CYS A 1 332 ? -2.651 7.384 -4.210 1.00 97.88 332 CYS A C 1
ATOM 2511 O O . CYS A 1 332 ? -2.488 8.525 -4.646 1.00 97.88 332 CYS A O 1
ATOM 2513 N N . MET A 1 333 ? -3.730 6.655 -4.515 1.00 98.38 333 MET A N 1
ATOM 2514 C CA . MET A 1 333 ? -4.867 7.187 -5.263 1.00 98.38 333 MET A CA 1
ATOM 2515 C C . MET A 1 333 ? -5.636 8.219 -4.434 1.00 98.38 333 MET A C 1
ATOM 2517 O O . MET A 1 333 ? -5.963 9.260 -4.983 1.00 98.38 333 MET A O 1
ATOM 2521 N N . LEU A 1 334 ? -5.884 7.986 -3.142 1.00 97.88 334 LEU A N 1
ATOM 2522 C CA . LEU A 1 334 ? -6.551 8.938 -2.242 1.00 97.88 334 LEU A CA 1
ATOM 2523 C C . LEU A 1 334 ? -5.732 10.223 -2.053 1.00 97.88 334 LEU A C 1
ATOM 2525 O O . LEU A 1 334 ? -6.275 11.314 -2.186 1.00 97.88 334 LEU A O 1
ATOM 2529 N N . GLU A 1 335 ? -4.420 10.106 -1.832 1.00 96.88 335 GLU A N 1
ATOM 2530 C CA . GLU A 1 335 ? -3.484 11.238 -1.731 1.00 96.88 335 GLU A CA 1
ATOM 2531 C C . GLU A 1 335 ? -3.534 12.132 -2.983 1.00 96.88 335 GLU A C 1
ATOM 2533 O O . GLU A 1 335 ? -3.519 13.356 -2.874 1.00 96.88 335 GLU A O 1
ATOM 2538 N N . ARG A 1 336 ? -3.579 11.536 -4.184 1.00 96.94 336 ARG A N 1
ATOM 2539 C CA . ARG A 1 336 ? -3.535 12.291 -5.448 1.00 96.94 336 ARG A CA 1
ATOM 2540 C C . ARG A 1 336 ? -4.912 12.712 -5.963 1.00 96.94 336 ARG A C 1
ATOM 2542 O O . ARG A 1 336 ? -5.057 13.809 -6.488 1.00 96.94 336 ARG A O 1
ATOM 2549 N N . GLY A 1 337 ? -5.873 11.798 -5.928 1.00 96.00 337 GLY A N 1
ATOM 2550 C CA . GLY A 1 337 ? -7.210 11.945 -6.500 1.00 96.00 337 GLY A CA 1
ATOM 2551 C C . GLY A 1 337 ? -8.236 12.510 -5.528 1.00 96.00 337 GLY A C 1
ATOM 2552 O O . GLY A 1 337 ? -9.307 12.896 -5.972 1.00 96.00 337 GLY A O 1
ATOM 2553 N N . GLY A 1 338 ? -7.926 12.565 -4.230 1.00 95.94 338 GLY A N 1
ATOM 2554 C CA . GLY A 1 338 ? -8.761 13.206 -3.223 1.00 95.94 338 GLY A CA 1
ATOM 2555 C C . GLY A 1 338 ? -10.181 12.644 -3.162 1.00 95.94 338 GLY A C 1
ATOM 2556 O O . GLY A 1 338 ? -10.396 11.436 -3.012 1.00 95.94 338 GLY A O 1
ATOM 2557 N N . GLU A 1 339 ? -11.154 13.548 -3.259 1.00 96.62 339 GLU A N 1
ATOM 2558 C CA . GLU A 1 339 ? -12.568 13.263 -3.031 1.00 96.62 339 GLU A CA 1
ATOM 2559 C C . GLU A 1 339 ? -13.145 12.257 -4.037 1.00 96.62 339 GLU A C 1
ATOM 2561 O O . GLU A 1 339 ? -13.914 11.385 -3.639 1.00 96.62 339 GLU A O 1
ATOM 2566 N N . GLU A 1 340 ? -12.758 12.291 -5.315 1.00 97.56 340 GLU A N 1
ATOM 2567 C CA . GLU A 1 340 ? -13.276 11.368 -6.334 1.00 97.56 340 GLU A CA 1
ATOM 2568 C C . GLU A 1 340 ? -13.000 9.897 -5.996 1.00 97.56 340 GLU A C 1
ATOM 2570 O O . GLU A 1 340 ? -13.876 9.039 -6.144 1.00 97.56 340 GLU A O 1
ATOM 2575 N N . VAL A 1 341 ? -11.790 9.600 -5.515 1.00 98.38 341 VAL A N 1
ATOM 2576 C CA . VAL A 1 341 ? -11.386 8.242 -5.119 1.00 98.38 341 VAL A CA 1
ATOM 2577 C C . VAL A 1 341 ? -12.107 7.829 -3.838 1.00 98.38 341 VAL A C 1
ATOM 2579 O O . VAL A 1 341 ? -12.598 6.701 -3.743 1.00 98.38 341 VAL A O 1
ATOM 2582 N N . ALA A 1 342 ? -12.218 8.746 -2.874 1.00 98.06 342 ALA A N 1
ATOM 2583 C CA . ALA A 1 342 ? -12.937 8.507 -1.630 1.00 98.06 342 ALA A CA 1
ATOM 2584 C C . ALA A 1 342 ? -14.421 8.195 -1.885 1.00 98.06 342 ALA A C 1
ATOM 2586 O O . ALA A 1 342 ? -14.939 7.197 -1.385 1.00 98.06 342 ALA A O 1
ATOM 2587 N N . GLN A 1 343 ? -15.091 8.982 -2.729 1.00 97.88 343 GLN A N 1
ATOM 2588 C CA . GLN A 1 343 ? -16.495 8.769 -3.087 1.00 97.88 343 GLN A CA 1
ATOM 2589 C C . GLN A 1 343 ? -16.711 7.448 -3.829 1.00 97.88 343 GLN A C 1
ATOM 2591 O O . GLN A 1 343 ? -17.701 6.759 -3.573 1.00 97.88 343 GLN A O 1
ATOM 2596 N N . ALA A 1 344 ? -15.786 7.050 -4.708 1.00 98.44 344 ALA A N 1
ATOM 2597 C CA . ALA A 1 344 ? -15.834 5.745 -5.365 1.00 98.44 344 ALA A CA 1
ATOM 2598 C C . ALA A 1 344 ? -15.749 4.585 -4.356 1.00 98.44 344 ALA A C 1
ATOM 2600 O O . ALA A 1 344 ? -16.553 3.650 -4.422 1.00 98.44 344 ALA A O 1
ATOM 2601 N N . LEU A 1 345 ? -14.828 4.666 -3.388 1.00 98.62 345 LEU A N 1
ATOM 2602 C CA . LEU A 1 345 ? -14.675 3.671 -2.322 1.00 98.62 345 LEU A CA 1
ATOM 2603 C C . LEU A 1 345 ? -15.917 3.595 -1.421 1.00 98.62 345 LEU A C 1
ATOM 2605 O O . LEU A 1 345 ? -16.413 2.502 -1.135 1.00 98.62 345 LEU A O 1
ATOM 2609 N N . ILE A 1 346 ? -16.459 4.740 -1.007 1.00 98.06 346 ILE A N 1
ATOM 2610 C CA . ILE A 1 346 ? -17.651 4.817 -0.149 1.00 98.06 346 ILE A CA 1
ATOM 2611 C C . ILE A 1 346 ? -18.884 4.295 -0.895 1.00 98.06 346 ILE A C 1
ATOM 2613 O O . ILE A 1 346 ? -19.649 3.505 -0.344 1.00 98.06 346 ILE A O 1
ATOM 2617 N N . SER A 1 347 ? -19.042 4.651 -2.172 1.00 98.19 347 SER A N 1
ATOM 2618 C CA . SER A 1 347 ? -20.143 4.165 -3.013 1.00 98.19 347 SER A CA 1
ATOM 2619 C C . SER A 1 347 ? -20.085 2.650 -3.215 1.00 98.19 347 SER A C 1
ATOM 2621 O O . SER A 1 347 ? -21.114 1.975 -3.151 1.00 98.19 347 SER A O 1
ATOM 2623 N N . LEU A 1 348 ? -18.891 2.087 -3.435 1.00 98.56 348 LEU A N 1
ATOM 2624 C CA . LEU A 1 348 ? -18.694 0.636 -3.484 1.00 98.56 348 LEU A CA 1
ATOM 2625 C C . LEU A 1 348 ? -19.064 -0.016 -2.145 1.00 98.56 348 LEU A C 1
ATOM 2627 O O . LEU A 1 348 ? -19.812 -0.992 -2.128 1.00 98.56 348 LEU A O 1
ATOM 2631 N N . THR A 1 349 ? -18.608 0.560 -1.034 1.00 98.44 349 THR A N 1
ATOM 2632 C CA . THR A 1 349 ? -18.901 0.069 0.321 1.00 98.44 349 THR A CA 1
ATOM 2633 C C . THR A 1 349 ? -20.405 0.038 0.593 1.00 98.44 349 THR A C 1
ATOM 2635 O O . THR A 1 349 ? -20.927 -0.994 1.009 1.00 98.44 349 THR A O 1
ATOM 2638 N N . ALA A 1 350 ? -21.119 1.124 0.287 1.00 98.06 350 ALA A N 1
ATOM 2639 C CA . ALA A 1 350 ? -22.565 1.221 0.469 1.00 98.06 350 ALA A CA 1
ATOM 2640 C C . ALA A 1 350 ? -23.334 0.196 -0.385 1.00 98.06 350 ALA A C 1
ATOM 2642 O O . ALA A 1 350 ? -24.269 -0.440 0.105 1.00 98.06 350 ALA A O 1
ATOM 2643 N N . ARG A 1 351 ? -22.916 -0.028 -1.643 1.00 98.25 351 ARG A N 1
ATOM 2644 C CA . ARG A 1 351 ? -23.500 -1.081 -2.498 1.00 98.25 351 ARG A CA 1
ATOM 2645 C C . ARG A 1 351 ? -23.330 -2.472 -1.886 1.00 98.25 351 ARG A C 1
ATOM 2647 O O . ARG A 1 351 ? -24.281 -3.249 -1.880 1.00 98.25 351 ARG A O 1
ATOM 2654 N N . LEU A 1 352 ? -22.142 -2.779 -1.364 1.00 97.88 352 LEU A N 1
ATOM 2655 C CA . LEU A 1 352 ? -21.846 -4.074 -0.744 1.00 97.88 352 LEU A CA 1
ATOM 2656 C C . LEU A 1 352 ? -22.598 -4.265 0.582 1.00 97.88 352 LEU A C 1
ATOM 2658 O O . LEU A 1 352 ? -23.068 -5.362 0.859 1.00 97.88 352 LEU A O 1
ATOM 2662 N N . GLN A 1 353 ? -22.772 -3.202 1.373 1.00 96.69 353 GLN A N 1
ATOM 2663 C CA . GLN A 1 353 ? -23.606 -3.223 2.581 1.00 96.69 353 GLN A CA 1
ATOM 2664 C C . GLN A 1 353 ? -25.073 -3.530 2.246 1.00 96.69 353 GLN A C 1
ATOM 2666 O O . GLN A 1 353 ? -25.683 -4.388 2.880 1.00 96.69 353 GLN A O 1
ATOM 2671 N N . ALA A 1 354 ? -25.623 -2.887 1.211 1.00 97.12 354 ALA A N 1
ATOM 2672 C CA . ALA A 1 354 ? -27.004 -3.099 0.779 1.00 97.12 354 ALA A CA 1
ATOM 2673 C C . ALA A 1 354 ? -27.262 -4.507 0.205 1.00 97.12 354 ALA A C 1
ATOM 2675 O O . ALA A 1 354 ? -28.387 -4.999 0.278 1.00 97.12 354 ALA A O 1
ATOM 2676 N N . ALA A 1 355 ? -26.239 -5.163 -0.351 1.00 97.00 355 ALA A N 1
ATOM 2677 C CA . ALA A 1 355 ? -26.340 -6.527 -0.873 1.00 97.00 355 ALA A CA 1
ATOM 2678 C C . ALA A 1 355 ? -26.469 -7.601 0.230 1.00 97.00 355 ALA A C 1
ATOM 2680 O O . ALA A 1 355 ? -26.907 -8.718 -0.051 1.00 97.00 355 ALA A O 1
ATOM 2681 N N . GLY A 1 356 ? -26.132 -7.266 1.481 1.00 92.88 356 GLY A N 1
ATOM 2682 C CA . GLY A 1 356 ? -26.208 -8.176 2.621 1.00 92.88 356 GLY A CA 1
ATOM 2683 C C . GLY A 1 356 ? -25.112 -9.245 2.630 1.00 92.88 356 GLY A C 1
ATOM 2684 O O . GLY A 1 356 ? -24.076 -9.123 1.983 1.00 92.88 356 GLY A O 1
ATOM 2685 N N . GLU A 1 357 ? -25.333 -10.306 3.408 1.00 91.25 357 GLU A N 1
ATOM 2686 C CA . GLU A 1 357 ? -24.308 -11.315 3.731 1.00 91.25 357 GLU A CA 1
ATOM 2687 C C . GLU A 1 357 ? -24.550 -12.671 3.049 1.00 91.25 357 GLU A C 1
ATOM 2689 O O . GLU A 1 357 ? -23.876 -13.650 3.345 1.00 91.25 357 GLU A O 1
ATOM 2694 N N . GLY A 1 358 ? -25.512 -12.747 2.122 1.00 89.69 358 GLY A N 1
ATOM 2695 C CA . GLY A 1 358 ? -25.903 -14.002 1.466 1.00 89.69 358 GLY A CA 1
ATOM 2696 C C . GLY A 1 358 ? -24.889 -14.554 0.455 1.00 89.69 358 GLY A C 1
ATOM 2697 O O . GLY A 1 358 ? -25.092 -15.645 -0.069 1.00 89.69 358 GLY A O 1
ATOM 2698 N N . ASN A 1 359 ? -23.821 -13.812 0.153 1.00 95.00 359 ASN A N 1
ATOM 2699 C CA . ASN A 1 359 ? -22.764 -14.212 -0.773 1.00 95.00 359 ASN A CA 1
ATOM 2700 C C . ASN A 1 359 ? -21.391 -13.943 -0.138 1.00 95.00 359 ASN A C 1
ATOM 2702 O O . ASN A 1 35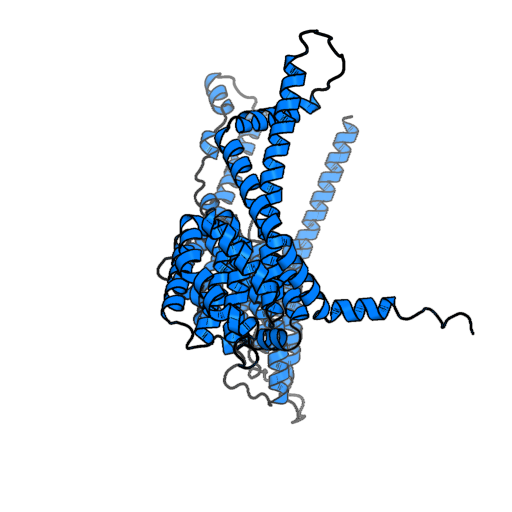9 ? -21.089 -12.802 0.218 1.00 95.00 359 ASN A O 1
ATOM 2706 N N . SER A 1 360 ? -20.550 -14.976 -0.038 1.00 95.38 360 SER A N 1
ATOM 2707 C CA . SER A 1 360 ? -19.203 -14.873 0.530 1.00 95.38 360 SER A CA 1
ATOM 2708 C C . SER A 1 360 ? -18.343 -13.836 -0.188 1.00 95.38 360 SER A C 1
ATOM 2710 O O . SER A 1 360 ? -17.651 -13.070 0.472 1.00 95.38 360 SER A O 1
ATOM 2712 N N . ASP A 1 361 ? -18.426 -13.730 -1.514 1.00 96.00 361 ASP A N 1
ATOM 2713 C CA . ASP A 1 361 ? -17.612 -12.774 -2.273 1.00 96.00 361 ASP A CA 1
ATOM 2714 C C . ASP A 1 361 ? -17.972 -11.325 -1.922 1.00 96.00 361 ASP A C 1
ATOM 2716 O O . ASP A 1 361 ? -17.090 -10.478 -1.774 1.00 96.00 361 ASP A O 1
ATOM 2720 N N . VAL A 1 362 ? -19.264 -11.050 -1.703 1.00 97.00 362 VAL A N 1
ATOM 2721 C CA . VAL A 1 362 ? -19.746 -9.737 -1.243 1.00 97.00 362 VAL A CA 1
ATOM 2722 C C . VAL A 1 362 ? -19.190 -9.428 0.143 1.00 97.00 362 VAL A C 1
ATOM 2724 O O . VAL A 1 362 ? -18.720 -8.317 0.382 1.00 97.00 362 VAL A O 1
ATOM 2727 N N . VAL A 1 363 ? -19.184 -10.416 1.040 1.00 97.31 363 VAL A N 1
ATOM 2728 C CA . VAL A 1 363 ? -18.642 -10.282 2.397 1.00 97.31 363 VAL A CA 1
ATOM 2729 C C . VAL A 1 363 ? -17.136 -9.990 2.376 1.00 97.31 363 VAL A C 1
ATOM 2731 O O . VAL A 1 363 ? -16.689 -9.065 3.056 1.00 97.31 363 VAL A O 1
ATOM 2734 N N . LEU A 1 364 ? -16.359 -10.708 1.559 1.00 97.81 364 LEU A N 1
ATOM 2735 C CA . LEU A 1 364 ? -14.909 -10.507 1.439 1.00 97.81 364 LEU A CA 1
ATOM 2736 C C . LEU A 1 364 ? -14.568 -9.156 0.789 1.00 97.81 364 LEU A C 1
ATOM 2738 O O . LEU A 1 364 ? -13.645 -8.473 1.231 1.00 97.81 364 LEU A O 1
ATOM 2742 N N . MET A 1 365 ? -15.330 -8.721 -0.220 1.00 98.12 365 MET A N 1
ATOM 2743 C CA . MET A 1 365 ? -15.172 -7.381 -0.802 1.00 98.12 365 MET A CA 1
ATOM 2744 C C . MET A 1 365 ? -15.553 -6.272 0.184 1.00 98.12 365 MET A C 1
ATOM 2746 O O . MET A 1 365 ? -14.910 -5.221 0.213 1.00 98.12 365 MET A O 1
ATOM 2750 N N . ARG A 1 366 ? -16.591 -6.488 0.997 1.00 98.25 366 ARG A N 1
ATOM 2751 C CA . ARG A 1 366 ? -17.021 -5.544 2.035 1.00 98.25 366 ARG A CA 1
ATOM 2752 C C . ARG A 1 366 ? -15.951 -5.403 3.113 1.00 98.25 366 ARG A C 1
ATOM 2754 O O . ARG A 1 366 ? -15.614 -4.280 3.477 1.00 98.25 366 ARG A O 1
ATOM 2761 N N . GLU A 1 367 ? -15.364 -6.513 3.558 1.00 98.19 367 GLU A N 1
ATOM 2762 C CA . GLU A 1 367 ? -14.214 -6.498 4.469 1.00 98.19 367 GLU A CA 1
ATOM 2763 C C . GLU A 1 367 ? -13.029 -5.729 3.884 1.00 98.19 367 GLU A C 1
ATOM 2765 O O . GLU A 1 367 ? -12.437 -4.892 4.567 1.00 98.19 367 GLU A O 1
ATOM 2770 N N . ALA A 1 368 ? -12.722 -5.959 2.610 1.00 98.44 368 ALA A N 1
ATOM 2771 C CA . ALA A 1 368 ? -11.647 -5.265 1.921 1.00 98.44 368 ALA A CA 1
ATOM 2772 C C . ALA A 1 368 ? -11.886 -3.752 1.856 1.00 98.44 368 ALA A C 1
ATOM 2774 O O . ALA A 1 368 ? -10.972 -2.974 2.123 1.00 98.44 368 ALA A O 1
ATOM 2775 N N . CYS A 1 369 ? -13.122 -3.326 1.575 1.00 98.69 369 CYS A N 1
ATOM 2776 C CA . CYS A 1 369 ? -13.500 -1.915 1.621 1.00 98.69 369 CYS A CA 1
ATOM 2777 C C . CYS A 1 369 ? -13.324 -1.327 3.024 1.00 98.69 369 CYS A C 1
ATOM 2779 O O . CYS A 1 369 ? -12.778 -0.236 3.168 1.00 98.69 369 CYS A O 1
ATOM 2781 N N . TYR A 1 370 ? -13.739 -2.055 4.063 1.00 98.50 370 TYR A N 1
ATOM 2782 C CA . TYR A 1 370 ? -13.584 -1.625 5.454 1.00 98.50 370 TYR A CA 1
ATOM 2783 C C . TYR A 1 370 ? -12.104 -1.462 5.815 1.00 98.50 370 TYR A C 1
ATOM 2785 O O . TYR A 1 370 ? -11.731 -0.465 6.429 1.00 98.50 370 TYR A O 1
ATOM 2793 N N . ARG A 1 371 ? -11.242 -2.389 5.374 1.00 97.56 371 ARG A N 1
ATOM 2794 C CA . ARG A 1 371 ? -9.786 -2.262 5.523 1.00 97.56 371 ARG A CA 1
ATOM 2795 C C . ARG A 1 371 ? -9.266 -1.005 4.830 1.00 97.56 371 ARG A C 1
ATOM 2797 O O . ARG A 1 371 ? -8.579 -0.208 5.455 1.00 97.56 371 ARG A O 1
ATOM 2804 N N . CYS A 1 372 ? -9.619 -0.814 3.563 1.00 98.06 372 CYS A N 1
ATOM 2805 C CA . CYS A 1 372 ? -9.229 0.353 2.779 1.00 98.06 372 CYS A CA 1
ATOM 2806 C C . CYS A 1 372 ? -9.642 1.680 3.429 1.00 98.06 372 CYS A C 1
ATOM 2808 O O . CYS A 1 372 ? -8.843 2.612 3.454 1.00 98.06 372 CYS A O 1
ATOM 2810 N N . ILE A 1 373 ? -10.862 1.760 3.969 1.00 98.19 373 ILE A N 1
ATOM 2811 C CA . ILE A 1 373 ? -11.358 2.952 4.665 1.00 98.19 373 ILE A CA 1
ATOM 2812 C C . ILE A 1 373 ? -10.575 3.201 5.954 1.00 98.19 373 ILE A C 1
ATOM 2814 O O . ILE A 1 373 ? -10.200 4.340 6.200 1.00 98.19 373 ILE A O 1
ATOM 2818 N N . GLY A 1 374 ? -10.314 2.170 6.763 1.00 97.38 374 GLY A N 1
ATOM 2819 C CA . GLY A 1 374 ? -9.577 2.350 8.016 1.00 97.38 374 GLY A CA 1
ATOM 2820 C C . GLY A 1 374 ? -8.118 2.756 7.804 1.00 97.38 374 GLY A C 1
ATOM 2821 O O . GLY A 1 374 ? -7.642 3.671 8.463 1.00 97.38 374 GLY A O 1
ATOM 2822 N N . GLU A 1 375 ? -7.423 2.141 6.842 1.00 96.31 375 GLU A N 1
ATOM 2823 C CA . GLU A 1 375 ? -6.023 2.481 6.522 1.00 96.31 375 GLU A CA 1
ATOM 2824 C C . GLU A 1 375 ? -5.928 3.880 5.895 1.00 96.31 375 GLU A C 1
ATOM 2826 O O . GLU A 1 375 ? -4.976 4.620 6.121 1.00 96.31 375 GLU A O 1
ATOM 2831 N N . GLY A 1 376 ? -6.935 4.253 5.100 1.00 96.75 376 GLY A N 1
ATOM 2832 C CA . GLY A 1 376 ? -7.038 5.555 4.447 1.00 96.75 376 GLY A CA 1
ATOM 2833 C C . GLY A 1 376 ? -7.835 6.585 5.232 1.00 96.75 376 GLY A C 1
ATOM 2834 O O . GLY A 1 376 ? -8.245 7.582 4.636 1.00 96.75 376 GLY A O 1
ATOM 2835 N N . TYR A 1 377 ? -8.093 6.362 6.525 1.00 97.31 377 TYR A N 1
ATOM 2836 C CA . TYR A 1 377 ? -9.082 7.149 7.261 1.00 97.31 377 TYR A CA 1
ATOM 2837 C C . TYR A 1 377 ? -8.743 8.642 7.281 1.00 97.31 377 TYR A C 1
ATOM 2839 O O . TYR A 1 377 ? -9.620 9.468 7.055 1.00 97.31 377 TYR A O 1
ATOM 2847 N N . SER A 1 378 ? -7.463 9.001 7.412 1.00 95.81 378 SER A N 1
ATOM 2848 C CA . SER A 1 378 ? -6.991 10.394 7.337 1.00 95.81 378 SER A CA 1
ATOM 2849 C C . SER A 1 378 ? -7.373 11.115 6.037 1.00 95.81 378 SER A C 1
ATOM 2851 O O . SER A 1 378 ? -7.530 12.334 6.041 1.00 95.81 378 SER A O 1
ATOM 2853 N N . HIS A 1 379 ? -7.551 10.383 4.935 1.00 96.25 379 HIS A N 1
ATOM 2854 C CA . HIS A 1 379 ? -7.953 10.932 3.639 1.00 96.25 379 HIS A CA 1
ATOM 2855 C C . HIS A 1 379 ? -9.472 10.979 3.449 1.00 96.25 379 HIS A C 1
ATOM 2857 O O . HIS A 1 379 ? -9.953 11.749 2.620 1.00 96.25 379 HIS A O 1
ATOM 2863 N N . VAL A 1 380 ? -10.232 10.153 4.177 1.00 97.31 380 VAL A N 1
ATOM 2864 C CA . VAL A 1 380 ? -11.687 10.009 3.988 1.00 97.31 380 VAL A CA 1
ATOM 2865 C C . VAL A 1 380 ? -12.519 10.476 5.183 1.00 97.31 380 VAL A C 1
ATOM 2867 O O . VAL A 1 380 ? -13.742 10.508 5.076 1.00 97.31 380 VAL A O 1
ATOM 2870 N N . ALA A 1 381 ? -11.896 10.877 6.293 1.00 96.38 381 ALA A N 1
ATOM 2871 C CA . ALA A 1 381 ? -12.569 11.273 7.534 1.00 96.38 381 ALA A CA 1
ATOM 2872 C C . ALA A 1 381 ? -13.580 12.415 7.346 1.00 96.38 381 ALA A C 1
ATOM 2874 O O . ALA A 1 381 ? -14.612 12.445 8.008 1.00 96.38 381 ALA A O 1
ATOM 2875 N N . SER A 1 382 ? -13.334 13.334 6.406 1.00 95.56 382 SER A N 1
ATOM 2876 C CA . SER A 1 382 ? -14.266 14.427 6.094 1.00 95.56 382 SER A CA 1
ATOM 2877 C C . SER A 1 382 ? -15.547 13.966 5.389 1.00 95.56 382 SER A C 1
ATOM 2879 O O . SER A 1 382 ? -16.537 14.694 5.390 1.00 95.56 382 SER A O 1
ATOM 2881 N N . ILE A 1 383 ? -15.538 12.775 4.783 1.00 96.00 383 ILE A N 1
ATOM 2882 C CA . ILE A 1 383 ? -16.644 12.226 3.985 1.00 96.00 383 ILE A CA 1
ATOM 2883 C C . ILE A 1 383 ? -17.311 11.053 4.713 1.00 96.00 383 ILE A C 1
ATOM 2885 O O . ILE A 1 383 ? -18.510 10.829 4.557 1.00 96.00 383 ILE A O 1
ATOM 2889 N N . VAL A 1 384 ? -16.553 10.301 5.515 1.00 95.88 384 VAL A N 1
ATOM 2890 C CA . VAL A 1 384 ? -17.039 9.159 6.296 1.00 95.88 384 VAL A CA 1
ATOM 2891 C C . VAL A 1 384 ? -17.328 9.613 7.729 1.00 95.88 384 VAL A C 1
ATOM 2893 O O . VAL A 1 384 ? -16.405 9.660 8.540 1.00 95.88 384 VAL A O 1
ATOM 2896 N N . PRO A 1 385 ? -18.594 9.889 8.099 1.00 96.06 385 PRO A N 1
ATOM 2897 C CA . PRO A 1 385 ? -18.949 10.172 9.485 1.00 96.06 385 PRO A CA 1
ATOM 2898 C C . PRO A 1 385 ? -18.856 8.882 10.315 1.00 96.06 385 PRO A C 1
ATOM 2900 O O . PRO A 1 385 ? -19.854 8.178 10.500 1.00 96.06 385 PRO A O 1
ATOM 2903 N N . PHE A 1 386 ? -17.658 8.548 10.810 1.00 97.81 386 PHE A N 1
ATOM 2904 C CA . PHE A 1 386 ? -17.387 7.261 11.468 1.00 97.81 386 PHE A CA 1
ATOM 2905 C C . PHE A 1 386 ? -18.323 6.992 12.647 1.00 97.81 386 PHE A C 1
ATOM 2907 O O . PHE A 1 386 ? -18.841 5.889 12.782 1.00 97.81 386 PHE A O 1
ATOM 2914 N N . SER A 1 387 ? -18.647 8.019 13.433 1.00 97.81 387 SER A N 1
ATOM 2915 C CA . SER A 1 387 ? -19.663 7.946 14.485 1.00 97.81 387 SER A CA 1
ATOM 2916 C C . SER A 1 387 ? -21.023 7.424 13.982 1.00 97.81 387 SER A C 1
ATOM 2918 O O . SER A 1 387 ? -21.603 6.496 14.557 1.00 97.81 387 SER A O 1
ATOM 2920 N N . GLN A 1 388 ? -21.548 7.975 12.884 1.00 97.81 388 GLN A N 1
ATOM 2921 C CA . GLN A 1 388 ? -22.813 7.522 12.295 1.00 97.81 388 GLN A CA 1
ATOM 2922 C C . GLN A 1 388 ? -22.684 6.110 11.715 1.00 97.81 388 GLN A C 1
ATOM 2924 O O . GLN A 1 388 ? -23.593 5.284 11.864 1.00 97.81 388 GLN A O 1
ATOM 2929 N N . TRP A 1 389 ? -21.554 5.820 11.074 1.00 97.56 389 TRP A N 1
ATOM 2930 C CA . TRP A 1 389 ? -21.283 4.511 10.497 1.00 97.56 389 TRP A CA 1
ATOM 2931 C C . TRP A 1 389 ? -21.197 3.420 11.573 1.00 97.56 389 TRP A C 1
ATOM 2933 O O . TRP A 1 389 ? -21.822 2.370 11.440 1.00 97.56 389 TRP A O 1
ATOM 2943 N N . TYR A 1 390 ? -20.548 3.701 12.702 1.00 98.50 390 TYR A N 1
ATOM 2944 C CA . TYR A 1 390 ? -20.511 2.813 13.858 1.00 98.50 390 TYR A CA 1
ATOM 2945 C C . TYR A 1 390 ? -21.920 2.437 14.337 1.00 98.50 390 TYR A C 1
ATOM 2947 O O . TYR A 1 390 ? -22.219 1.252 14.487 1.00 98.50 390 TYR A O 1
ATOM 2955 N N . ARG A 1 391 ? -22.808 3.428 14.527 1.00 98.06 391 ARG A N 1
ATOM 2956 C CA . ARG A 1 391 ? -24.183 3.183 15.011 1.00 98.06 391 ARG A CA 1
ATOM 2957 C C . ARG A 1 391 ? -25.013 2.361 14.028 1.00 98.06 391 ARG A C 1
ATOM 2959 O O . ARG A 1 391 ? -25.766 1.491 14.454 1.00 98.06 391 ARG A O 1
ATOM 2966 N N . SER A 1 392 ? -24.927 2.696 12.743 1.00 97.25 392 SER A N 1
ATOM 2967 C CA . SER A 1 392 ? -25.784 2.117 11.701 1.00 97.25 392 SER A CA 1
ATOM 2968 C C . SER A 1 392 ? -25.330 0.737 11.237 1.00 97.25 392 SER A C 1
ATOM 2970 O O . SER A 1 392 ? -26.158 -0.040 10.774 1.00 97.25 392 SER A O 1
ATOM 2972 N N . GLU A 1 393 ? -24.043 0.426 11.384 1.00 96.94 393 GLU A N 1
ATOM 2973 C CA . GLU A 1 393 ? -23.434 -0.753 10.779 1.00 96.94 393 GLU A CA 1
ATOM 2974 C C . GLU A 1 393 ? -22.610 -1.560 11.790 1.00 96.94 393 GLU A C 1
ATOM 2976 O O . GLU A 1 393 ? -23.004 -2.660 12.186 1.00 96.94 393 GLU A O 1
ATOM 2981 N N . LEU A 1 394 ? -21.477 -1.014 12.246 1.00 98.00 394 LEU A N 1
ATOM 2982 C CA . LEU A 1 394 ? -20.459 -1.794 12.963 1.00 98.00 394 LEU A CA 1
ATOM 2983 C C . LEU A 1 394 ? -20.981 -2.359 14.290 1.00 98.00 394 LEU A C 1
ATOM 2985 O O . LEU A 1 394 ? -20.793 -3.541 14.580 1.00 98.00 394 LEU A O 1
ATOM 2989 N N . ALA A 1 395 ? -21.695 -1.552 15.077 1.00 98.12 395 ALA A N 1
ATOM 2990 C CA . ALA A 1 395 ? -22.251 -1.995 16.352 1.00 98.12 395 ALA A CA 1
ATOM 2991 C C . ALA A 1 395 ? -23.289 -3.118 16.171 1.00 98.12 395 ALA A C 1
ATOM 2993 O O . ALA A 1 395 ? -23.367 -4.036 16.990 1.00 98.12 395 ALA A O 1
ATOM 2994 N N . GLY A 1 396 ? -24.073 -3.076 15.087 1.00 96.88 396 GLY A N 1
ATOM 2995 C CA . GLY A 1 396 ? -25.036 -4.123 14.739 1.00 96.88 396 GLY A CA 1
ATOM 2996 C C . GLY A 1 396 ? -24.355 -5.449 14.395 1.00 96.88 396 GLY A C 1
ATOM 2997 O O . GLY A 1 396 ? -24.750 -6.495 14.921 1.00 96.88 396 GLY A O 1
ATOM 2998 N N . LEU A 1 397 ? -23.290 -5.402 13.584 1.00 95.56 397 LEU A N 1
ATOM 2999 C CA . LEU A 1 397 ? -22.476 -6.573 13.227 1.00 95.56 397 LEU A CA 1
ATOM 3000 C C . LEU A 1 397 ? -21.856 -7.253 14.456 1.00 95.56 397 LEU A C 1
ATOM 3002 O O . LEU A 1 397 ? -21.831 -8.482 14.548 1.00 95.56 397 LEU A O 1
ATOM 3006 N N . LEU A 1 398 ? -21.372 -6.460 15.413 1.00 97.44 398 LEU A N 1
ATOM 3007 C CA . LEU A 1 398 ? -20.754 -6.975 16.634 1.00 97.44 398 LEU A CA 1
ATOM 3008 C C . LEU A 1 398 ? -21.795 -7.546 17.605 1.00 97.44 398 LEU A C 1
ATOM 3010 O O . LEU A 1 398 ? -21.637 -8.664 18.093 1.00 97.44 398 LEU A O 1
ATOM 3014 N N . ARG A 1 399 ? -22.898 -6.832 17.859 1.00 96.81 399 ARG A N 1
ATOM 3015 C CA . ARG A 1 399 ? -23.924 -7.276 18.821 1.00 96.81 399 ARG A CA 1
ATOM 3016 C C . ARG A 1 399 ? -24.679 -8.520 18.371 1.00 96.81 399 ARG A C 1
ATOM 3018 O O . ARG A 1 399 ? -24.851 -9.439 19.165 1.00 96.81 399 ARG A O 1
ATOM 3025 N N . SER A 1 400 ? -25.147 -8.540 17.123 1.00 93.50 400 SER A N 1
ATOM 3026 C CA . SER A 1 400 ? -26.038 -9.599 16.615 1.00 93.50 400 SER A CA 1
ATOM 3027 C C . SER A 1 400 ? -25.410 -10.991 16.672 1.00 93.50 400 SER A C 1
ATOM 3029 O O . SER A 1 400 ? -26.108 -11.989 16.831 1.00 93.50 400 SER A O 1
ATOM 3031 N N . ARG A 1 401 ? -24.085 -11.052 16.578 1.00 88.62 401 ARG A N 1
ATOM 3032 C CA . ARG A 1 401 ? -23.327 -12.294 16.456 1.00 88.62 401 ARG A CA 1
ATOM 3033 C C . ARG A 1 401 ? -22.569 -12.672 17.728 1.00 88.62 401 ARG A C 1
ATOM 3035 O O . ARG A 1 401 ? -22.208 -13.836 17.872 1.00 88.62 401 ARG A O 1
ATOM 3042 N N . LEU A 1 402 ? -22.388 -11.755 18.681 1.00 92.12 402 LEU A N 1
ATOM 3043 C CA . LEU A 1 402 ? -21.695 -12.023 19.948 1.00 92.12 402 LEU A CA 1
ATOM 3044 C C . LEU A 1 402 ? -22.139 -13.339 20.640 1.00 92.12 402 LEU A C 1
ATOM 3046 O O . LEU A 1 402 ? -21.258 -14.108 21.029 1.00 92.12 402 LEU A O 1
ATOM 3050 N N . PRO A 1 403 ? -23.442 -13.692 20.741 1.00 91.56 403 PRO A N 1
ATOM 3051 C CA . PRO A 1 403 ? -23.855 -14.954 21.369 1.00 91.56 403 PRO A CA 1
ATOM 3052 C C . PRO A 1 403 ? -23.312 -16.214 20.677 1.00 91.56 403 PRO A C 1
ATOM 3054 O O . PRO A 1 403 ? -22.929 -17.171 21.356 1.00 91.56 403 PRO A O 1
ATOM 3057 N N . ALA A 1 404 ? -23.254 -16.215 19.341 1.00 86.25 404 ALA A N 1
ATOM 3058 C CA . ALA A 1 404 ? -22.725 -17.332 18.559 1.00 86.25 404 ALA A CA 1
ATOM 3059 C C . ALA A 1 404 ? -21.217 -17.498 18.795 1.00 86.25 404 ALA A C 1
ATOM 3061 O O . ALA A 1 404 ? -20.739 -18.603 19.050 1.00 86.25 404 ALA A O 1
ATOM 3062 N N . PHE A 1 405 ? -20.476 -16.388 18.828 1.00 84.19 405 PHE A N 1
ATOM 3063 C CA . PHE A 1 405 ? -19.030 -16.399 19.066 1.00 84.19 405 PHE A CA 1
ATOM 3064 C C . PHE A 1 405 ? -18.651 -16.771 20.502 1.00 84.19 405 PHE A C 1
ATOM 3066 O O . PHE A 1 405 ? -17.598 -17.374 20.708 1.00 84.19 405 PHE A O 1
ATOM 3073 N N . LEU A 1 406 ? -19.509 -16.487 21.486 1.00 88.31 406 LEU A N 1
ATOM 3074 C CA . LEU A 1 406 ? -19.353 -16.976 22.863 1.00 88.31 406 LEU A CA 1
ATOM 3075 C C . LEU A 1 406 ? -19.791 -18.445 23.028 1.00 88.31 406 LEU A C 1
ATOM 3077 O O . LEU A 1 406 ? -19.547 -19.056 24.069 1.00 88.31 406 LEU A O 1
ATOM 3081 N N . GLY A 1 407 ? -20.416 -19.043 22.008 1.00 82.94 407 GLY A N 1
ATOM 3082 C CA . GLY A 1 407 ? -20.884 -20.428 22.034 1.00 82.94 407 GLY A CA 1
ATOM 3083 C C . GLY A 1 407 ? -22.149 -20.662 22.857 1.00 82.94 407 GLY A C 1
ATOM 3084 O O . GLY A 1 407 ? -22.416 -21.799 23.245 1.00 82.94 407 GLY A O 1
ATOM 3085 N N . ALA A 1 408 ? -22.919 -19.607 23.132 1.00 78.44 408 ALA A N 1
ATOM 3086 C CA . ALA A 1 408 ? -24.154 -19.678 23.911 1.00 78.44 408 ALA A CA 1
ATOM 3087 C C . ALA A 1 408 ? -25.340 -20.261 23.114 1.00 78.44 408 ALA A C 1
ATOM 3089 O O . ALA A 1 408 ? -26.350 -20.633 23.705 1.00 78.44 408 ALA A O 1
ATOM 3090 N N . GLY A 1 409 ? -25.220 -20.359 21.784 1.00 69.25 409 GLY A N 1
ATOM 3091 C CA . GLY A 1 409 ? -26.299 -20.792 20.889 1.00 69.25 409 GLY A CA 1
ATOM 3092 C C . GLY A 1 409 ? -26.409 -22.299 20.633 1.00 69.25 409 GLY A C 1
ATOM 3093 O O . GLY A 1 409 ? -27.308 -22.705 19.911 1.00 69.25 409 GLY A O 1
ATOM 3094 N N . GLY A 1 410 ? -25.503 -23.139 21.152 1.00 72.44 410 GLY A N 1
ATOM 3095 C CA . GLY A 1 410 ? -25.476 -24.585 20.850 1.00 72.44 410 GLY A CA 1
ATOM 3096 C C . GLY A 1 410 ? -25.144 -24.946 19.389 1.00 72.44 410 GLY A C 1
ATOM 3097 O O . GLY A 1 410 ? -24.886 -26.110 19.093 1.00 72.44 410 GLY A O 1
ATOM 3098 N N . GLU A 1 411 ? -25.114 -23.960 18.493 1.00 62.53 411 GLU A N 1
ATOM 3099 C CA . GLU A 1 411 ? -24.647 -24.076 17.116 1.00 62.53 411 GLU A CA 1
ATOM 3100 C C . GLU A 1 411 ? -23.120 -24.265 17.073 1.00 62.53 411 GLU A C 1
ATOM 3102 O O . GLU A 1 411 ? -22.403 -23.939 18.026 1.00 62.53 411 GLU A O 1
ATOM 3107 N N . GLY A 1 412 ? -22.634 -24.878 15.988 1.00 71.19 412 GLY A N 1
ATOM 3108 C CA . GLY A 1 412 ? -21.222 -25.211 15.782 1.00 71.19 412 GLY A CA 1
ATOM 3109 C C . GLY A 1 412 ? -20.288 -23.994 15.780 1.00 71.19 412 GLY A C 1
ATOM 3110 O O . GLY A 1 412 ? -20.680 -22.875 16.098 1.00 71.19 412 GLY A O 1
ATOM 3111 N N . SER A 1 413 ? -19.014 -24.213 15.434 1.00 68.94 413 SER A N 1
ATOM 3112 C CA . SER A 1 413 ? -18.071 -23.102 15.242 1.00 68.94 413 SER A CA 1
ATOM 3113 C C . SER A 1 413 ? -18.690 -22.049 14.312 1.00 68.94 413 SER A C 1
ATOM 3115 O O . SER A 1 413 ? -19.272 -22.447 13.298 1.00 68.94 413 SER A O 1
ATOM 3117 N N . PRO A 1 414 ? -18.596 -20.746 14.639 1.00 73.00 414 PRO A N 1
ATOM 3118 C CA . PRO A 1 414 ? -19.119 -19.701 13.773 1.00 73.00 414 PRO A CA 1
ATOM 3119 C C . PRO A 1 414 ? -18.523 -19.827 12.369 1.00 73.00 414 PRO A C 1
ATOM 3121 O O . PRO A 1 414 ? -17.356 -20.191 12.213 1.00 73.00 414 PRO A O 1
ATOM 3124 N N . ASP A 1 415 ? -19.343 -19.538 11.359 1.00 88.88 415 ASP A N 1
ATOM 3125 C CA . ASP A 1 415 ? -18.911 -19.485 9.965 1.00 88.88 415 ASP A CA 1
ATOM 3126 C C . ASP A 1 415 ? -17.752 -18.484 9.823 1.00 88.88 415 ASP A C 1
ATOM 3128 O O . ASP A 1 415 ? -17.867 -17.324 10.233 1.00 88.88 415 ASP A O 1
ATOM 3132 N N . ILE A 1 416 ? -16.634 -18.927 9.242 1.00 93.50 416 ILE A N 1
ATOM 3133 C CA . ILE A 1 416 ? -15.438 -18.101 9.038 1.00 93.50 416 ILE A CA 1
ATOM 3134 C C . ILE A 1 416 ? -15.762 -16.839 8.235 1.00 93.50 416 ILE A C 1
ATOM 3136 O O . ILE A 1 416 ? -15.251 -15.762 8.535 1.00 93.50 416 ILE A O 1
ATOM 3140 N N . ILE A 1 417 ? -16.688 -16.931 7.276 1.00 94.00 417 ILE A N 1
ATOM 3141 C CA . ILE A 1 417 ? -17.126 -15.782 6.479 1.00 94.00 417 ILE A CA 1
ATOM 3142 C C . ILE A 1 417 ? -17.804 -14.733 7.369 1.00 94.00 417 ILE A C 1
ATOM 3144 O O . ILE A 1 417 ? -17.594 -13.530 7.197 1.00 94.00 417 ILE A O 1
ATOM 3148 N N . ALA A 1 418 ? -18.557 -15.159 8.385 1.00 89.19 418 ALA A N 1
ATOM 3149 C CA . ALA A 1 418 ? -19.118 -14.249 9.373 1.00 89.19 418 ALA A CA 1
ATOM 3150 C C . ALA A 1 418 ? -18.023 -13.643 10.276 1.00 89.19 418 ALA A C 1
ATOM 3152 O O . ALA A 1 418 ? -18.041 -12.436 10.539 1.00 89.19 418 ALA A O 1
ATOM 3153 N N . ALA A 1 419 ? -17.046 -14.439 10.715 1.00 95.69 419 ALA A N 1
ATOM 3154 C CA . ALA A 1 419 ? -15.947 -13.976 11.571 1.00 95.69 419 ALA A CA 1
ATOM 3155 C C . ALA A 1 419 ? -15.124 -12.846 10.923 1.00 95.69 419 ALA A C 1
ATOM 3157 O O . ALA A 1 419 ? -14.755 -11.880 11.595 1.00 95.69 419 ALA A O 1
ATOM 3158 N N . VAL A 1 420 ? -14.927 -12.910 9.603 1.00 97.12 420 VAL A N 1
ATOM 3159 C CA . VAL A 1 420 ? -14.165 -11.928 8.815 1.00 97.12 420 VAL A CA 1
ATOM 3160 C C . VAL A 1 420 ? -14.664 -10.488 9.012 1.00 97.12 420 VAL A C 1
ATOM 3162 O O . VAL A 1 420 ? -13.870 -9.596 9.324 1.00 97.12 420 VAL A O 1
ATOM 3165 N N . LEU A 1 421 ? -15.975 -10.235 8.895 1.00 96.19 421 LEU A N 1
ATOM 3166 C CA . LEU A 1 421 ? -16.517 -8.877 9.068 1.00 96.19 421 LEU A CA 1
ATOM 3167 C C . LEU A 1 421 ? -16.440 -8.383 10.510 1.00 96.19 421 LEU A C 1
ATOM 3169 O O . LEU A 1 421 ? -16.262 -7.187 10.729 1.00 96.19 421 LEU A O 1
ATOM 3173 N N . GLN A 1 422 ? -16.561 -9.274 11.492 1.00 96.19 422 GLN A N 1
ATOM 3174 C CA . GLN A 1 422 ? -16.463 -8.881 12.896 1.00 96.19 422 GLN A CA 1
ATOM 3175 C C . GLN A 1 422 ? -15.045 -8.499 13.286 1.00 96.19 422 GLN A C 1
ATOM 3177 O O . GLN A 1 422 ? -14.839 -7.442 13.876 1.00 96.19 422 GLN A O 1
ATOM 3182 N N . ALA A 1 423 ? -14.075 -9.339 12.923 1.00 97.88 423 ALA A N 1
ATOM 3183 C CA . ALA A 1 423 ? -12.661 -9.061 13.121 1.00 97.88 423 ALA A CA 1
ATOM 3184 C C . ALA A 1 423 ? -12.295 -7.702 12.510 1.00 97.88 423 ALA A C 1
ATOM 3186 O O . ALA A 1 423 ? -11.654 -6.874 13.155 1.00 97.88 423 ALA A O 1
ATOM 3187 N N . ARG A 1 424 ? -12.786 -7.422 11.295 1.00 98.00 424 ARG A N 1
ATOM 3188 C CA . ARG A 1 424 ? -12.565 -6.128 10.647 1.00 98.00 424 ARG A CA 1
ATOM 3189 C C . ARG A 1 424 ? -13.304 -4.970 11.322 1.00 98.00 424 ARG A C 1
ATOM 3191 O O . ARG A 1 424 ? -12.746 -3.880 11.395 1.00 98.00 424 ARG A O 1
ATOM 3198 N N . ALA A 1 425 ? -14.526 -5.172 11.812 1.00 98.31 425 ALA A N 1
ATOM 3199 C CA . ALA A 1 425 ? -15.259 -4.147 12.555 1.00 98.31 425 ALA A CA 1
ATOM 3200 C C . ALA A 1 425 ? -14.552 -3.781 13.873 1.00 98.31 425 ALA A C 1
ATOM 3202 O O . ALA A 1 425 ? -14.453 -2.599 14.195 1.00 98.31 425 ALA A O 1
ATOM 3203 N N . LEU A 1 426 ? -14.005 -4.767 14.593 1.00 98.56 426 LEU A N 1
ATOM 3204 C CA . LEU A 1 426 ? -13.179 -4.548 15.789 1.00 98.56 426 LEU A CA 1
ATOM 3205 C C . LEU A 1 426 ? -11.910 -3.765 15.448 1.00 98.56 426 LEU A C 1
ATOM 3207 O O . LEU A 1 426 ? -11.618 -2.754 16.083 1.00 98.56 426 LEU A O 1
ATOM 3211 N N . TRP A 1 427 ? -11.204 -4.170 14.393 1.00 97.88 427 TRP A N 1
ATOM 3212 C CA . TRP A 1 427 ? -10.035 -3.438 13.917 1.00 97.88 427 TRP A CA 1
ATOM 3213 C C . TRP A 1 427 ? -10.363 -1.974 13.572 1.00 97.88 427 TRP A C 1
ATOM 3215 O O . TRP A 1 427 ? -9.637 -1.070 13.979 1.00 97.88 427 TRP A O 1
ATOM 3225 N N . LEU A 1 428 ? -11.487 -1.721 12.887 1.00 98.12 428 LEU A N 1
ATOM 3226 C CA . LEU A 1 428 ? -11.949 -0.367 12.551 1.00 98.12 428 LEU A CA 1
ATOM 3227 C C . LEU A 1 428 ? -12.243 0.481 13.794 1.00 98.12 428 LEU A C 1
ATOM 3229 O O . LEU A 1 428 ? -11.931 1.669 13.801 1.00 98.12 428 LEU A O 1
ATOM 3233 N N . ILE A 1 429 ? -12.819 -0.108 14.846 1.00 98.50 429 ILE A N 1
ATOM 3234 C CA . ILE A 1 429 ? -13.015 0.577 16.133 1.00 98.50 429 ILE A CA 1
ATOM 3235 C C . ILE A 1 429 ? -11.671 1.017 16.714 1.00 98.50 429 ILE A C 1
ATOM 3237 O O . ILE A 1 429 ? -11.562 2.137 17.204 1.00 98.50 429 ILE A O 1
ATOM 3241 N N . GLY A 1 430 ? -10.648 0.166 16.642 1.00 97.12 430 GLY A N 1
ATOM 3242 C CA . GLY A 1 430 ? -9.301 0.535 17.067 1.00 97.12 430 GLY A CA 1
ATOM 3243 C C . GLY A 1 430 ? -8.707 1.660 16.215 1.00 97.12 430 GLY A C 1
ATOM 3244 O O . GLY A 1 430 ? -8.209 2.642 16.759 1.00 97.12 430 GLY A O 1
ATOM 3245 N N . ALA A 1 431 ? -8.795 1.539 14.889 1.00 95.56 431 ALA A N 1
ATOM 3246 C CA . ALA A 1 431 ? -8.185 2.471 13.939 1.00 95.56 431 ALA A CA 1
ATOM 3247 C C . ALA A 1 431 ? -8.847 3.861 13.921 1.00 95.56 431 ALA A C 1
ATOM 3249 O O . ALA A 1 431 ? -8.157 4.872 13.821 1.00 95.56 431 ALA A O 1
ATOM 3250 N N . CYS A 1 432 ? -10.176 3.923 14.031 1.00 97.38 432 CYS A N 1
ATOM 3251 C CA . CYS A 1 432 ? -10.964 5.152 13.877 1.00 97.38 432 CYS A CA 1
ATOM 3252 C C . CYS A 1 432 ? -11.660 5.585 15.182 1.00 97.38 432 CYS A C 1
ATOM 3254 O O . CYS A 1 432 ? -12.486 6.497 15.183 1.00 97.38 432 CYS A O 1
ATOM 3256 N N . GLY A 1 433 ? -11.362 4.931 16.308 1.00 96.50 433 GLY A N 1
ATOM 3257 C CA . GLY A 1 433 ? -12.085 5.117 17.570 1.00 96.50 433 GLY A CA 1
ATOM 3258 C C . GLY A 1 433 ? -11.989 6.518 18.178 1.00 96.50 433 GLY A C 1
ATOM 3259 O O . GLY A 1 433 ? -12.787 6.847 19.053 1.00 96.50 433 GLY A O 1
ATOM 3260 N N . THR A 1 434 ? -11.040 7.346 17.729 1.00 95.69 434 THR A N 1
ATOM 3261 C CA . THR A 1 434 ? -10.895 8.748 18.159 1.00 95.69 434 THR A CA 1
ATOM 3262 C C . THR A 1 434 ? -12.100 9.604 17.781 1.00 95.69 434 THR A C 1
ATOM 3264 O O . THR A 1 434 ? -12.359 10.610 18.432 1.00 95.69 434 THR A O 1
ATOM 3267 N N . GLU A 1 435 ? -12.857 9.175 16.773 1.00 96.62 435 GLU A N 1
ATOM 3268 C CA . GLU A 1 435 ? -14.013 9.878 16.211 1.00 96.62 435 GLU A CA 1
ATOM 3269 C C . GLU A 1 435 ? -15.340 9.478 16.863 1.00 96.62 435 GLU A C 1
ATOM 3271 O O . GLU A 1 435 ? -16.401 9.962 16.464 1.00 96.62 435 GLU A O 1
ATOM 3276 N N . LEU A 1 436 ? -15.307 8.541 17.816 1.00 97.88 436 LEU A N 1
ATOM 3277 C CA . LEU A 1 436 ? -16.494 8.095 18.534 1.00 97.88 436 LEU A CA 1
ATOM 3278 C C . LEU A 1 436 ? -16.873 9.105 19.617 1.00 97.88 436 LEU A C 1
ATOM 3280 O O . LEU A 1 436 ? -16.058 9.494 20.457 1.00 97.88 436 LEU A O 1
ATOM 3284 N N . GLU A 1 437 ? -18.151 9.466 19.650 1.00 97.00 437 GLU A N 1
ATOM 3285 C CA . GLU A 1 437 ? -18.738 10.207 20.759 1.00 97.00 437 GLU A CA 1
ATOM 3286 C C . GLU A 1 437 ? -18.733 9.351 22.033 1.00 97.00 437 GLU A C 1
ATOM 3288 O O . GLU A 1 437 ? -18.664 8.120 21.989 1.00 97.00 437 GLU A O 1
ATOM 3293 N N . ARG A 1 438 ? -18.873 10.004 23.191 1.00 97.56 438 ARG A N 1
ATOM 3294 C CA . ARG A 1 438 ? -18.801 9.369 24.516 1.00 97.56 438 ARG A CA 1
ATOM 3295 C C . ARG A 1 438 ? -19.600 8.066 24.620 1.00 97.56 438 ARG A C 1
ATOM 3297 O O . ARG A 1 438 ? -19.053 7.053 25.045 1.00 97.56 438 ARG A O 1
ATOM 3304 N N . GLU A 1 439 ? -20.880 8.082 24.251 1.00 98.12 439 GLU A N 1
ATOM 3305 C CA . GLU A 1 439 ? -21.753 6.906 24.386 1.00 98.12 439 GLU A CA 1
ATOM 3306 C C . GLU A 1 439 ? -21.333 5.761 23.460 1.00 98.12 439 GLU A C 1
ATOM 3308 O O . GLU A 1 439 ? -21.315 4.602 23.873 1.00 98.12 439 GLU A O 1
ATOM 3313 N N . GLN A 1 440 ? -20.942 6.080 22.224 1.00 98.31 440 GLN A N 1
ATOM 3314 C CA . GLN A 1 440 ? -20.479 5.082 21.264 1.00 98.31 440 GLN A CA 1
ATOM 3315 C C . GLN A 1 440 ? -19.126 4.510 21.667 1.00 98.31 440 GLN A C 1
ATOM 3317 O O . GLN A 1 440 ? -18.911 3.320 21.489 1.00 98.31 440 GLN A O 1
ATOM 3322 N N . TRP A 1 441 ? -18.225 5.327 22.218 1.00 98.38 441 TRP A N 1
ATOM 3323 C CA . TRP A 1 441 ? -16.930 4.866 22.707 1.00 98.38 441 TRP A CA 1
ATOM 3324 C C . TRP A 1 441 ? -17.111 3.889 23.870 1.00 98.38 441 TRP A C 1
ATOM 3326 O O . TRP A 1 441 ? -16.498 2.826 23.874 1.00 98.38 441 TRP A O 1
ATOM 3336 N N . VAL A 1 442 ? -17.986 4.213 24.835 1.00 98.38 442 VAL A N 1
ATOM 3337 C CA . VAL A 1 442 ? -18.316 3.326 25.971 1.00 98.38 442 VAL A CA 1
ATOM 3338 C C . VAL A 1 442 ? -18.842 1.980 25.468 1.00 98.38 442 VAL A C 1
ATOM 3340 O O . VAL A 1 442 ? -18.401 0.925 25.924 1.00 98.38 442 VAL A O 1
ATOM 3343 N N . ASP A 1 443 ? -19.767 2.016 24.511 1.00 98.50 443 ASP A N 1
ATOM 3344 C CA . ASP A 1 443 ? -20.340 0.824 23.893 1.00 98.50 443 ASP A CA 1
ATOM 3345 C C . ASP A 1 443 ? -19.299 0.022 23.092 1.00 98.50 443 ASP A C 1
ATOM 3347 O O . ASP A 1 443 ? -19.196 -1.192 23.260 1.00 98.50 443 ASP A O 1
ATOM 3351 N N . ALA A 1 444 ? -18.473 0.692 22.287 1.00 98.50 444 ALA A N 1
ATOM 3352 C CA . ALA A 1 444 ? -17.417 0.076 21.488 1.00 98.50 444 ALA A CA 1
ATOM 3353 C C . ALA A 1 444 ? -16.351 -0.587 22.366 1.00 98.50 444 ALA A C 1
ATOM 3355 O O . ALA A 1 444 ? -15.906 -1.697 22.064 1.00 98.50 444 ALA A O 1
ATOM 3356 N N . TRP A 1 445 ? -15.986 0.051 23.481 1.00 98.62 445 TRP A N 1
ATOM 3357 C CA . TRP A 1 445 ? -15.119 -0.529 24.501 1.00 98.62 445 TRP A CA 1
ATOM 3358 C C . TRP A 1 445 ? -15.728 -1.811 25.072 1.00 98.62 445 TRP A C 1
ATOM 3360 O O . TRP A 1 445 ? -15.088 -2.862 25.038 1.00 98.62 445 TRP A O 1
ATOM 3370 N N . GLY A 1 446 ? -16.977 -1.752 25.546 1.00 98.25 446 GLY A N 1
ATOM 3371 C CA . GLY A 1 446 ? -17.669 -2.910 26.117 1.00 98.25 446 GLY A CA 1
ATOM 3372 C C . GLY A 1 446 ? -17.800 -4.071 25.127 1.00 98.25 446 GLY A C 1
ATOM 3373 O O . GLY A 1 446 ? -17.521 -5.220 25.476 1.00 98.25 446 GLY A O 1
ATOM 3374 N N . LEU A 1 447 ? -18.155 -3.781 23.871 1.00 98.38 447 LEU A N 1
ATOM 3375 C CA . LEU A 1 447 ? -18.221 -4.787 22.811 1.00 98.38 447 LEU A CA 1
ATOM 3376 C C . LEU A 1 447 ? -16.852 -5.391 22.515 1.00 98.38 447 LEU A C 1
ATOM 3378 O O . LEU A 1 447 ? -16.760 -6.610 22.379 1.00 98.38 447 LEU A O 1
ATOM 3382 N N . SER A 1 448 ? -15.798 -4.578 22.450 1.00 98.50 448 SER A N 1
ATOM 3383 C CA . SER A 1 448 ? -14.439 -5.072 22.217 1.00 98.50 448 SER A CA 1
ATOM 3384 C C . SER A 1 448 ? -13.990 -5.982 23.363 1.00 98.50 448 SER A C 1
ATOM 3386 O O . SER A 1 448 ? -13.574 -7.107 23.112 1.00 98.50 448 SER A O 1
ATOM 3388 N N . VAL A 1 449 ? -14.189 -5.579 24.624 1.00 98.44 449 VAL A N 1
ATOM 3389 C CA . VAL A 1 449 ? -13.897 -6.425 25.797 1.00 98.44 449 VAL A CA 1
ATOM 3390 C C . VAL A 1 449 ? -14.652 -7.754 25.730 1.00 98.44 449 VAL A C 1
ATOM 3392 O O . VAL A 1 449 ? -14.057 -8.807 25.953 1.00 98.44 449 VAL A O 1
ATOM 3395 N N . ALA A 1 450 ? -15.940 -7.740 25.377 1.00 97.62 450 ALA A N 1
ATOM 3396 C CA . ALA A 1 450 ? -16.730 -8.963 25.256 1.00 97.62 450 ALA A CA 1
ATOM 3397 C C . ALA A 1 450 ? -16.216 -9.905 24.148 1.00 97.62 450 ALA A C 1
ATOM 3399 O O . ALA A 1 450 ? -16.211 -11.122 24.340 1.00 97.62 450 ALA A O 1
ATOM 3400 N N . HIS A 1 451 ? -15.749 -9.364 23.016 1.00 97.81 451 HIS A N 1
ATOM 3401 C CA . HIS A 1 451 ? -15.229 -10.158 21.895 1.00 97.81 451 HIS A CA 1
ATOM 3402 C C . HIS A 1 451 ? -13.851 -10.780 22.161 1.00 97.81 451 HIS A C 1
ATOM 3404 O O . HIS A 1 451 ? -13.501 -11.738 21.479 1.00 97.81 451 HIS A O 1
ATOM 3410 N N . ILE A 1 452 ? -13.100 -10.355 23.185 1.00 98.12 452 ILE A N 1
ATOM 3411 C CA . ILE A 1 452 ? -11.885 -11.079 23.626 1.00 98.12 452 ILE A CA 1
ATOM 3412 C C . ILE A 1 452 ? -12.237 -12.525 24.037 1.00 98.12 452 ILE A C 1
ATOM 3414 O O . ILE A 1 452 ? -11.449 -13.455 23.847 1.00 98.12 452 ILE A O 1
ATOM 3418 N N . GLY A 1 453 ? -13.457 -12.741 24.539 1.00 95.94 453 GLY A N 1
ATOM 3419 C CA . GLY A 1 453 ? -13.994 -14.065 24.858 1.00 95.94 453 GLY A CA 1
ATOM 3420 C C . GLY A 1 453 ? -14.468 -14.888 23.650 1.00 95.94 453 GLY A C 1
ATOM 3421 O O . GLY A 1 453 ? -14.911 -16.021 23.841 1.00 95.94 453 GLY A O 1
ATOM 3422 N N . ALA A 1 454 ? -14.406 -14.364 22.420 1.00 95.75 454 ALA A N 1
ATOM 3423 C CA . ALA A 1 454 ? -14.870 -15.064 21.219 1.00 95.75 454 ALA A CA 1
ATOM 3424 C C . ALA A 1 454 ? -14.074 -16.351 20.971 1.00 95.75 454 ALA A C 1
ATOM 3426 O O . ALA A 1 454 ? -12.858 -16.370 21.160 1.00 95.75 454 ALA A O 1
ATOM 3427 N N . ARG A 1 455 ? -14.742 -17.423 20.520 1.00 93.94 455 ARG A N 1
ATOM 3428 C CA . ARG A 1 455 ? -14.116 -18.717 20.184 1.00 93.94 455 ARG A CA 1
ATOM 3429 C C . ARG A 1 455 ? -13.153 -18.632 19.004 1.00 93.94 455 ARG A C 1
ATOM 3431 O O . ARG A 1 455 ? -12.096 -19.253 19.071 1.00 93.94 455 ARG A O 1
ATOM 3438 N N . ASP A 1 456 ? -13.515 -17.869 17.973 1.00 95.44 456 ASP A N 1
ATOM 3439 C CA . ASP A 1 456 ? -12.621 -17.565 16.856 1.00 95.44 456 ASP A CA 1
ATOM 3440 C C . ASP A 1 456 ? -11.446 -16.726 17.368 1.00 95.44 456 ASP A C 1
ATOM 3442 O O . ASP A 1 456 ? -11.631 -15.656 17.957 1.00 95.44 456 ASP A O 1
ATOM 3446 N N . LEU A 1 457 ? -10.235 -17.254 17.192 1.00 96.06 457 LEU A N 1
ATOM 3447 C CA . LEU A 1 457 ? -9.046 -16.666 17.786 1.00 96.06 457 LEU A CA 1
ATOM 3448 C C . LEU A 1 457 ? -8.639 -15.359 17.099 1.00 96.06 457 LEU A C 1
ATOM 3450 O O . LEU A 1 457 ? -8.174 -14.446 17.775 1.00 96.06 457 LEU A O 1
ATOM 3454 N N . VAL A 1 458 ? -8.863 -15.231 15.792 1.00 96.94 458 VAL A N 1
ATOM 3455 C CA . VAL A 1 458 ? -8.559 -14.004 15.048 1.00 96.94 458 VAL A CA 1
ATOM 3456 C C . VAL A 1 458 ? -9.491 -12.880 15.492 1.00 96.94 458 VAL A C 1
ATOM 3458 O O . VAL A 1 458 ? -9.022 -11.775 15.753 1.00 96.94 458 VAL A O 1
ATOM 3461 N N . VAL A 1 459 ? -10.789 -13.155 15.668 1.00 97.38 459 VAL A N 1
ATOM 3462 C CA . VAL A 1 459 ? -11.749 -12.183 16.227 1.00 97.38 459 VAL A CA 1
ATOM 3463 C C . VAL A 1 459 ? -11.326 -11.750 17.632 1.00 97.38 459 VAL A C 1
ATOM 3465 O O . VAL A 1 459 ? -11.302 -10.554 17.918 1.00 97.38 459 VAL A O 1
ATOM 3468 N N . ALA A 1 460 ? -10.948 -12.695 18.497 1.00 97.50 460 ALA A N 1
ATOM 3469 C CA . ALA A 1 460 ? -10.503 -12.384 19.855 1.00 97.50 460 ALA A CA 1
ATOM 3470 C C . ALA A 1 460 ? -9.218 -11.537 19.879 1.00 97.50 460 ALA A C 1
ATOM 3472 O O . ALA A 1 460 ? -9.133 -10.573 20.640 1.00 97.50 460 ALA A O 1
ATOM 3473 N N . LEU A 1 461 ? -8.236 -11.852 19.031 1.00 97.31 461 LEU A N 1
ATOM 3474 C CA . LEU A 1 461 ? -6.990 -11.089 18.916 1.00 97.31 461 LEU A CA 1
ATOM 3475 C C . LEU A 1 461 ? -7.229 -9.685 18.342 1.00 97.31 461 LEU A C 1
ATOM 3477 O O . LEU A 1 461 ? -6.689 -8.712 18.866 1.00 97.31 461 LEU A O 1
ATOM 3481 N N . GLN A 1 462 ? -8.110 -9.546 17.349 1.00 97.69 462 GLN A N 1
ATOM 3482 C CA . GLN A 1 462 ? -8.532 -8.235 16.841 1.00 97.69 462 GLN A CA 1
ATOM 3483 C C . GLN A 1 462 ? -9.284 -7.418 17.899 1.00 97.69 462 GLN A C 1
ATOM 3485 O O . GLN A 1 462 ? -9.120 -6.202 17.978 1.00 97.69 462 GLN A O 1
ATOM 3490 N N . ALA A 1 463 ? -10.058 -8.069 18.771 1.00 98.38 463 ALA A N 1
ATOM 3491 C CA . ALA A 1 463 ? -10.698 -7.408 19.904 1.00 98.38 463 ALA A CA 1
ATOM 3492 C C . ALA A 1 463 ? -9.674 -6.878 20.923 1.00 98.38 463 ALA A C 1
ATOM 3494 O O . ALA A 1 463 ? -9.819 -5.760 21.417 1.00 98.38 463 ALA A O 1
ATOM 3495 N N . VAL A 1 464 ? -8.611 -7.643 21.202 1.00 98.12 464 VAL A N 1
ATOM 3496 C CA . VAL A 1 464 ? -7.487 -7.182 22.037 1.00 98.12 464 VAL A CA 1
ATOM 3497 C C . VAL A 1 464 ? -6.806 -5.972 21.403 1.00 98.12 464 VAL A C 1
ATOM 3499 O O . VAL A 1 464 ? -6.568 -4.982 22.095 1.00 98.12 464 VAL A O 1
ATOM 3502 N N . GLN A 1 465 ? -6.535 -6.018 20.095 1.00 97.31 465 GLN A N 1
ATOM 3503 C CA . GLN A 1 465 ? -5.941 -4.894 19.370 1.00 97.31 465 GLN A CA 1
ATOM 3504 C C . GLN A 1 465 ? -6.829 -3.643 19.442 1.00 97.31 465 GLN A C 1
ATOM 3506 O O . GLN A 1 465 ? -6.329 -2.550 19.710 1.00 97.31 465 GLN A O 1
ATOM 3511 N N . ALA A 1 466 ? -8.147 -3.797 19.285 1.00 98.25 466 ALA A N 1
ATOM 3512 C CA . ALA A 1 466 ? -9.105 -2.705 19.427 1.00 98.25 466 ALA A CA 1
ATOM 3513 C C . ALA A 1 466 ? -9.069 -2.087 20.836 1.00 98.25 466 ALA A C 1
ATOM 3515 O O . ALA A 1 466 ? -8.939 -0.872 20.967 1.00 98.25 466 ALA A O 1
ATOM 3516 N N . VAL A 1 467 ? -9.111 -2.911 21.893 1.00 98.56 467 VAL A N 1
ATOM 3517 C CA . VAL A 1 467 ? -9.011 -2.442 23.289 1.00 98.56 467 VAL A CA 1
ATOM 3518 C C . VAL A 1 467 ? -7.691 -1.713 23.538 1.00 98.56 467 VAL A C 1
ATOM 3520 O O . VAL A 1 467 ? -7.693 -0.663 24.179 1.00 98.56 467 VAL A O 1
ATOM 3523 N N . LEU A 1 468 ? -6.575 -2.224 23.012 1.00 97.81 468 LEU A N 1
ATOM 3524 C CA . LEU A 1 468 ? -5.269 -1.578 23.140 1.00 97.81 468 LEU A CA 1
ATOM 3525 C C . LEU A 1 468 ? -5.268 -0.186 22.494 1.00 97.81 468 LEU A C 1
ATOM 3527 O O . LEU A 1 468 ? -4.847 0.776 23.132 1.00 97.81 468 LEU A O 1
ATOM 3531 N N . LEU A 1 469 ? -5.770 -0.062 21.264 1.00 97.31 469 LEU A N 1
ATOM 3532 C CA . LEU A 1 469 ? -5.820 1.216 20.548 1.00 97.31 469 LEU A CA 1
ATOM 3533 C C . LEU A 1 469 ? -6.786 2.215 21.199 1.00 97.31 469 LEU A C 1
ATOM 3535 O O . LEU A 1 469 ? -6.463 3.396 21.304 1.00 97.31 469 LEU A O 1
ATOM 3539 N N . LEU A 1 470 ? -7.929 1.760 21.719 1.00 98.12 470 LEU A N 1
ATOM 3540 C CA . LEU A 1 470 ? -8.812 2.614 22.520 1.00 98.12 470 LEU A CA 1
ATOM 3541 C C . LEU A 1 470 ? -8.134 3.059 23.826 1.00 98.12 470 LEU A C 1
ATOM 3543 O O . LEU A 1 470 ? -8.288 4.207 24.237 1.00 98.12 470 LEU A O 1
ATOM 3547 N N . ALA A 1 471 ? -7.351 2.188 24.469 1.00 97.88 471 ALA A N 1
ATOM 3548 C CA . ALA A 1 471 ? -6.607 2.529 25.680 1.00 97.88 471 ALA A CA 1
ATOM 3549 C C . ALA A 1 471 ? -5.481 3.543 25.413 1.00 97.88 471 ALA A C 1
ATOM 3551 O O . ALA A 1 471 ? -5.235 4.399 26.261 1.00 97.88 471 ALA A O 1
ATOM 3552 N N . VAL A 1 472 ? -4.838 3.511 24.238 1.00 97.19 472 VAL A N 1
ATOM 3553 C CA . VAL A 1 472 ? -3.856 4.535 23.828 1.00 97.19 472 VAL A CA 1
ATOM 3554 C C . VAL A 1 472 ? -4.476 5.934 23.854 1.00 97.19 472 VAL A C 1
ATOM 3556 O O . VAL A 1 472 ? -3.840 6.860 24.340 1.00 97.19 472 VAL A O 1
ATOM 3559 N N . GLN A 1 473 ? -5.749 6.085 23.482 1.00 96.31 473 GLN A N 1
ATOM 3560 C CA . GLN A 1 473 ? -6.429 7.387 23.528 1.00 96.31 473 GLN A CA 1
ATOM 3561 C C . GLN A 1 473 ? -6.559 7.951 24.955 1.00 96.31 473 GLN A C 1
ATOM 3563 O O . GLN A 1 473 ? -6.586 9.165 25.140 1.00 96.31 473 GLN A O 1
ATOM 3568 N N . ILE A 1 474 ? -6.624 7.082 25.972 1.00 97.44 474 ILE A N 1
ATOM 3569 C CA . ILE A 1 474 ? -6.590 7.485 27.389 1.00 97.44 474 ILE A CA 1
ATOM 3570 C C . ILE A 1 474 ? -5.210 8.061 27.728 1.00 97.44 474 ILE A C 1
ATOM 3572 O O . ILE A 1 474 ? -5.106 9.074 28.418 1.00 97.44 474 ILE A O 1
ATOM 3576 N N . LEU A 1 475 ? -4.148 7.422 27.226 1.00 96.56 475 LEU A N 1
ATOM 3577 C CA . LEU A 1 475 ? -2.773 7.883 27.411 1.00 96.56 475 LEU A CA 1
ATOM 3578 C C . LEU A 1 475 ? -2.521 9.205 26.678 1.00 96.56 475 LEU A C 1
ATOM 3580 O O . LEU A 1 475 ? -1.839 10.066 27.228 1.00 96.56 475 LEU A O 1
ATOM 3584 N N . ASP A 1 476 ? -3.103 9.393 25.494 1.00 93.75 476 ASP A N 1
ATOM 3585 C CA . ASP A 1 476 ? -3.007 10.644 24.736 1.00 93.75 476 ASP A CA 1
ATOM 3586 C C . ASP A 1 476 ? -3.694 11.805 25.472 1.00 93.75 476 ASP A C 1
ATOM 3588 O O . ASP A 1 476 ? -3.090 12.869 25.633 1.00 93.75 476 ASP A O 1
ATOM 3592 N N . ASP A 1 477 ? -4.912 11.605 25.997 1.00 95.12 477 ASP A N 1
ATOM 3593 C CA . ASP A 1 477 ? -5.593 12.623 26.813 1.00 95.12 477 ASP A CA 1
ATOM 3594 C C . ASP A 1 477 ? -4.769 12.970 28.071 1.00 95.12 477 ASP A C 1
ATOM 3596 O O . ASP A 1 477 ? -4.604 14.147 28.403 1.00 95.12 477 ASP A O 1
ATOM 3600 N N . GLN A 1 478 ? -4.192 11.969 28.749 1.00 96.38 478 GLN A N 1
ATOM 3601 C CA . GLN A 1 478 ? -3.302 12.190 29.895 1.00 96.38 478 GLN A CA 1
ATOM 3602 C C . GLN A 1 478 ? -2.041 12.975 29.497 1.00 96.38 478 GLN A C 1
ATOM 3604 O O . GLN A 1 478 ? -1.657 13.919 30.192 1.00 96.38 478 GLN A O 1
ATOM 3609 N N . ALA A 1 479 ? -1.419 12.636 28.366 1.00 92.75 479 ALA A N 1
ATOM 3610 C CA . ALA A 1 479 ? -0.220 13.308 27.875 1.00 92.75 479 ALA A CA 1
ATOM 3611 C C . ALA A 1 479 ? -0.479 14.790 27.563 1.00 92.75 479 ALA A C 1
ATOM 3613 O O . ALA A 1 479 ? 0.364 15.634 27.877 1.00 92.75 479 ALA A O 1
ATOM 3614 N N . ILE A 1 480 ? -1.650 15.126 27.008 1.00 88.88 480 ILE A N 1
ATOM 3615 C CA . ILE A 1 480 ? -2.075 16.518 26.794 1.00 88.88 480 ILE A CA 1
ATOM 3616 C C . ILE A 1 480 ? -2.130 17.270 28.133 1.00 88.88 480 ILE A C 1
ATOM 3618 O O . ILE A 1 480 ? -1.563 18.359 28.260 1.00 88.88 480 ILE A O 1
ATOM 3622 N N . LEU A 1 481 ? -2.761 16.691 29.160 1.00 92.00 481 LEU A N 1
ATOM 3623 C CA . LEU A 1 481 ? -2.869 17.324 30.482 1.00 92.00 481 LEU A CA 1
ATOM 3624 C C . LEU A 1 481 ? -1.502 17.518 31.154 1.00 92.00 481 LEU A C 1
ATOM 3626 O O . LEU A 1 481 ? -1.254 18.573 31.748 1.00 92.00 481 LEU A O 1
ATOM 3630 N N . ASP A 1 482 ? -0.605 16.542 31.026 1.00 92.25 482 ASP A N 1
ATOM 3631 C CA . ASP A 1 482 ? 0.748 16.608 31.581 1.00 92.25 482 ASP A CA 1
ATOM 3632 C C . ASP A 1 482 ? 1.594 17.690 30.895 1.00 92.25 482 ASP A C 1
ATOM 3634 O O . ASP A 1 482 ? 2.294 18.454 31.570 1.00 92.25 482 ASP A O 1
ATOM 3638 N N . GLN A 1 483 ? 1.493 17.819 29.566 1.00 88.50 483 GLN A N 1
ATOM 3639 C CA . GLN A 1 483 ? 2.163 18.878 28.803 1.00 88.50 483 GLN A CA 1
ATOM 3640 C C . GLN A 1 483 ? 1.696 20.272 29.243 1.00 88.50 483 GLN A C 1
ATOM 3642 O O . GLN A 1 483 ? 2.519 21.161 29.482 1.00 88.50 483 GLN A O 1
ATOM 3647 N N . VAL A 1 484 ? 0.387 20.457 29.432 1.00 87.75 484 VAL A N 1
ATOM 3648 C CA . VAL A 1 484 ? -0.200 21.720 29.909 1.00 87.75 484 VAL A CA 1
ATOM 3649 C C . VAL A 1 484 ? 0.250 22.031 31.339 1.00 87.75 484 VAL A C 1
ATOM 3651 O O . VAL A 1 484 ? 0.615 23.169 31.647 1.00 87.75 484 VAL A O 1
ATOM 3654 N N . ALA A 1 485 ? 0.262 21.035 32.229 1.00 89.25 485 ALA A N 1
ATOM 3655 C CA . ALA A 1 485 ? 0.733 21.200 33.603 1.00 89.25 485 ALA A CA 1
ATOM 3656 C C . ALA A 1 485 ? 2.222 21.586 33.653 1.00 89.25 485 ALA A C 1
ATOM 3658 O O . ALA A 1 485 ? 2.603 22.507 34.387 1.00 89.25 485 ALA A O 1
ATOM 3659 N N . ALA A 1 486 ? 3.057 20.944 32.830 1.00 88.38 486 ALA A N 1
ATOM 3660 C CA . ALA A 1 486 ? 4.474 21.268 32.694 1.00 88.38 486 ALA A CA 1
ATOM 3661 C C . ALA A 1 486 ? 4.687 22.697 32.164 1.00 88.38 486 ALA A C 1
ATOM 3663 O O . ALA A 1 486 ? 5.510 23.438 32.714 1.00 88.38 486 ALA A O 1
ATOM 3664 N N . ALA A 1 487 ? 3.907 23.121 31.164 1.00 85.81 487 ALA A N 1
ATOM 3665 C CA . ALA A 1 487 ? 3.939 24.482 30.630 1.00 85.81 487 ALA A CA 1
ATOM 3666 C C . ALA A 1 487 ? 3.542 25.530 31.689 1.00 85.81 487 ALA A C 1
ATOM 3668 O O . ALA A 1 487 ? 4.253 26.522 31.876 1.00 85.81 487 ALA A O 1
ATOM 3669 N N . LYS A 1 488 ? 2.473 25.284 32.462 1.00 86.25 488 LYS A N 1
ATOM 3670 C CA . LYS A 1 488 ? 2.037 26.164 33.568 1.00 86.25 488 LYS A CA 1
ATOM 3671 C C . LYS A 1 488 ? 3.103 26.283 34.666 1.00 86.25 488 LYS A C 1
ATOM 3673 O O . LYS A 1 488 ? 3.353 27.380 35.170 1.00 86.25 488 LYS A O 1
ATOM 3678 N N . LEU A 1 489 ? 3.784 25.186 35.004 1.00 88.44 489 LEU A N 1
ATOM 3679 C CA . LEU A 1 489 ? 4.894 25.189 35.963 1.00 88.44 489 LEU A CA 1
ATOM 3680 C C . LEU A 1 489 ? 6.124 25.951 35.435 1.00 88.44 489 LEU A C 1
ATOM 3682 O O . LEU A 1 489 ? 6.803 26.641 36.197 1.00 88.44 489 LEU A O 1
ATOM 3686 N N . ALA A 1 490 ? 6.428 25.841 34.140 1.00 86.50 490 ALA A N 1
ATOM 3687 C CA . ALA A 1 490 ? 7.511 26.596 33.512 1.00 86.50 490 ALA A CA 1
ATOM 3688 C C . ALA A 1 490 ? 7.214 28.107 33.494 1.00 86.50 490 ALA A C 1
ATOM 3690 O O . ALA A 1 490 ? 8.094 28.916 33.802 1.00 86.50 490 ALA A O 1
ATOM 3691 N N . ALA A 1 491 ? 5.965 28.489 33.213 1.00 84.50 491 ALA A N 1
ATOM 3692 C CA . ALA A 1 491 ? 5.521 29.879 33.224 1.00 84.50 491 ALA A CA 1
ATOM 3693 C C . ALA A 1 491 ? 5.561 30.497 34.635 1.00 84.50 491 ALA A C 1
ATOM 3695 O O . ALA A 1 491 ? 6.058 31.614 34.804 1.00 84.50 491 ALA A O 1
ATOM 3696 N N . SER A 1 492 ? 5.122 29.766 35.668 1.00 87.00 492 SER A N 1
ATOM 3697 C CA . SER A 1 492 ? 5.132 30.266 37.053 1.00 87.00 492 SER A CA 1
ATOM 3698 C C . SER A 1 492 ? 6.549 30.508 37.586 1.00 87.00 492 SER A C 1
ATOM 3700 O O . SER A 1 492 ? 6.796 31.516 38.253 1.00 87.00 492 SER A O 1
ATOM 3702 N N . LYS A 1 493 ? 7.516 29.660 37.209 1.00 86.19 493 LYS A N 1
ATOM 3703 C CA . LYS A 1 493 ? 8.943 29.863 37.521 1.00 86.19 493 LYS A CA 1
ATOM 3704 C C . LYS A 1 493 ? 9.520 31.125 36.873 1.00 86.19 493 LYS A C 1
ATOM 3706 O O . LYS A 1 493 ? 10.396 31.752 37.462 1.00 86.19 493 LYS A O 1
ATOM 3711 N N . LYS A 1 494 ? 9.031 31.517 35.691 1.00 81.62 494 LYS A N 1
ATOM 3712 C CA . LYS A 1 494 ? 9.469 32.737 34.991 1.00 81.62 494 LYS A CA 1
ATOM 3713 C C . LYS A 1 494 ? 8.868 34.008 35.608 1.00 81.62 494 LYS A C 1
ATOM 3715 O O . LYS A 1 494 ? 9.543 35.030 35.651 1.00 81.62 494 LYS A O 1
ATOM 3720 N N . GLY A 1 495 ? 7.635 33.940 36.117 1.00 76.31 495 GLY A N 1
ATOM 3721 C CA . GLY A 1 495 ? 6.945 35.074 36.751 1.00 76.31 495 GLY A CA 1
ATOM 3722 C C . GLY A 1 495 ? 7.373 35.369 38.196 1.00 76.31 495 GLY A C 1
ATOM 3723 O O . GLY A 1 495 ? 7.303 36.514 38.630 1.00 76.31 495 GLY A O 1
ATOM 3724 N N . GLY A 1 496 ? 7.856 34.367 38.940 1.00 68.88 496 GLY A N 1
ATOM 3725 C CA . GLY A 1 496 ? 8.247 34.513 40.353 1.00 68.88 496 GLY A CA 1
ATOM 3726 C C . GLY A 1 496 ? 9.635 35.121 40.608 1.00 68.88 496 GLY A C 1
ATOM 3727 O O . GLY A 1 496 ? 10.019 35.298 41.761 1.00 68.88 496 GLY A O 1
ATOM 3728 N N . GLY A 1 497 ? 10.402 35.431 39.558 1.00 60.12 497 GLY A N 1
ATOM 3729 C CA . GLY A 1 497 ? 11.794 35.876 39.646 1.00 60.12 497 GLY A CA 1
ATOM 3730 C C . GLY A 1 497 ? 12.004 37.341 39.268 1.00 60.12 497 GLY A C 1
ATOM 3731 O O . GLY A 1 497 ? 12.759 37.622 38.345 1.00 60.12 497 GLY A O 1
ATOM 3732 N N . ALA A 1 498 ? 11.418 38.289 40.005 1.00 55.06 498 ALA A N 1
ATOM 3733 C CA . ALA A 1 498 ? 11.771 39.717 39.917 1.00 55.06 498 ALA A CA 1
ATOM 3734 C C . ALA A 1 498 ? 13.158 40.046 40.530 1.00 55.06 498 ALA A C 1
ATOM 3736 O O . ALA A 1 498 ? 13.434 41.180 40.914 1.00 55.06 498 ALA A O 1
ATOM 3737 N N . GLY A 1 499 ? 14.042 39.051 40.638 1.00 58.22 499 GLY A N 1
ATOM 3738 C CA . GLY A 1 499 ? 15.451 39.225 40.959 1.00 58.22 499 GLY A CA 1
ATOM 3739 C C . GLY A 1 499 ? 16.263 39.076 39.683 1.00 58.22 499 GLY A C 1
ATOM 3740 O O . GLY A 1 499 ? 16.580 37.958 39.284 1.00 58.22 499 GLY A O 1
ATOM 3741 N N . ALA A 1 500 ? 16.591 40.200 39.047 1.00 51.62 500 ALA A N 1
ATOM 3742 C CA . ALA A 1 500 ? 17.488 40.290 37.901 1.00 51.62 500 ALA A CA 1
ATOM 3743 C C . ALA A 1 500 ? 18.922 39.868 38.282 1.00 51.62 500 ALA A C 1
ATOM 3745 O O . ALA A 1 500 ? 19.828 40.690 38.375 1.00 51.62 500 ALA A O 1
ATOM 3746 N N . ALA A 1 501 ? 19.146 38.580 38.521 1.00 54.31 501 ALA A N 1
ATOM 3747 C CA . ALA A 1 501 ? 20.480 38.011 38.533 1.00 54.31 501 ALA A CA 1
ATOM 3748 C C . ALA A 1 501 ? 20.847 37.687 37.080 1.00 54.31 501 ALA A C 1
ATOM 3750 O O . ALA A 1 501 ? 20.452 36.655 36.538 1.00 54.31 501 ALA A O 1
ATOM 3751 N N . GLN A 1 502 ? 21.568 38.607 36.434 1.00 50.66 502 GLN A N 1
ATOM 3752 C CA . GLN A 1 502 ? 22.288 38.355 35.185 1.00 50.66 502 GLN A CA 1
ATOM 3753 C C . GLN A 1 502 ? 23.175 37.118 35.372 1.00 50.66 502 GLN A C 1
ATOM 3755 O O . GLN A 1 502 ? 24.258 37.209 35.940 1.00 50.66 502 GLN A O 1
ATOM 3760 N N . LEU A 1 503 ? 22.710 35.955 34.913 1.00 52.47 503 LEU A N 1
ATOM 3761 C CA . LEU A 1 503 ? 23.541 34.766 34.762 1.00 52.47 503 LEU A CA 1
ATOM 3762 C C . LEU A 1 503 ? 24.349 34.927 33.465 1.00 52.47 503 LEU A C 1
ATOM 3764 O O . LEU A 1 503 ? 23.769 34.860 32.376 1.00 52.47 503 LEU A O 1
ATOM 3768 N N . PRO A 1 504 ? 25.673 35.153 33.537 1.00 48.06 504 PRO A N 1
ATOM 3769 C CA . PRO A 1 504 ? 26.515 35.236 32.356 1.00 48.06 504 PRO A CA 1
ATOM 3770 C C . PRO A 1 504 ? 26.772 33.804 31.877 1.00 48.06 504 PRO A C 1
ATOM 3772 O O . PRO A 1 504 ? 27.511 33.063 32.521 1.00 48.06 504 PRO A O 1
ATOM 3775 N N . GLY A 1 505 ? 26.146 33.384 30.773 1.00 52.03 505 GLY A N 1
ATOM 3776 C CA . GLY A 1 505 ? 26.466 32.080 30.177 1.00 52.03 505 GLY A CA 1
ATOM 3777 C C . GLY A 1 505 ? 25.418 31.416 29.285 1.00 52.03 505 GLY A C 1
ATOM 3778 O O . GLY A 1 505 ? 25.744 30.405 28.667 1.00 52.03 505 GLY A O 1
ATOM 3779 N N . LEU A 1 506 ? 24.192 31.941 29.163 1.00 47.25 506 LEU A N 1
ATOM 3780 C CA . LEU A 1 506 ? 23.237 31.394 28.192 1.00 47.25 506 LEU A CA 1
ATOM 3781 C C . LEU A 1 506 ? 23.633 31.806 26.769 1.00 47.25 506 LEU A C 1
ATOM 3783 O O . LEU A 1 506 ? 23.472 32.949 26.348 1.00 47.25 506 LEU A O 1
ATOM 3787 N N . THR A 1 507 ? 24.200 30.845 26.049 1.00 49.91 507 THR A N 1
ATOM 3788 C CA . THR A 1 507 ? 24.584 30.960 24.646 1.00 49.91 507 THR A CA 1
ATOM 3789 C C . THR A 1 507 ? 23.346 30.971 23.743 1.00 49.91 507 THR A C 1
ATOM 3791 O O . THR A 1 507 ? 22.312 30.380 24.046 1.00 49.91 507 THR A O 1
ATOM 3794 N N . VAL A 1 508 ? 23.472 31.640 22.596 1.00 54.09 508 VAL A N 1
ATOM 3795 C CA . VAL A 1 508 ? 22.426 31.924 21.589 1.00 54.09 508 VAL A CA 1
ATOM 3796 C C . VAL A 1 508 ? 21.754 30.660 20.996 1.00 54.09 508 VAL A C 1
ATOM 3798 O O . VAL A 1 508 ? 20.775 30.762 20.267 1.00 54.09 508 VAL A O 1
ATOM 3801 N N . GLY A 1 509 ? 22.207 29.451 21.348 1.00 51.84 509 GLY A N 1
ATOM 3802 C CA . GLY A 1 509 ? 21.685 28.183 20.823 1.00 51.84 509 GLY A CA 1
ATOM 3803 C C . GLY A 1 509 ? 20.301 27.749 21.329 1.00 51.84 509 GLY A C 1
ATOM 3804 O O . GLY A 1 509 ? 19.702 26.880 20.709 1.00 51.84 509 GLY A O 1
ATOM 3805 N N . ASN A 1 510 ? 19.767 28.348 22.402 1.00 53.34 510 ASN A N 1
ATOM 3806 C CA . ASN A 1 510 ? 18.469 27.952 22.982 1.00 53.34 510 ASN A CA 1
ATOM 3807 C C . ASN A 1 510 ? 17.282 28.848 22.593 1.00 53.34 510 ASN A C 1
ATOM 3809 O O . ASN A 1 510 ? 16.163 28.577 23.019 1.00 53.34 510 ASN A O 1
ATOM 3813 N N . ALA A 1 511 ? 17.486 29.881 21.770 1.00 53.44 511 ALA A N 1
ATOM 3814 C CA . ALA A 1 511 ? 16.398 30.768 21.350 1.00 53.44 511 ALA A CA 1
ATOM 3815 C C . ALA A 1 511 ? 15.298 30.017 20.573 1.00 53.44 511 ALA A C 1
ATOM 3817 O O . ALA A 1 511 ? 14.125 30.226 20.839 1.00 53.44 511 ALA A O 1
ATOM 3818 N N . ALA A 1 512 ? 15.666 29.060 19.712 1.00 56.97 512 ALA A N 1
ATOM 3819 C CA . ALA A 1 512 ? 14.702 28.264 18.946 1.00 56.97 512 ALA A CA 1
ATOM 3820 C C . ALA A 1 512 ? 13.892 27.280 19.813 1.00 56.97 512 ALA A C 1
ATOM 3822 O O . ALA A 1 512 ? 12.724 27.039 19.538 1.00 56.97 512 ALA A O 1
ATOM 3823 N N . ALA A 1 513 ? 14.488 26.730 20.878 1.00 56.59 513 ALA A N 1
ATOM 3824 C CA . ALA A 1 513 ? 13.773 25.875 21.827 1.00 56.59 513 ALA A CA 1
ATOM 3825 C C . ALA A 1 513 ? 12.813 26.692 22.706 1.00 56.59 513 ALA A C 1
ATOM 3827 O O . ALA A 1 513 ? 11.741 26.214 23.063 1.00 56.59 513 ALA A O 1
ATOM 3828 N N . VAL A 1 514 ? 13.189 27.933 23.028 1.00 57.66 514 VAL A N 1
ATOM 3829 C CA . VAL A 1 514 ? 12.338 28.877 23.758 1.00 57.66 514 VAL A CA 1
ATOM 3830 C C . VAL A 1 514 ? 11.198 29.386 22.875 1.00 57.66 514 VAL A C 1
ATOM 3832 O O . VAL A 1 514 ? 10.079 29.432 23.368 1.00 57.66 514 VAL A O 1
ATOM 3835 N N . ASP A 1 515 ? 11.435 29.679 21.593 1.00 58.62 515 ASP A N 1
ATOM 3836 C CA . ASP A 1 515 ? 10.381 30.038 20.632 1.00 58.62 515 ASP A CA 1
ATOM 3837 C C . ASP A 1 515 ? 9.453 28.855 20.333 1.00 58.62 515 ASP A C 1
ATOM 3839 O O . ASP A 1 515 ? 8.242 29.027 20.329 1.00 58.62 515 ASP A O 1
ATOM 3843 N N . ALA A 1 516 ? 9.977 27.633 20.180 1.00 62.38 516 ALA A N 1
ATOM 3844 C CA . ALA A 1 516 ? 9.143 26.438 20.034 1.00 62.38 516 ALA A CA 1
ATOM 3845 C C . ALA A 1 516 ? 8.295 26.178 21.292 1.00 62.38 516 ALA A C 1
ATOM 3847 O O . ALA A 1 516 ? 7.120 25.836 21.184 1.00 62.38 516 ALA A O 1
ATOM 3848 N N . ALA A 1 517 ? 8.861 26.390 22.485 1.00 55.44 517 ALA A N 1
ATOM 3849 C CA . ALA A 1 517 ? 8.124 26.298 23.741 1.00 55.44 517 ALA A CA 1
ATOM 3850 C C . ALA A 1 517 ? 7.114 27.447 23.923 1.00 55.44 517 ALA A C 1
ATOM 3852 O O . ALA A 1 517 ? 6.067 27.228 24.523 1.00 55.44 517 ALA A O 1
ATOM 3853 N N . LEU A 1 518 ? 7.399 28.650 23.412 1.00 56.28 518 LEU A N 1
ATOM 3854 C CA . LEU A 1 518 ? 6.488 29.798 23.431 1.00 56.28 518 LEU A CA 1
ATOM 3855 C C . LEU A 1 518 ? 5.340 29.624 22.436 1.00 56.28 518 LEU A C 1
ATOM 3857 O O . LEU A 1 518 ? 4.203 29.814 22.838 1.00 56.28 518 LEU A O 1
ATOM 3861 N N . SER A 1 519 ? 5.589 29.172 21.205 1.00 65.25 519 SER A N 1
ATOM 3862 C CA . SER A 1 519 ? 4.521 28.821 20.258 1.00 65.25 519 SER A CA 1
ATOM 3863 C C . SER A 1 519 ? 3.695 27.626 20.736 1.00 65.25 519 SER A C 1
ATOM 3865 O O . SER A 1 519 ? 2.479 27.624 20.565 1.00 65.25 519 SER A O 1
ATOM 3867 N N . ALA A 1 520 ? 4.312 26.641 21.401 1.00 59.22 520 ALA A N 1
ATOM 3868 C CA . ALA A 1 520 ? 3.565 25.586 22.085 1.00 59.22 520 ALA A CA 1
ATOM 3869 C C . ALA A 1 520 ? 2.724 26.152 23.243 1.00 59.22 520 ALA A C 1
ATOM 3871 O O . ALA A 1 520 ? 1.579 25.755 23.411 1.00 59.22 520 ALA A O 1
ATOM 3872 N N . ALA A 1 521 ? 3.245 27.114 24.012 1.00 55.12 521 ALA A N 1
ATOM 3873 C CA . ALA A 1 521 ? 2.516 27.754 25.108 1.00 55.12 521 ALA A CA 1
ATOM 3874 C C . ALA A 1 521 ? 1.395 28.703 24.637 1.00 55.12 521 ALA A C 1
ATOM 3876 O O . ALA A 1 521 ? 0.382 28.825 25.321 1.00 55.12 521 ALA A O 1
ATOM 3877 N N . GLU A 1 522 ? 1.546 29.352 23.482 1.00 62.22 522 GLU A N 1
ATOM 3878 C CA . GLU A 1 522 ? 0.504 30.168 22.846 1.00 62.22 522 GLU A CA 1
ATOM 3879 C C . GLU A 1 522 ? -0.617 29.290 22.272 1.00 62.22 522 GLU A C 1
ATOM 3881 O O . GLU A 1 522 ? -1.783 29.660 22.374 1.00 62.22 522 GLU A O 1
ATOM 3886 N N . GLY A 1 523 ? -0.301 28.082 21.786 1.00 57.78 523 GLY A N 1
ATOM 3887 C CA . GLY A 1 523 ? -1.305 27.060 21.458 1.00 57.78 523 GLY A CA 1
ATOM 3888 C C . GLY A 1 523 ? -1.998 26.435 22.683 1.00 57.78 523 GLY A C 1
ATOM 3889 O O . GLY A 1 523 ? -3.118 25.953 22.574 1.00 57.78 523 GLY A O 1
ATOM 3890 N N . VAL A 1 524 ? -1.373 26.481 23.867 1.00 54.22 524 VAL A N 1
ATOM 3891 C CA . VAL A 1 524 ? -1.898 25.952 25.151 1.00 54.22 524 VAL A CA 1
ATOM 3892 C C . VAL A 1 524 ? -2.923 26.890 25.820 1.00 54.22 524 VAL A C 1
ATOM 3894 O O . VAL A 1 524 ? -3.449 26.572 26.885 1.00 54.22 524 VAL A O 1
ATOM 3897 N N . GLN A 1 525 ? -3.260 28.031 25.207 1.00 57.25 525 GLN A N 1
ATOM 3898 C CA . GLN A 1 525 ? -4.350 28.901 25.679 1.00 57.25 525 GLN A CA 1
ATOM 3899 C C . GLN A 1 525 ? -5.752 28.397 25.323 1.00 57.25 525 GLN A C 1
ATOM 3901 O O . GLN A 1 525 ? -6.735 29.038 25.695 1.00 57.25 525 GLN A O 1
ATOM 3906 N N . ASP A 1 526 ? -5.864 27.258 24.644 1.00 78.12 526 ASP A N 1
ATOM 3907 C CA . ASP A 1 526 ? -7.156 26.636 24.401 1.00 78.12 526 ASP A CA 1
ATOM 3908 C C . ASP A 1 526 ? -7.657 25.916 25.672 1.00 78.12 526 ASP A C 1
ATOM 3910 O O . ASP A 1 526 ? -7.581 24.692 25.814 1.00 78.12 526 ASP A O 1
ATOM 3914 N N . ASP A 1 527 ? -8.129 26.705 26.647 1.00 86.25 527 ASP A N 1
ATOM 3915 C CA . ASP A 1 527 ? -8.772 26.207 27.872 1.00 86.25 527 ASP A CA 1
ATOM 3916 C C . ASP A 1 527 ? -9.934 25.243 27.541 1.00 86.25 527 ASP A C 1
ATOM 3918 O O . ASP A 1 527 ? -10.237 24.355 28.345 1.00 86.25 527 ASP A O 1
ATOM 3922 N N . GLU A 1 528 ? -10.542 25.354 26.351 1.00 90.56 528 GLU A N 1
ATOM 3923 C CA . GLU A 1 528 ? -11.568 24.435 25.852 1.00 90.56 528 GLU A CA 1
ATOM 3924 C C . GLU A 1 528 ? -10.972 23.055 25.540 1.00 90.56 528 GLU A C 1
ATOM 3926 O O . GLU A 1 528 ? -11.470 22.051 26.053 1.00 90.56 528 GLU A O 1
ATOM 3931 N N . ALA A 1 529 ? -9.855 22.981 24.808 1.00 88.25 529 ALA A N 1
ATOM 3932 C CA . ALA A 1 529 ? -9.178 21.715 24.505 1.00 88.25 529 ALA A CA 1
ATOM 3933 C C . ALA A 1 529 ? -8.697 20.977 25.768 1.00 88.25 529 ALA A C 1
ATOM 3935 O O . ALA A 1 529 ? -8.833 19.753 25.868 1.00 88.25 529 ALA A O 1
ATOM 3936 N N . VAL A 1 530 ? -8.173 21.709 26.759 1.00 91.00 530 VAL A N 1
ATOM 3937 C CA . VAL A 1 530 ? -7.736 21.137 28.048 1.00 91.00 530 VAL A CA 1
ATOM 3938 C C . VAL A 1 530 ? -8.923 20.622 28.858 1.00 91.00 530 VAL A C 1
ATOM 3940 O O . VAL A 1 530 ? -8.849 19.537 29.443 1.00 91.00 530 VAL A O 1
ATOM 3943 N N . THR A 1 531 ? -10.019 21.383 28.891 1.00 93.94 531 THR A N 1
ATOM 3944 C CA . THR A 1 531 ? -11.260 20.972 29.562 1.00 93.94 531 THR A CA 1
ATOM 3945 C C . THR A 1 531 ? -11.832 19.723 28.896 1.00 93.94 531 THR A C 1
ATOM 3947 O O . THR A 1 531 ? -12.099 18.740 29.583 1.00 93.94 531 THR A O 1
ATOM 3950 N N . ALA A 1 532 ? -11.896 19.699 27.563 1.00 93.62 532 ALA A N 1
ATOM 3951 C CA . ALA A 1 532 ? -12.364 18.550 26.799 1.00 93.62 532 ALA A CA 1
ATOM 3952 C C . ALA A 1 532 ? -11.488 17.303 27.020 1.00 93.62 532 ALA A C 1
ATOM 3954 O O . ALA A 1 532 ? -12.021 16.210 27.207 1.00 93.62 532 ALA A O 1
ATOM 3955 N N . ALA A 1 533 ? -10.156 17.442 27.045 1.00 94.00 533 ALA A N 1
ATOM 3956 C CA . ALA A 1 533 ? -9.243 16.331 27.339 1.00 94.00 533 ALA A CA 1
ATOM 3957 C C . ALA A 1 533 ? -9.444 15.775 28.756 1.00 94.00 533 ALA A C 1
ATOM 3959 O O . ALA A 1 533 ? -9.484 14.561 28.941 1.00 94.00 533 ALA A O 1
ATOM 3960 N N . ARG A 1 534 ? -9.633 16.650 29.752 1.00 97.12 534 ARG A N 1
ATOM 3961 C CA . ARG A 1 534 ? -9.931 16.236 31.130 1.00 97.12 534 ARG A CA 1
ATOM 3962 C C . ARG A 1 534 ? -11.250 15.483 31.225 1.00 97.12 534 ARG A C 1
ATOM 3964 O O . ARG A 1 534 ? -11.285 14.402 31.801 1.00 97.12 534 ARG A O 1
ATOM 3971 N N . GLU A 1 535 ? -12.310 16.029 30.640 1.00 97.06 535 GLU A N 1
ATOM 3972 C CA . GLU A 1 535 ? -13.615 15.373 30.631 1.00 97.06 535 GLU A CA 1
ATOM 3973 C C . GLU A 1 535 ? -13.536 13.996 29.964 1.00 97.06 535 GLU A C 1
ATOM 3975 O O . GLU A 1 535 ? -14.052 13.027 30.524 1.00 97.06 535 GLU A O 1
ATOM 3980 N N . ARG A 1 536 ? -12.848 13.886 28.814 1.00 97.31 536 ARG A N 1
ATOM 3981 C CA . ARG A 1 536 ? -12.600 12.605 28.133 1.00 97.31 536 ARG A CA 1
ATOM 3982 C C . ARG A 1 536 ? -11.855 11.608 28.996 1.00 97.31 536 ARG A C 1
ATOM 3984 O O . ARG A 1 536 ? -12.315 10.473 29.129 1.00 97.31 536 ARG A O 1
ATOM 3991 N N . LEU A 1 537 ? -10.754 12.032 29.604 1.00 97.56 537 LEU A N 1
ATOM 3992 C CA . LEU A 1 537 ? -9.964 11.185 30.482 1.00 97.56 537 LEU A CA 1
ATOM 3993 C C . LEU A 1 537 ? -10.810 10.640 31.639 1.00 97.56 537 LEU A C 1
ATOM 3995 O O . LEU A 1 537 ? -10.813 9.430 31.872 1.00 97.56 537 LEU A O 1
ATOM 3999 N N . ASP A 1 538 ? -11.570 11.505 32.315 1.00 97.88 538 ASP A N 1
ATOM 4000 C CA . ASP A 1 538 ? -12.378 11.136 33.479 1.00 97.88 538 ASP A CA 1
ATOM 4001 C C . ASP A 1 538 ? -13.389 10.031 33.139 1.00 97.88 538 ASP A C 1
ATOM 4003 O O . ASP A 1 538 ? -13.459 9.004 33.827 1.00 97.88 538 ASP A O 1
ATOM 4007 N N . TRP A 1 539 ? -14.163 10.193 32.058 1.00 97.88 539 TRP A N 1
ATOM 4008 C CA . TRP A 1 539 ? -15.155 9.176 31.706 1.00 97.88 539 TRP A CA 1
ATOM 4009 C C . TRP A 1 539 ? -14.534 7.924 31.073 1.00 97.88 539 TRP A C 1
ATOM 4011 O O . TRP A 1 539 ? -15.040 6.830 31.329 1.00 97.88 539 TRP A O 1
ATOM 4021 N N . ARG A 1 540 ? -13.433 8.026 30.314 1.00 97.81 540 ARG A N 1
ATOM 4022 C CA . ARG A 1 540 ? -12.731 6.848 29.764 1.00 97.81 540 ARG A CA 1
ATOM 4023 C C . ARG A 1 540 ? -12.118 5.989 30.870 1.00 97.81 540 ARG A C 1
ATOM 4025 O O . ARG A 1 540 ? -12.261 4.765 30.844 1.00 97.81 540 ARG A O 1
ATOM 4032 N N . LEU A 1 541 ? -11.508 6.610 31.882 1.00 98.00 541 LEU A N 1
ATOM 4033 C CA . LEU A 1 541 ? -10.977 5.910 33.056 1.00 98.00 541 LEU A CA 1
ATOM 4034 C C . LEU A 1 541 ? -12.076 5.214 33.864 1.00 98.00 541 LEU A C 1
ATOM 4036 O O . LEU A 1 541 ? -11.871 4.091 34.335 1.00 98.00 541 LEU A O 1
ATOM 4040 N N . ALA A 1 542 ? -13.248 5.839 33.999 1.00 98.12 542 ALA A N 1
ATOM 4041 C CA . ALA A 1 542 ? -14.393 5.214 34.656 1.00 98.12 542 ALA A CA 1
ATOM 4042 C C . ALA A 1 542 ? -14.849 3.937 33.922 1.00 98.12 542 ALA A C 1
ATOM 4044 O O . ALA A 1 542 ? -15.084 2.912 34.565 1.00 98.12 542 ALA A O 1
ATOM 4045 N N . VAL A 1 543 ? -14.913 3.966 32.585 1.00 97.69 543 VAL A N 1
ATOM 4046 C CA . VAL A 1 543 ? -15.271 2.798 31.756 1.00 97.69 543 VAL A CA 1
ATOM 4047 C C . VAL A 1 543 ? -14.221 1.692 31.858 1.00 97.69 543 VAL A C 1
ATOM 4049 O O . VAL A 1 543 ? -14.583 0.532 32.070 1.00 97.69 543 VAL A O 1
ATOM 4052 N N . LEU A 1 544 ? -12.935 2.037 31.746 1.00 97.19 544 LEU A N 1
ATOM 4053 C CA . LEU A 1 544 ? -11.824 1.094 31.904 1.00 97.19 544 LEU A CA 1
ATOM 4054 C C . LEU A 1 544 ? -11.894 0.393 33.266 1.00 97.19 544 LEU A C 1
ATOM 4056 O O . LEU A 1 544 ? -11.856 -0.833 33.337 1.00 97.19 544 LEU A O 1
ATOM 4060 N N . THR A 1 545 ? -12.045 1.169 34.341 1.00 97.56 545 THR A N 1
ATOM 4061 C CA . THR A 1 545 ? -12.106 0.644 35.712 1.00 97.56 545 THR A CA 1
ATOM 4062 C C . THR A 1 545 ? -13.325 -0.256 35.906 1.00 97.56 545 THR A C 1
ATOM 4064 O O . THR A 1 545 ? -13.200 -1.341 36.470 1.00 97.56 545 THR A O 1
ATOM 4067 N N . GLY A 1 546 ? -14.489 0.151 35.390 1.00 97.50 546 GLY A N 1
ATOM 4068 C CA . GLY A 1 546 ? -15.730 -0.621 35.490 1.00 97.50 546 GLY A CA 1
ATOM 4069 C C . GLY A 1 546 ? -15.714 -1.951 34.729 1.00 97.50 546 GLY A C 1
ATOM 4070 O O . GLY A 1 546 ? -16.430 -2.869 35.114 1.00 97.50 546 GLY A O 1
ATOM 4071 N N . ASN A 1 547 ? -14.885 -2.083 33.688 1.00 97.50 547 ASN A N 1
ATOM 4072 C CA . ASN A 1 547 ? -14.764 -3.308 32.885 1.00 97.50 547 ASN A CA 1
ATOM 4073 C C . ASN A 1 547 ? -13.484 -4.112 33.176 1.00 97.50 547 ASN A C 1
ATOM 4075 O O . ASN A 1 547 ? -13.248 -5.132 32.528 1.00 97.50 547 ASN A O 1
ATOM 4079 N N . MET A 1 548 ? -12.648 -3.678 34.125 1.00 97.44 548 MET A N 1
ATOM 4080 C CA . MET A 1 548 ? -11.318 -4.254 34.357 1.00 97.44 548 MET A CA 1
ATOM 4081 C C . MET A 1 548 ? -11.371 -5.748 34.699 1.00 97.44 548 MET A C 1
ATOM 4083 O O . MET A 1 548 ? -10.591 -6.531 34.166 1.00 97.44 548 MET A O 1
ATOM 4087 N N . GLU A 1 549 ? -12.302 -6.162 35.561 1.00 97.75 549 GLU A N 1
ATOM 4088 C CA . GLU A 1 549 ? -12.449 -7.569 35.956 1.00 97.75 549 GLU A CA 1
ATOM 4089 C C . GLU A 1 549 ? -12.789 -8.461 34.754 1.00 97.75 549 GLU A C 1
ATOM 4091 O O . GLU A 1 549 ? -12.124 -9.471 34.521 1.00 97.75 549 GLU A O 1
ATOM 4096 N N . GLN A 1 550 ? -13.768 -8.047 33.945 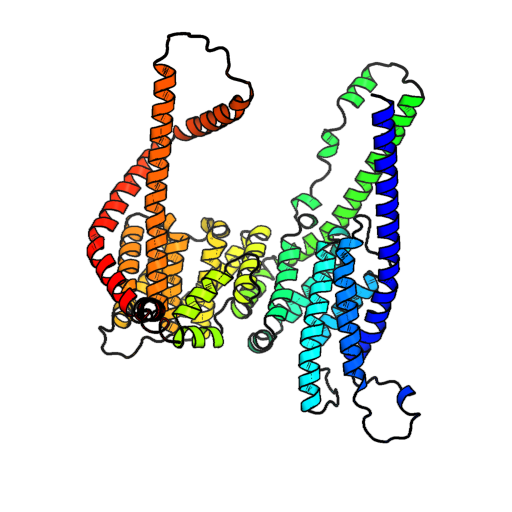1.00 97.06 550 GLN A N 1
ATOM 4097 C CA . GLN A 1 550 ? -14.174 -8.776 32.745 1.00 97.06 550 GLN A CA 1
ATOM 4098 C C . GLN A 1 550 ? -13.053 -8.812 31.698 1.00 97.06 550 GLN A C 1
ATOM 4100 O O . GLN A 1 550 ? -12.800 -9.859 31.099 1.00 97.06 550 GLN A O 1
ATOM 4105 N N . LEU A 1 551 ? -12.357 -7.689 31.495 1.00 97.88 551 LEU A N 1
ATOM 4106 C CA . LEU A 1 551 ? -11.199 -7.607 30.609 1.00 97.88 551 LEU A CA 1
ATOM 4107 C C . LEU A 1 551 ? -10.115 -8.606 31.030 1.00 97.88 551 LEU A C 1
ATOM 4109 O O . LEU A 1 551 ? -9.671 -9.403 30.206 1.00 97.88 551 LEU A O 1
ATOM 4113 N N . LEU A 1 552 ? -9.727 -8.611 32.308 1.00 97.31 552 LEU A N 1
ATOM 4114 C CA . LEU A 1 552 ? -8.729 -9.545 32.831 1.00 97.31 552 LEU A CA 1
ATOM 4115 C C . LEU A 1 552 ? -9.188 -10.996 32.675 1.00 97.31 552 LEU A C 1
ATOM 4117 O O . LEU A 1 552 ? -8.411 -11.827 32.206 1.00 97.31 552 LEU A O 1
ATOM 4121 N N . GLN A 1 553 ? -10.444 -11.302 33.005 1.00 97.00 553 GLN A N 1
ATOM 4122 C CA . GLN A 1 553 ? -11.004 -12.643 32.846 1.00 97.00 553 GLN A CA 1
ATOM 4123 C C . GLN A 1 553 ? -10.889 -13.137 31.397 1.00 97.00 553 GLN A C 1
ATOM 4125 O O . GLN A 1 553 ? -10.405 -14.248 31.163 1.00 97.00 553 GLN A O 1
ATOM 4130 N N . HIS A 1 554 ? -11.296 -12.319 30.424 1.00 97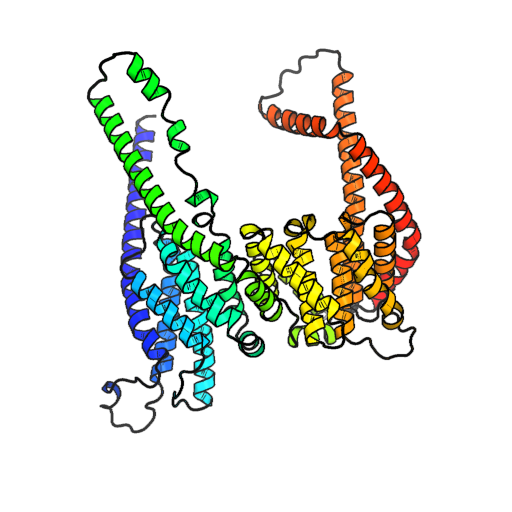.25 554 HIS A N 1
ATOM 4131 C CA . HIS A 1 554 ? -11.235 -12.692 29.010 1.00 97.25 554 HIS A CA 1
ATOM 4132 C C . HIS A 1 554 ? -9.802 -12.789 28.493 1.00 97.25 554 HIS A C 1
ATOM 4134 O O . HIS A 1 554 ? -9.493 -13.732 27.768 1.00 97.25 554 HIS A O 1
ATOM 4140 N N . VAL A 1 555 ? -8.909 -11.880 28.895 1.00 96.94 555 VAL A N 1
ATOM 4141 C CA . VAL A 1 555 ? -7.489 -11.922 28.509 1.00 96.94 555 VAL A CA 1
ATOM 4142 C C . VAL A 1 555 ? -6.810 -13.179 29.053 1.00 96.94 555 VAL A C 1
ATOM 4144 O O . VAL A 1 555 ? -6.156 -13.893 28.294 1.00 96.94 555 VAL A O 1
ATOM 4147 N N . PHE A 1 556 ? -6.993 -13.517 30.332 1.00 95.19 556 PHE A N 1
ATOM 4148 C CA . PHE A 1 556 ? -6.431 -14.752 30.891 1.00 95.19 556 PHE A CA 1
ATOM 4149 C C . PHE A 1 556 ? -7.044 -16.005 30.254 1.00 95.19 556 PHE A C 1
ATOM 4151 O O . PHE A 1 556 ? -6.327 -16.977 30.007 1.00 95.19 556 PHE A O 1
ATOM 4158 N N . GLY A 1 557 ? -8.339 -15.977 29.928 1.00 95.38 557 GLY A N 1
ATOM 4159 C CA . GLY A 1 557 ? -8.989 -17.039 29.160 1.00 95.38 557 GLY A CA 1
ATOM 4160 C C . GLY A 1 557 ? -8.407 -17.195 27.751 1.00 95.38 557 GLY A C 1
ATOM 4161 O O . GLY A 1 557 ? -8.188 -18.316 27.293 1.00 95.38 557 GLY A O 1
ATOM 4162 N N . LEU A 1 558 ? -8.109 -16.085 27.072 1.00 95.44 558 LEU A N 1
ATOM 4163 C CA . LEU A 1 558 ? -7.465 -16.062 25.760 1.00 95.44 558 LEU A CA 1
ATOM 4164 C C . LEU A 1 558 ? -6.037 -16.618 25.814 1.00 95.44 558 LEU A C 1
ATOM 4166 O O . LEU A 1 558 ? -5.697 -17.449 24.978 1.00 95.44 558 LEU A O 1
ATOM 4170 N N . LEU A 1 559 ? -5.234 -16.242 26.815 1.00 94.25 559 LEU A N 1
ATOM 4171 C CA . LEU A 1 559 ? -3.863 -16.748 26.981 1.00 94.25 559 LEU A CA 1
ATOM 4172 C C . LEU A 1 559 ? -3.805 -18.281 27.061 1.00 94.25 559 LEU A C 1
ATOM 4174 O O . LEU A 1 559 ? -2.877 -18.885 26.532 1.00 94.25 559 LEU A O 1
ATOM 4178 N N . GLY A 1 560 ? -4.812 -18.918 27.667 1.00 92.62 560 GLY A N 1
ATOM 4179 C CA . GLY A 1 560 ? -4.918 -20.380 27.722 1.00 92.62 560 GLY A CA 1
ATOM 4180 C C . GLY A 1 560 ? -5.190 -21.054 26.371 1.00 92.62 560 GLY A C 1
ATOM 4181 O O . GLY A 1 560 ? -5.041 -22.270 26.266 1.00 92.62 560 GLY A O 1
ATOM 4182 N N . ARG A 1 561 ? -5.589 -20.290 25.346 1.00 93.12 561 ARG A N 1
ATOM 4183 C CA . ARG A 1 561 ? -5.883 -20.780 23.989 1.00 93.12 561 ARG A CA 1
ATOM 4184 C C . ARG A 1 561 ? -4.734 -20.570 23.004 1.00 93.12 561 ARG A C 1
ATOM 4186 O O . ARG A 1 561 ? -4.773 -21.160 21.931 1.00 93.12 561 ARG A O 1
ATOM 4193 N N . LEU A 1 562 ? -3.735 -19.761 23.359 1.00 92.12 562 LEU A N 1
ATOM 4194 C CA . LEU A 1 562 ? -2.591 -19.476 22.497 1.00 92.12 562 LEU A CA 1
ATOM 4195 C C . LEU A 1 562 ? -1.577 -20.630 22.524 1.00 92.12 562 LEU A C 1
ATOM 4197 O O . LEU A 1 562 ? -1.029 -21.009 23.566 1.00 92.12 562 LEU A O 1
ATOM 4201 N N . SER A 1 563 ? -1.297 -21.170 21.347 1.00 83.31 563 SER A N 1
ATOM 4202 C CA . SER A 1 563 ? -0.310 -22.217 21.096 1.00 83.31 563 SER A CA 1
ATOM 4203 C C . SER A 1 563 ? 1.127 -21.743 21.354 1.00 83.31 563 SER A C 1
ATOM 4205 O O . SER A 1 563 ? 1.939 -22.504 21.882 1.00 83.31 563 SER A O 1
ATOM 4207 N N . GLU A 1 564 ? 1.463 -20.476 21.093 1.00 72.56 564 GLU A N 1
ATOM 4208 C CA . GLU A 1 564 ? 2.818 -19.956 21.342 1.00 72.56 564 GLU A CA 1
ATOM 4209 C C . GLU A 1 564 ? 3.155 -19.782 22.824 1.00 72.56 564 GLU A C 1
ATOM 4211 O O . GLU A 1 564 ? 4.296 -19.991 23.254 1.00 72.56 564 GLU A O 1
ATOM 4216 N N . VAL A 1 565 ? 2.157 -19.435 23.636 1.00 66.81 565 VAL A N 1
ATOM 4217 C CA . VAL A 1 565 ? 2.328 -19.349 25.091 1.00 66.81 565 VAL A CA 1
ATOM 4218 C C . VAL A 1 565 ? 2.631 -20.739 25.649 1.00 66.81 565 VAL A C 1
ATOM 4220 O O . VAL A 1 565 ? 3.521 -20.891 26.489 1.00 66.81 565 VAL A O 1
ATOM 4223 N N . THR A 1 566 ? 1.960 -21.772 25.132 1.00 62.50 566 THR A N 1
ATOM 4224 C CA . THR A 1 566 ? 2.227 -23.157 25.541 1.00 62.50 566 THR A CA 1
ATOM 4225 C C . THR A 1 566 ? 3.582 -23.657 25.042 1.00 62.50 566 THR A C 1
ATOM 4227 O O . THR A 1 566 ? 4.298 -24.292 25.818 1.00 62.50 566 THR A O 1
ATOM 4230 N N . SER A 1 567 ? 4.012 -23.313 23.823 1.00 64.81 567 SER A N 1
ATOM 4231 C CA . SER A 1 567 ? 5.334 -23.704 23.311 1.00 64.81 567 SER A CA 1
ATOM 4232 C C . SER A 1 567 ? 6.489 -23.011 24.055 1.00 64.81 567 SER A C 1
ATOM 4234 O O . SER A 1 567 ? 7.454 -23.675 24.440 1.00 64.81 567 SER A O 1
ATOM 4236 N N . SER A 1 568 ? 6.371 -21.718 24.374 1.00 57.19 568 SER A N 1
ATOM 4237 C CA . SER A 1 568 ? 7.386 -20.956 25.126 1.00 57.19 568 SER A CA 1
ATOM 4238 C C . SER A 1 568 ? 7.467 -21.366 26.602 1.00 57.19 568 SER A C 1
ATOM 4240 O O . SER A 1 568 ? 8.558 -21.460 27.179 1.00 57.19 568 SER A O 1
ATOM 4242 N N . ALA A 1 569 ? 6.325 -21.679 27.222 1.00 55.91 569 ALA A N 1
ATOM 4243 C CA . ALA A 1 569 ? 6.282 -22.252 28.565 1.00 55.91 569 ALA A CA 1
ATOM 4244 C C . ALA A 1 569 ? 6.892 -23.664 28.589 1.00 55.91 569 ALA A C 1
ATOM 4246 O O . ALA A 1 569 ? 7.676 -23.980 29.478 1.00 55.91 569 ALA A O 1
ATOM 4247 N N . LEU A 1 570 ? 6.623 -24.502 27.583 1.00 54.88 570 LEU A N 1
ATOM 4248 C CA . LEU A 1 570 ? 7.212 -25.841 27.499 1.00 54.88 570 LEU A CA 1
ATOM 4249 C C . LEU A 1 570 ? 8.729 -25.783 27.288 1.00 54.88 570 LEU A C 1
ATOM 4251 O O . LEU A 1 570 ? 9.453 -26.518 27.955 1.00 54.88 570 LEU A O 1
ATOM 4255 N N . VAL A 1 571 ? 9.234 -24.874 26.448 1.00 55.41 571 VAL A N 1
ATOM 4256 C CA . VAL A 1 571 ? 10.683 -24.688 26.233 1.00 55.41 571 VAL A CA 1
ATOM 4257 C C . VAL A 1 571 ? 11.390 -24.151 27.483 1.00 55.41 571 VAL A C 1
ATOM 4259 O O . VAL A 1 571 ? 12.529 -24.535 27.750 1.00 55.41 571 VAL A O 1
ATOM 4262 N N . SER A 1 572 ? 10.731 -23.310 28.285 1.00 49.97 572 SER A N 1
ATOM 4263 C CA . SER A 1 572 ? 11.309 -22.800 29.539 1.00 49.97 572 SER A CA 1
ATOM 4264 C C . SER A 1 572 ? 11.173 -23.765 30.727 1.00 49.97 572 SER A C 1
ATOM 4266 O O . SER A 1 572 ? 11.960 -23.669 31.671 1.00 49.97 572 SER A O 1
ATOM 4268 N N . VAL A 1 573 ? 10.241 -24.725 30.672 1.00 46.44 573 VAL A N 1
ATOM 4269 C CA . VAL A 1 573 ? 9.973 -25.699 31.749 1.00 46.44 573 VAL A CA 1
ATOM 4270 C C . VAL A 1 573 ? 10.627 -27.068 31.507 1.00 46.44 573 VAL A C 1
ATOM 4272 O O . VAL A 1 573 ? 10.654 -27.885 32.428 1.00 46.44 573 VAL A O 1
ATOM 4275 N N . VAL A 1 574 ? 11.268 -27.329 30.356 1.00 40.66 574 VAL A N 1
ATOM 4276 C CA . VAL A 1 574 ? 12.225 -28.452 30.269 1.00 40.66 574 VAL A CA 1
ATOM 4277 C C . VAL A 1 574 ? 13.388 -28.159 31.228 1.00 40.66 574 VAL A C 1
ATOM 4279 O O . VAL A 1 574 ? 14.173 -27.237 30.983 1.00 40.66 574 VAL A O 1
ATOM 4282 N N . PRO A 1 575 ? 13.570 -28.931 32.318 1.00 44.06 575 PRO A N 1
ATOM 4283 C CA . PRO A 1 575 ? 14.711 -28.739 33.193 1.00 44.06 575 PRO A CA 1
ATOM 4284 C C . PRO A 1 575 ? 15.968 -29.018 32.370 1.00 44.06 575 PRO A C 1
ATOM 4286 O O . PRO A 1 575 ? 16.075 -30.080 31.755 1.00 44.06 575 PRO A O 1
ATOM 4289 N N . ARG A 1 576 ? 16.950 -28.110 32.395 1.00 41.84 576 ARG A N 1
ATOM 4290 C CA . ARG A 1 576 ? 18.328 -28.366 31.935 1.00 41.84 576 ARG A CA 1
ATOM 4291 C C . ARG A 1 576 ? 18.981 -29.472 32.786 1.00 41.84 576 ARG A C 1
ATOM 4293 O O . ARG A 1 576 ? 19.896 -29.223 33.563 1.00 41.84 576 ARG A O 1
ATOM 4300 N N . ARG A 1 577 ? 18.504 -30.710 32.666 1.00 41.81 577 ARG A N 1
ATOM 4301 C CA . ARG A 1 577 ? 19.039 -31.930 33.285 1.00 41.81 577 ARG A CA 1
ATOM 4302 C C . ARG A 1 577 ? 19.519 -32.893 32.197 1.00 41.81 577 ARG A C 1
ATOM 4304 O O . ARG A 1 577 ? 19.103 -34.038 32.166 1.00 41.81 577 ARG A O 1
ATOM 4311 N N . ALA A 1 578 ? 20.386 -32.435 31.295 1.00 43.94 578 ALA A N 1
ATOM 4312 C CA . ALA A 1 578 ? 21.167 -33.325 30.428 1.00 43.94 578 ALA A CA 1
ATOM 4313 C C . ALA A 1 578 ? 22.305 -32.578 29.704 1.00 43.94 578 ALA A C 1
ATOM 4315 O O . ALA A 1 578 ? 22.287 -32.460 28.486 1.00 43.94 578 ALA A O 1
ATOM 4316 N N . SER A 1 579 ? 23.310 -32.059 30.423 1.00 38.50 579 SER A N 1
ATOM 4317 C CA . SER A 1 579 ? 24.618 -31.782 29.787 1.00 38.50 579 SER A CA 1
ATOM 4318 C C . SER A 1 579 ? 25.831 -31.813 30.735 1.00 38.50 579 SER A C 1
ATOM 4320 O O . SER A 1 579 ? 26.871 -31.253 30.415 1.00 38.50 579 SER A O 1
ATOM 4322 N N . TRP A 1 580 ? 25.731 -32.483 31.888 1.00 35.34 580 TRP A N 1
ATOM 4323 C CA . TRP A 1 580 ? 26.872 -32.764 32.782 1.00 35.34 580 TRP A CA 1
ATOM 4324 C C . TRP A 1 580 ? 27.136 -34.275 32.901 1.00 35.34 580 TRP A C 1
ATOM 4326 O O . TRP A 1 580 ? 27.376 -34.795 33.986 1.00 35.34 580 TRP A O 1
ATOM 4336 N N . ALA A 1 581 ? 27.043 -35.000 31.782 1.00 39.44 581 ALA A N 1
ATOM 4337 C CA . ALA A 1 581 ? 27.486 -36.393 31.686 1.00 39.44 581 ALA A CA 1
ATOM 4338 C C . ALA A 1 581 ? 27.775 -36.800 30.228 1.00 39.44 581 ALA A C 1
ATOM 4340 O O . ALA A 1 581 ? 27.046 -37.605 29.642 1.00 39.44 581 ALA A O 1
ATOM 4341 N N . ARG A 1 582 ? 28.826 -36.223 29.637 1.00 34.38 582 ARG A N 1
ATOM 4342 C CA . ARG A 1 582 ? 29.842 -36.947 28.857 1.00 34.38 582 ARG A CA 1
ATOM 4343 C C . ARG A 1 582 ? 31.029 -36.049 28.549 1.00 34.38 582 ARG A C 1
ATOM 4345 O O . ARG A 1 582 ? 30.777 -34.895 28.144 1.00 34.38 582 ARG A O 1
#

Secondary structure (DSSP, 8-state):
-HHHHHHHHHHHHHHHHHHHHHHHHHHHHHHHHHHHHHHHHHHHH-TT---GGGTTS---S-TT-HHHHHHHHHHHHHHHHHHHHHHH--TT-PPTTHHHHHHHHHHHHHHHHH-SPTT----HHHHHHHHHHHHHHHHHHHHHHHHHHHH-HHHHGGGHHHHHIIIIIIIIIIS-HHHHHTS-HHHHHHHHHHHHHHHH-GGGSHHHHH--SHHHHT--HHHHHHHTT-----HHHHHHHHHHHHHHHHHHHHHHHHHHHHHHHHHHHHHHTSHHHHHHHHHHHIIIIISPPHHHHHHHHH-HHHHHHHHHHTTSTT--SHHHHHHHHHHHHHHHHTHHHHHHHHHHHHHHHHH-SSSHHHHHHHHHHHHHHHHTHHHHTTT--HHHHIIIIIHHHHHHHHHHHTTTTS--SPPHHHHHHHHHHHHHHHHHGGG--HHHHHHHHHHHHHHTT-SSHHHHHHHHHHHHHHHHHHHHHHHHHHHHHHHHHHHHHHHT-------TT--GGGHHHHHHHHHHHHHTT-HHHHHHHHHHHHHHHHHHHHHHHHHHHHHHHHHTT-HHHHHHHHHHHS---SSS--

Foldseek 3Di:
DVVVVVVVVVVVVVVVVVLVVVLVVLLVVLVVLLVQLVVLLVCLLCQPPQDCVVVPPPDPPDPRPPNLVSLVSNLVSLLVLLVSLLSNQDQQADRPPVVVSLVSLLVLLLSLLVPRPPPDPDDPVVSVVSNVSSLSSNLSSLSSLLSCCVRHVLNCLLCLLVLCCRLQVVPQQPDDLVSNVPRDFLNLLSSLVSLLSLLPPPLLACCLLVVPDPVVVVPDPPVVVVVVPPDDDDVVVVVVVVVVVVVVVVVVVSSNSSSVSSPSSNVSNQVCLDLVNLLSNLLSLLLRQAFDDPVLLVCLVPPVVVSVVVVVVQCDPPRSGRNNSSLSSLLSSLVRSAPSNLCSLVVLLVVLVVVDLPDLSSLRSNLSSLVSCLVNVVRNVVPDLVQVCCVVPLLCLLVVCLCVQLVVPVDDNPDSSSLSSLLSSLLSCLRVVVSHDLVSNLSSLVSLLSQCSGPSLSSNVSSVSSNVSSVVLLVVLVVLLVLLVVLVVVVVVVVVPPPPPPDPDDDPVCPVVVVVSVVVVVVSPPPVSNVVSVVVNVSSVVSCVVCVVSSVVSVVVSCVVDPVNVVVVVVVPPPPPPDPDD

pLDDT: mean 88.18, std 14.98, range [34.38, 98.69]

Sequence (582 aa):
MNRRRAGMASITGRLQAERQLYKEKLKECASPLQRLVSAHLPAFLNPSSGGPAAAAGGGAGAAGGGWQMHGLFAKAAVNGATELLPLIADPAGLPEGTRGLLELLHGAANQLMAGVPAGAPLPPAELEVWRELAGRLHERVCKCIIAHLDSHPLPFAEYVPYFLRLFVDAALLQLDAGTLRGMRPKRRVLLVRFLAKALLCPYYRPEYVEAQGLGALGGSLVEALHAQRGLALLPELQARLQQQQQQRQQQQQRQEGGRAQGRVAADALQQLLSKDQVSAVVEALVLKYVALTHEELEEWSSDPEGYIRSIEVESGPDADTPRPVGVGLLLCMLERGGEEVAQALISLTARLQAAGEGNSDVVLMREACYRCIGEGYSHVASIVPFSQWYRSELAGLLRSRLPAFLGAGGEGSPDIIAAVLQARALWLIGACGTELEREQWVDAWGLSVAHIGARDLVVALQAVQAVLLLAVQILDDQAILDQVAAAKLAASKKGGGAGAAQLPGLTVGNAAAVDAALSAAEGVQDDEAVTAARERLDWRLAVLTGNMEQLLQHVFGLLGRLSEVTSSALVSVVPRRASWAR

Radius of gyration: 31.9 Å; chains: 1; bounding box: 75×92×82 Å